Protein AF-A0A2R4WFJ7-F1 (afdb_monomer)

pLDDT: mean 80.86, std 17.32, range [28.36, 98.56]

Mean predicted aligned error: 18.3 Å

InterPro domains:
  IPR046668 Domain of unknown function DUF6538 [PF20172] (8-67)

Foldseek 3Di:
DDQWDADPVLWIKRKDADPPLLQCQFDPPRRNHGIDMDTCRDNDPVSSPVSNVVSVVVVVVRSVRSVCVSVVNPPPDPLPQQPDDDLVLLLLQLLLVLVVVLVCCQFQEDPCVVVDDPVRVVVPVVDDDGDRTGYDPVRLVVVLVVLVVQLVVLVVCLVVLHLPVCLVVLCVVCVVVVHPDDCPDPVSSVSSNSSSVSSNVNSVLSNCVSVPHDDDNDDNDPCPPVNLFDWLVVLLVCLQVFDPPPPTDHDDPVLNVLLVLLSQLLCLQPNRDRLSVQALVSLVVSLVLLQAQFPPDDPVLVPDRSVVSVVDDDVVGHTDDPVSSLVSLVSSLVSSCSRDSPVVRNNCSSVVVPDPDDDPPPPDDPDDDD

Organism: NCBI:txid2051553

Radius of gyration: 29.75 Å; Cα contacts (8 Å, |Δi|>4): 393; chains: 1; bounding box: 82×74×79 Å

Structure (mmCIF, N/CA/C/O backbone):
data_AF-A0A2R4WFJ7-F1
#
_entry.id   AF-A0A2R4WFJ7-F1
#
loop_
_atom_site.group_PDB
_atom_site.id
_atom_site.type_symbol
_atom_site.label_atom_id
_atom_site.label_alt_id
_atom_site.label_comp_id
_atom_site.label_asym_id
_atom_site.label_entity_id
_atom_site.label_seq_id
_atom_site.pdbx_PDB_ins_code
_atom_site.Cartn_x
_atom_site.Cartn_y
_atom_site.Cartn_z
_atom_site.occupancy
_atom_site.B_iso_or_equiv
_atom_site.auth_seq_id
_atom_site.auth_comp_id
_atom_site.auth_asym_id
_atom_site.auth_atom_id
_atom_site.pdbx_PDB_model_num
ATOM 1 N N . MET A 1 1 ? -28.595 23.842 -10.983 1.00 49.12 1 MET A N 1
ATOM 2 C CA . MET A 1 1 ? -28.089 25.124 -10.441 1.00 49.12 1 MET A CA 1
ATOM 3 C C . MET A 1 1 ? -26.583 25.144 -10.604 1.00 49.12 1 MET A C 1
ATOM 5 O O . MET A 1 1 ? -25.926 24.244 -10.100 1.00 49.12 1 MET A O 1
ATOM 9 N N . THR A 1 2 ? -26.034 26.111 -11.328 1.00 61.34 2 THR A N 1
ATOM 10 C CA . THR A 1 2 ? -24.585 26.206 -11.540 1.00 61.34 2 THR A CA 1
ATOM 11 C C . THR A 1 2 ? -23.974 26.968 -10.366 1.00 61.34 2 THR A C 1
ATOM 13 O O . THR A 1 2 ? -24.192 28.166 -10.231 1.00 61.34 2 THR A O 1
ATOM 16 N N . TYR A 1 3 ? -23.218 26.294 -9.497 1.00 79.12 3 TYR A N 1
ATOM 17 C CA . TYR A 1 3 ? -22.580 26.919 -8.323 1.00 79.12 3 TYR A CA 1
ATOM 18 C C . TYR A 1 3 ? -21.365 27.792 -8.672 1.00 79.12 3 TYR A C 1
ATOM 20 O O . TYR A 1 3 ? -20.628 28.202 -7.785 1.00 79.12 3 TYR A O 1
ATOM 28 N N . ARG A 1 4 ? -21.113 28.054 -9.957 1.00 84.25 4 ARG A N 1
ATOM 29 C CA . ARG A 1 4 ? -19.940 28.772 -10.458 1.00 84.25 4 ARG A CA 1
ATOM 30 C C . ARG A 1 4 ? -20.359 30.151 -10.951 1.00 84.25 4 ARG A C 1
ATOM 32 O O . ARG A 1 4 ? -21.151 30.240 -11.886 1.00 84.25 4 ARG A O 1
ATOM 39 N N . ILE A 1 5 ? -19.817 31.200 -10.343 1.00 84.88 5 ILE A N 1
ATOM 40 C CA . ILE A 1 5 ? -20.215 32.591 -10.589 1.00 84.88 5 ILE A CA 1
ATOM 41 C C . ILE A 1 5 ? -18.949 33.442 -10.775 1.00 84.88 5 ILE A C 1
ATOM 43 O O . ILE A 1 5 ? -18.067 33.365 -9.919 1.00 84.88 5 ILE A O 1
ATOM 47 N N . PRO A 1 6 ? -18.815 34.223 -11.861 1.00 86.56 6 PRO A N 1
ATOM 48 C CA . PRO A 1 6 ? -17.723 35.182 -12.002 1.00 86.56 6 PRO A CA 1
ATOM 49 C C . PRO A 1 6 ? -17.939 36.400 -11.092 1.00 86.56 6 PRO A C 1
ATOM 51 O O . PRO A 1 6 ? -19.071 36.838 -10.880 1.00 86.56 6 PRO A O 1
ATOM 54 N N . ASP A 1 7 ? -16.858 36.953 -10.549 1.00 85.06 7 ASP A N 1
ATOM 55 C CA . ASP A 1 7 ? -16.884 38.229 -9.835 1.00 85.06 7 ASP A CA 1
ATOM 56 C C . ASP A 1 7 ? -16.776 39.434 -10.791 1.00 85.06 7 ASP A C 1
ATOM 58 O O . ASP A 1 7 ? -16.643 39.294 -12.008 1.00 85.06 7 ASP A O 1
ATOM 62 N N . ARG A 1 8 ? -16.783 40.648 -10.223 1.00 82.38 8 ARG A N 1
ATOM 63 C CA . ARG A 1 8 ? -16.615 41.908 -10.972 1.00 82.38 8 ARG A CA 1
ATOM 64 C C . ARG A 1 8 ? -15.264 42.040 -11.698 1.00 82.38 8 ARG A C 1
ATOM 66 O O . ARG A 1 8 ? -15.110 42.931 -12.523 1.00 82.38 8 ARG A O 1
ATOM 73 N N . HIS A 1 9 ? -14.285 41.196 -11.373 1.00 81.81 9 HIS A N 1
ATOM 74 C CA . HIS A 1 9 ? -12.939 41.174 -11.953 1.00 81.81 9 HIS A CA 1
ATOM 75 C C . HIS A 1 9 ? -12.728 39.980 -12.909 1.00 81.81 9 HIS A C 1
ATOM 77 O O . HIS A 1 9 ? -11.607 39.753 -13.379 1.00 81.81 9 HIS A O 1
ATOM 83 N N . GLY A 1 10 ? -13.795 39.226 -13.205 1.00 83.06 10 GLY A N 1
ATOM 84 C CA . GLY A 1 10 ? -13.800 38.064 -14.093 1.00 83.06 10 GLY A CA 1
ATOM 85 C C . GLY A 1 10 ? -13.253 36.776 -13.471 1.00 83.06 10 GLY A C 1
ATOM 86 O O . GLY A 1 10 ? -13.148 35.773 -14.169 1.00 83.06 10 GLY A O 1
ATOM 87 N N . THR A 1 11 ? -12.896 36.770 -12.184 1.00 88.56 11 THR A N 1
ATOM 88 C CA . THR A 1 11 ? -12.423 35.567 -11.483 1.00 88.56 11 THR A CA 1
ATOM 89 C C . THR A 1 11 ? -13.616 34.706 -11.093 1.00 88.56 11 THR A C 1
ATOM 91 O O . THR A 1 11 ? -14.580 35.193 -10.504 1.00 88.56 11 THR A O 1
ATOM 94 N N . PHE A 1 12 ? -13.567 33.412 -11.394 1.00 88.94 12 PHE A N 1
ATOM 95 C CA . PHE A 1 12 ? -14.640 32.496 -11.030 1.00 88.94 12 PHE A CA 1
ATOM 96 C C . PHE A 1 12 ? -14.596 32.121 -9.547 1.00 88.94 12 PHE A C 1
ATOM 98 O O . PHE A 1 12 ? -13.544 31.795 -9.002 1.00 88.94 12 PHE A O 1
ATOM 105 N N . TYR A 1 13 ? -15.769 32.084 -8.921 1.00 91.44 13 TYR A N 1
ATOM 106 C CA . TYR A 1 13 ? -15.996 31.610 -7.561 1.00 91.44 13 TYR A CA 1
ATOM 107 C C . TYR A 1 13 ? -16.966 30.435 -7.562 1.00 91.44 13 TYR A C 1
ATOM 109 O O . TYR A 1 13 ? -17.922 30.392 -8.339 1.00 91.44 13 TYR A O 1
ATOM 117 N N . PHE A 1 14 ? -16.755 29.507 -6.637 1.00 91.19 14 PHE A N 1
ATOM 118 C CA . PHE A 1 14 ? -17.789 28.591 -6.195 1.00 91.19 14 PHE A CA 1
ATOM 119 C C . PHE A 1 14 ? -18.652 29.298 -5.147 1.00 91.19 14 PHE A C 1
ATOM 121 O O . PHE A 1 14 ? -18.117 29.846 -4.183 1.00 91.19 14 PHE A O 1
ATOM 128 N N . ARG A 1 15 ? -19.976 29.275 -5.305 1.00 92.12 15 ARG A N 1
ATOM 129 C CA . ARG A 1 15 ? -20.944 29.808 -4.344 1.00 92.12 15 ARG A CA 1
ATOM 130 C C . ARG A 1 15 ? -22.146 28.878 -4.221 1.00 92.12 15 ARG A C 1
ATOM 132 O O . ARG A 1 15 ? -22.895 28.690 -5.179 1.00 92.12 15 ARG A O 1
ATOM 139 N N . ARG A 1 16 ? -22.390 28.383 -3.007 1.00 92.81 16 ARG A N 1
ATOM 140 C CA . ARG A 1 16 ? -23.591 27.616 -2.642 1.00 92.81 16 ARG A CA 1
ATOM 141 C C . ARG A 1 16 ? -24.268 28.253 -1.433 1.00 92.81 16 ARG A C 1
ATOM 143 O O . ARG A 1 16 ? -23.609 28.610 -0.463 1.00 92.81 16 ARG A O 1
ATOM 150 N N . ILE A 1 17 ? -25.586 28.421 -1.493 1.00 93.31 17 ILE A N 1
ATOM 151 C CA . ILE A 1 17 ? -26.368 28.980 -0.382 1.00 93.31 17 ILE A CA 1
ATOM 152 C C . ILE A 1 17 ? -26.444 27.951 0.751 1.00 93.31 17 ILE A C 1
ATOM 154 O O . ILE A 1 17 ? -26.721 26.780 0.498 1.00 93.31 17 ILE A O 1
ATOM 158 N N . ILE A 1 18 ? -26.227 28.400 1.989 1.00 93.00 18 ILE A N 1
ATOM 159 C CA . ILE A 1 18 ? -26.349 27.572 3.194 1.00 93.00 18 ILE A CA 1
ATOM 160 C C . ILE A 1 18 ? -27.784 27.711 3.743 1.00 93.00 18 ILE A C 1
ATOM 162 O O . ILE A 1 18 ? -28.196 28.826 4.114 1.00 93.00 18 ILE A O 1
ATOM 166 N N . PRO A 1 19 ? -28.561 26.610 3.817 1.00 93.62 19 PRO A N 1
ATOM 167 C CA . PRO A 1 19 ? -29.891 26.597 4.418 1.00 93.62 19 PRO A CA 1
ATOM 168 C C . PRO A 1 19 ? -29.872 27.147 5.843 1.00 93.62 19 PRO A C 1
ATOM 170 O O . PRO A 1 19 ? -28.971 26.835 6.618 1.00 93.62 19 PRO A O 1
ATOM 173 N N . LYS A 1 20 ? -30.885 27.944 6.214 1.00 93.06 20 LYS A N 1
ATOM 174 C CA . LYS A 1 20 ? -30.949 28.630 7.521 1.00 93.06 20 LYS A CA 1
ATOM 175 C C . LYS A 1 20 ? -30.762 27.670 8.705 1.00 93.06 20 LYS A C 1
ATOM 177 O O . LYS A 1 20 ? -30.071 28.034 9.648 1.00 93.06 20 LYS A O 1
ATOM 182 N N . ALA A 1 21 ? -31.317 26.459 8.611 1.00 92.12 21 ALA A N 1
ATOM 183 C CA . ALA A 1 21 ? -31.218 25.422 9.638 1.00 92.12 21 ALA A CA 1
ATOM 184 C C . ALA A 1 21 ? -29.783 24.919 9.878 1.00 92.12 21 ALA A C 1
ATOM 186 O O . ALA A 1 21 ? -29.438 24.593 11.006 1.00 92.12 21 ALA A O 1
ATOM 187 N N . LEU A 1 22 ? -28.934 24.902 8.843 1.00 91.88 22 LEU A N 1
ATOM 188 C CA . LEU A 1 22 ? -27.574 24.361 8.929 1.00 91.88 22 LEU A CA 1
ATOM 189 C C . LEU A 1 22 ? -26.525 25.406 9.321 1.00 91.88 22 LEU A C 1
ATOM 191 O O . LEU A 1 22 ? -25.451 25.033 9.777 1.00 91.88 22 LEU A O 1
ATOM 195 N N . ARG A 1 23 ? -26.814 26.711 9.196 1.00 92.62 23 ARG A N 1
ATOM 196 C CA . ARG A 1 23 ? -25.836 27.791 9.458 1.00 92.62 23 ARG A CA 1
ATOM 197 C C . ARG A 1 23 ? -25.142 27.698 10.824 1.00 92.62 23 ARG A C 1
ATOM 199 O O . ARG A 1 23 ? -23.929 27.891 10.841 1.00 92.62 23 ARG A O 1
ATOM 206 N N . PRO A 1 24 ? -25.837 27.405 11.944 1.00 91.88 24 PRO A N 1
ATOM 207 C CA . PRO A 1 24 ? -25.183 27.281 13.250 1.00 91.88 24 PRO A CA 1
ATOM 208 C C . PRO A 1 24 ? -24.219 26.091 13.343 1.00 91.88 24 PRO A C 1
ATOM 210 O O . PRO A 1 24 ? -23.306 26.115 14.159 1.00 91.88 24 PRO A O 1
ATOM 213 N N . PHE A 1 25 ? -24.416 25.070 12.504 1.00 89.81 25 PHE A N 1
ATOM 214 C CA . PHE A 1 25 ? -23.681 23.804 12.529 1.00 89.81 25 PHE A CA 1
ATOM 215 C C . PHE A 1 25 ? -22.580 23.717 11.466 1.00 89.81 25 PHE A C 1
ATOM 217 O O . PHE A 1 25 ? -21.823 22.751 11.445 1.00 89.81 25 PHE A O 1
ATOM 224 N N . MET A 1 26 ? -22.482 24.708 10.576 1.00 88.12 26 MET A N 1
ATOM 225 C CA . MET A 1 26 ? -21.434 24.739 9.558 1.00 88.12 26 MET A CA 1
ATOM 226 C C . MET A 1 26 ? -20.044 24.855 10.200 1.00 88.12 26 MET A C 1
ATOM 228 O O . MET A 1 26 ? -19.866 25.667 11.117 1.00 88.12 26 MET A O 1
ATOM 232 N N . PRO A 1 27 ? -19.037 24.120 9.696 1.00 82.12 27 PRO A N 1
ATOM 233 C CA . PRO A 1 27 ? -17.663 24.243 10.169 1.00 82.12 27 PRO A CA 1
ATOM 234 C C . PRO A 1 27 ? -17.063 25.615 9.830 1.00 82.12 27 PRO A C 1
ATOM 236 O O . PRO A 1 27 ? -17.511 26.313 8.914 1.00 82.12 27 PRO A O 1
ATOM 239 N N . ALA A 1 28 ? -16.036 26.023 10.578 1.00 82.94 28 ALA A N 1
ATOM 240 C CA . ALA A 1 28 ? -15.291 27.243 10.287 1.00 82.94 28 ALA A CA 1
ATOM 241 C C . ALA A 1 28 ? -14.614 27.141 8.901 1.00 82.94 28 ALA A C 1
ATOM 243 O O . ALA A 1 28 ? -14.126 26.070 8.548 1.00 82.94 28 ALA A O 1
ATOM 244 N N . PRO A 1 29 ? -14.559 28.225 8.104 1.00 86.12 29 PRO A N 1
ATOM 245 C CA . PRO A 1 29 ? -14.965 29.596 8.416 1.00 86.12 29 PRO A CA 1
ATOM 246 C C . PRO A 1 29 ? -16.434 29.910 8.064 1.00 86.12 29 PRO A C 1
ATOM 248 O O . PRO A 1 29 ? -16.789 31.086 7.956 1.00 86.12 29 PRO A O 1
ATOM 251 N N . TRP A 1 30 ? -17.277 28.904 7.816 1.00 87.94 30 TRP A N 1
ATOM 252 C CA . TRP A 1 30 ? -18.653 29.052 7.315 1.00 87.94 30 TRP A CA 1
ATOM 253 C C . TRP A 1 30 ? -19.725 29.078 8.404 1.00 87.94 30 TRP A C 1
ATOM 255 O O . TRP A 1 30 ? -20.898 29.300 8.099 1.00 87.94 30 TRP A O 1
ATOM 265 N N . THR A 1 31 ? -19.335 28.909 9.666 1.00 87.19 31 THR A N 1
ATOM 266 C CA . THR A 1 31 ? -20.220 29.001 10.830 1.00 87.19 31 THR A CA 1
ATOM 267 C C . THR A 1 31 ? -21.010 30.314 10.821 1.00 87.19 31 THR A C 1
ATOM 269 O O . THR A 1 31 ? -20.444 31.403 10.739 1.00 87.19 31 THR A O 1
ATOM 272 N N . GLY A 1 32 ? -22.340 30.214 10.843 1.00 86.62 32 GLY A N 1
ATOM 273 C CA . GLY A 1 32 ? -23.266 31.352 10.818 1.00 86.62 32 GLY A CA 1
ATOM 274 C C . GLY A 1 32 ? -23.418 32.066 9.465 1.00 86.62 32 GLY A C 1
ATOM 275 O O . GLY A 1 32 ? -24.291 32.927 9.333 1.00 86.62 32 GLY A O 1
ATOM 276 N N . LYS A 1 33 ? -22.630 31.720 8.438 1.00 91.31 33 LYS A N 1
ATOM 277 C CA . LYS A 1 33 ? -22.657 32.412 7.137 1.00 91.31 33 LYS A CA 1
ATOM 278 C C . LYS A 1 33 ? -23.848 31.993 6.274 1.00 91.31 33 LYS A C 1
ATOM 280 O O . LYS A 1 33 ? -24.436 30.925 6.426 1.00 91.31 33 LYS A O 1
ATOM 285 N N . THR A 1 34 ? -24.222 32.864 5.336 1.00 92.81 34 THR A N 1
ATOM 286 C CA . THR A 1 34 ? -25.362 32.653 4.425 1.00 92.81 34 THR A CA 1
ATOM 287 C C . THR A 1 34 ? -25.005 31.838 3.184 1.00 92.81 34 THR A C 1
ATOM 289 O O . THR A 1 34 ? -25.891 31.248 2.564 1.00 92.81 34 THR A O 1
ATOM 292 N N . ALA A 1 35 ? -23.725 31.794 2.817 1.00 92.00 35 ALA A N 1
ATOM 293 C CA . ALA A 1 35 ? -23.227 31.063 1.664 1.00 92.00 35 ALA A CA 1
ATOM 294 C C . ALA A 1 35 ? -21.828 30.496 1.930 1.00 92.00 35 ALA A C 1
ATOM 296 O O . ALA A 1 35 ? -21.019 31.110 2.626 1.00 92.00 35 ALA A O 1
ATOM 297 N N . TRP A 1 36 ? -21.568 29.340 1.330 1.00 92.94 36 TRP A N 1
ATOM 298 C CA . TRP A 1 36 ? -20.253 28.731 1.204 1.00 92.94 36 TRP A CA 1
ATOM 299 C C . TRP A 1 36 ? -19.622 29.283 -0.076 1.00 92.94 36 TRP A C 1
ATOM 301 O O . TRP A 1 36 ? -20.190 29.107 -1.160 1.00 92.94 36 TRP A O 1
ATOM 311 N N . THR A 1 37 ? -18.509 30.013 0.041 1.00 91.75 37 THR A N 1
ATOM 312 C CA . THR A 1 37 ? -17.908 30.746 -1.088 1.00 91.75 37 THR A CA 1
ATOM 313 C C . THR A 1 37 ? -16.397 30.570 -1.168 1.00 91.75 37 THR A C 1
ATOM 315 O O . THR A 1 37 ? -15.697 30.968 -0.246 1.00 91.75 37 THR A O 1
ATOM 318 N N . LYS A 1 38 ? -15.860 30.075 -2.285 1.00 90.75 38 LYS A N 1
ATOM 319 C CA . LYS A 1 38 ? -14.407 29.887 -2.466 1.00 90.75 38 LYS A CA 1
ATOM 320 C C . LYS A 1 38 ? -13.988 30.331 -3.865 1.00 90.75 38 LYS A C 1
ATOM 322 O O . LYS A 1 38 ? -14.678 30.025 -4.834 1.00 90.75 38 LYS A O 1
ATOM 327 N N . SER A 1 39 ? -12.895 31.087 -3.971 1.00 88.31 39 SER A N 1
ATOM 328 C CA . SER A 1 39 ? -12.343 31.477 -5.276 1.00 88.31 39 SER A CA 1
ATOM 329 C C . SER A 1 39 ? -11.811 30.243 -6.000 1.00 88.31 39 SER A C 1
ATOM 331 O O . SER A 1 39 ? -11.156 29.406 -5.383 1.00 88.31 39 SER A O 1
ATOM 333 N N . LEU A 1 40 ? -12.073 30.138 -7.303 1.00 87.50 40 LEU A N 1
ATOM 334 C CA . LEU A 1 40 ? -11.490 29.111 -8.171 1.00 87.50 40 LEU A CA 1
ATOM 335 C C . LEU A 1 40 ? -10.129 29.542 -8.740 1.00 87.50 40 LEU A C 1
ATOM 337 O O . LEU A 1 40 ? -9.516 28.777 -9.480 1.00 87.50 40 LEU A O 1
ATOM 341 N N . GLY A 1 41 ? -9.667 30.759 -8.420 1.00 83.75 41 GLY A N 1
ATOM 342 C CA . GLY A 1 41 ? -8.323 31.245 -8.751 1.00 83.75 41 GLY A CA 1
ATOM 343 C C . GLY A 1 41 ? -8.057 31.433 -10.246 1.00 83.75 41 GLY A C 1
ATOM 344 O O . GLY A 1 41 ? -6.907 31.525 -10.660 1.00 83.75 41 GLY A O 1
ATOM 345 N N . THR A 1 42 ? -9.098 31.466 -11.079 1.00 86.00 42 THR A N 1
ATOM 346 C CA . THR A 1 42 ? -8.948 31.566 -12.531 1.00 86.00 42 THR A CA 1
ATOM 347 C C . THR A 1 42 ? -10.054 32.400 -13.160 1.00 86.00 42 THR A C 1
ATOM 349 O O . THR A 1 42 ? -11.188 32.416 -12.677 1.00 86.00 42 THR A O 1
ATOM 352 N N . LYS A 1 43 ? -9.710 33.080 -14.257 1.00 88.00 43 LYS A N 1
ATOM 353 C CA . LYS A 1 43 ? -10.639 33.818 -15.124 1.00 88.00 43 LYS A CA 1
ATOM 354 C C . LYS A 1 43 ? -11.117 32.988 -16.317 1.00 88.00 43 LYS A C 1
ATOM 356 O O . LYS A 1 43 ? -12.015 33.399 -17.040 1.00 88.00 43 LYS A O 1
ATOM 361 N N . GLU A 1 44 ? -10.516 31.820 -16.538 1.00 85.50 44 GLU A N 1
ATOM 362 C CA . GLU A 1 44 ? -10.825 30.960 -17.677 1.00 85.50 44 GLU A CA 1
ATOM 363 C C . GLU A 1 44 ? -11.825 29.872 -17.291 1.00 85.50 44 GLU A C 1
ATOM 365 O O . GLU A 1 44 ? -11.581 29.042 -16.410 1.00 85.50 44 GLU A O 1
ATOM 370 N N . GLU A 1 45 ? -12.935 29.810 -18.021 1.00 81.19 45 GLU A N 1
ATOM 371 C CA . GLU A 1 45 ? -14.020 28.877 -17.728 1.00 81.19 45 GLU A CA 1
ATOM 372 C C . GLU A 1 45 ? -13.582 27.404 -17.824 1.00 81.19 45 GLU A C 1
ATOM 374 O O . GLU A 1 45 ? -13.992 26.564 -17.014 1.00 81.19 45 GLU A O 1
ATOM 379 N N . ARG A 1 46 ? -12.715 27.087 -18.795 1.00 82.56 46 ARG A N 1
ATOM 380 C CA . ARG A 1 46 ? -12.205 25.728 -19.013 1.00 82.56 46 ARG A CA 1
ATOM 381 C C . ARG A 1 46 ? -11.318 25.269 -17.856 1.00 82.56 46 ARG A C 1
ATOM 383 O O . ARG A 1 46 ? -11.479 24.145 -17.383 1.00 82.56 46 ARG A O 1
ATOM 390 N N . LYS A 1 47 ? -10.433 26.147 -17.371 1.00 81.25 47 LYS A N 1
ATOM 391 C CA . LYS A 1 47 ? -9.538 25.876 -16.233 1.00 81.25 47 LYS A CA 1
ATOM 392 C C . LYS A 1 47 ? -10.293 25.830 -14.902 1.00 81.25 47 LYS A C 1
ATOM 394 O O . LYS A 1 47 ? -9.863 25.131 -13.993 1.00 81.25 47 LYS A O 1
ATOM 399 N N . ALA A 1 48 ? -11.455 26.482 -14.804 1.00 81.50 48 ALA A N 1
ATOM 400 C CA . ALA A 1 48 ? -12.286 26.478 -13.600 1.00 81.50 48 ALA A CA 1
ATOM 401 C C . ALA A 1 48 ? -12.957 25.123 -13.295 1.00 81.50 48 ALA A C 1
ATOM 403 O O . ALA A 1 48 ? -13.403 24.922 -12.168 1.00 81.50 48 ALA A O 1
ATOM 404 N N . LYS A 1 49 ? -13.035 24.182 -14.253 1.00 80.31 49 LYS A N 1
ATOM 405 C CA . LYS A 1 49 ? -13.727 22.888 -14.068 1.00 80.31 49 LYS A CA 1
ATOM 406 C C . LYS A 1 49 ? -13.102 22.013 -12.974 1.00 80.31 49 LYS A C 1
ATOM 408 O O . LYS A 1 49 ? -13.825 21.462 -12.148 1.00 80.31 49 LYS A O 1
ATOM 413 N N . LEU A 1 50 ? -11.774 21.898 -12.954 1.00 74.00 50 LEU A N 1
ATOM 414 C CA . LEU A 1 50 ? -11.070 21.039 -11.997 1.00 74.00 50 LEU A CA 1
ATOM 415 C C . LEU A 1 50 ? -11.100 21.612 -10.560 1.00 74.00 50 LEU A C 1
ATOM 417 O O . LEU A 1 50 ? -11.516 20.889 -9.652 1.00 74.00 50 LEU A O 1
ATOM 421 N N . PRO A 1 51 ? -10.779 22.903 -10.320 1.00 73.81 51 PRO A N 1
ATOM 422 C CA . PRO A 1 51 ? -10.965 23.530 -9.008 1.00 73.81 51 PRO A CA 1
ATOM 423 C C . PRO A 1 51 ? -12.424 23.521 -8.535 1.00 73.81 51 PRO A C 1
ATOM 425 O O . PRO A 1 51 ? -12.678 23.406 -7.337 1.00 73.81 51 PRO A O 1
ATOM 428 N N . PHE A 1 52 ? -13.389 23.607 -9.461 1.00 83.94 52 PHE A N 1
ATOM 429 C CA . PHE A 1 52 ? -14.813 23.516 -9.142 1.00 83.94 52 PHE A CA 1
ATOM 430 C C . PHE A 1 52 ? -15.184 22.155 -8.546 1.00 83.94 52 PHE A C 1
ATOM 432 O O . PHE A 1 52 ? -15.867 22.125 -7.527 1.00 83.94 52 PHE A O 1
ATOM 439 N N . ALA A 1 53 ? -14.715 21.049 -9.133 1.00 77.75 53 ALA A N 1
ATOM 440 C CA . ALA A 1 53 ? -14.984 19.706 -8.613 1.00 77.75 53 ALA A CA 1
ATOM 441 C C . ALA A 1 53 ? -14.432 19.522 -7.187 1.00 77.75 53 ALA A C 1
ATOM 443 O O . ALA A 1 53 ? -15.133 19.006 -6.319 1.00 77.75 53 ALA A O 1
ATOM 444 N N . ARG A 1 54 ? -13.219 20.030 -6.921 1.00 77.38 54 ARG A N 1
ATOM 445 C CA . ARG A 1 54 ? -12.630 20.038 -5.569 1.00 77.38 54 ARG A CA 1
ATOM 446 C C . ARG A 1 54 ? -13.476 20.857 -4.588 1.00 77.38 54 ARG A C 1
ATOM 448 O O . ARG A 1 54 ? -13.842 20.357 -3.534 1.00 77.38 54 ARG A O 1
ATOM 455 N N . CYS A 1 55 ? -13.862 22.079 -4.964 1.00 83.56 55 CYS A N 1
ATOM 456 C CA . CYS A 1 55 ? -14.708 22.929 -4.120 1.00 83.56 55 CYS A CA 1
ATOM 457 C C . CYS A 1 55 ? -16.095 22.326 -3.865 1.00 83.56 55 CYS A C 1
ATOM 459 O O . CYS A 1 55 ? -16.640 22.510 -2.781 1.00 83.56 55 CYS A O 1
ATOM 461 N N . LEU A 1 56 ? -16.667 21.616 -4.841 1.00 85.25 56 LEU A N 1
ATOM 462 C CA . LEU A 1 56 ? -17.935 20.914 -4.668 1.00 85.25 56 LEU A CA 1
ATOM 463 C C . LEU A 1 56 ? -17.802 19.800 -3.626 1.00 85.25 56 LEU A C 1
ATOM 465 O O . LEU A 1 56 ? -18.621 19.748 -2.715 1.00 85.25 56 LEU A O 1
ATOM 469 N N . SER A 1 57 ? -16.748 18.985 -3.719 1.00 79.00 57 SER A N 1
ATOM 470 C CA . SER A 1 57 ? -16.459 17.923 -2.748 1.00 79.00 57 SER A CA 1
ATOM 471 C C . SER A 1 57 ? -16.237 18.477 -1.335 1.00 79.00 57 SER A C 1
ATOM 473 O O . SER A 1 57 ? -16.845 17.980 -0.389 1.00 79.00 57 SER A O 1
ATOM 475 N N . ASP A 1 58 ? -15.421 19.529 -1.184 1.00 78.56 58 ASP A N 1
ATOM 476 C CA . ASP A 1 58 ? -15.206 20.210 0.105 1.00 78.56 58 ASP A CA 1
ATOM 477 C C . ASP A 1 58 ? -16.540 20.722 0.679 1.00 78.56 58 ASP A C 1
ATOM 479 O O . ASP A 1 58 ? -16.857 20.537 1.854 1.00 78.56 58 ASP A O 1
ATOM 483 N N . CYS A 1 59 ? -17.354 21.353 -0.173 1.00 86.44 59 CYS A N 1
ATOM 484 C CA . CYS A 1 59 ? -18.646 21.901 0.213 1.00 86.44 59 CYS A CA 1
ATOM 485 C C . CYS A 1 59 ? -19.628 20.802 0.648 1.00 86.44 59 CYS A C 1
ATOM 487 O O . CYS A 1 59 ? -20.339 20.970 1.635 1.00 86.44 59 CYS A O 1
ATOM 489 N N . GLU A 1 60 ? -19.684 19.674 -0.057 1.00 86.12 60 GLU A N 1
ATOM 490 C CA . GLU A 1 60 ? -20.515 18.530 0.332 1.00 86.12 60 GLU A CA 1
ATOM 491 C C . GLU A 1 60 ? -20.066 17.918 1.661 1.00 86.12 60 GLU A C 1
ATOM 493 O O . GLU A 1 60 ? -20.918 17.605 2.495 1.00 86.12 60 GLU A O 1
ATOM 498 N N . ALA A 1 61 ? -18.756 17.822 1.899 1.00 77.69 61 ALA A N 1
ATOM 499 C CA . ALA A 1 61 ? -18.213 17.355 3.170 1.00 77.69 61 ALA A CA 1
ATOM 500 C C . ALA A 1 61 ? -18.616 18.272 4.339 1.00 77.69 61 ALA A C 1
ATOM 502 O O . ALA A 1 61 ? -19.111 17.785 5.358 1.00 77.69 61 ALA A O 1
ATOM 503 N N . ASP A 1 62 ? -18.494 19.593 4.176 1.00 84.94 62 ASP A N 1
ATOM 504 C CA . ASP A 1 62 ? -18.891 20.573 5.196 1.00 84.94 62 ASP A CA 1
ATOM 505 C C . ASP A 1 62 ? -20.397 20.532 5.496 1.00 84.94 62 ASP A C 1
ATOM 507 O O . ASP A 1 62 ? -20.810 20.626 6.655 1.00 84.94 62 ASP A O 1
ATOM 511 N N . PHE A 1 63 ? -21.232 20.365 4.466 1.00 88.69 63 PHE A N 1
ATOM 512 C CA . PHE A 1 63 ? -22.680 20.215 4.639 1.00 88.69 63 PHE A CA 1
ATOM 513 C C . PHE A 1 63 ? -23.030 18.905 5.347 1.00 88.69 63 PHE A C 1
ATOM 515 O O . PHE A 1 63 ? -23.860 18.912 6.254 1.00 88.69 63 PHE A O 1
ATOM 522 N N . ALA A 1 64 ? -22.371 17.799 4.996 1.00 84.06 64 ALA A N 1
ATOM 523 C CA . ALA A 1 64 ? -22.562 16.525 5.678 1.00 84.06 64 ALA A CA 1
ATOM 524 C C . ALA A 1 64 ? -22.163 16.615 7.162 1.00 84.06 64 ALA A C 1
ATOM 526 O O . ALA A 1 64 ? -22.873 16.086 8.019 1.00 84.06 64 ALA A O 1
ATOM 527 N N . LEU A 1 65 ? -21.072 17.320 7.488 1.00 78.25 65 LEU A N 1
ATOM 528 C CA . LEU A 1 65 ? -20.679 17.599 8.874 1.00 78.25 65 LEU A CA 1
ATOM 529 C C . LEU A 1 65 ? -21.744 18.420 9.610 1.00 78.25 65 LEU A C 1
ATOM 531 O O . LEU A 1 65 ? -22.130 18.053 10.721 1.00 78.25 65 LEU A O 1
ATOM 535 N N . ALA A 1 66 ? -22.259 19.478 8.982 1.00 86.50 66 ALA A N 1
ATOM 536 C CA . ALA A 1 66 ? -23.299 20.323 9.564 1.00 86.50 66 ALA A CA 1
ATOM 537 C C . ALA A 1 66 ? -24.607 19.554 9.809 1.00 86.50 66 ALA A C 1
ATOM 539 O O . ALA A 1 66 ? -25.235 19.709 10.855 1.00 86.50 66 ALA A O 1
ATOM 540 N N . GLU A 1 67 ? -25.010 18.690 8.877 1.00 89.81 67 GLU A N 1
ATOM 541 C CA . GLU A 1 67 ? -26.194 17.841 9.019 1.00 89.81 67 GLU A CA 1
ATOM 542 C C . GLU A 1 67 ? -26.053 16.827 10.159 1.00 89.81 67 GLU A C 1
ATOM 544 O O . GLU A 1 67 ? -27.003 16.610 10.911 1.00 89.81 67 GLU A O 1
ATOM 549 N N . ARG A 1 68 ? -24.871 16.221 10.316 1.00 81.69 68 ARG A N 1
ATOM 550 C CA . ARG A 1 68 ? -24.581 15.303 11.429 1.00 81.69 68 ARG A CA 1
ATOM 551 C C . ARG A 1 68 ? -24.585 16.026 12.772 1.00 81.69 68 ARG A C 1
ATOM 553 O O . ARG A 1 68 ? -25.225 15.558 13.711 1.00 81.69 68 ARG A O 1
ATOM 560 N N . ALA A 1 69 ? -23.943 17.192 12.839 1.00 84.88 69 ALA A N 1
ATOM 561 C CA . ALA A 1 69 ? -23.940 18.033 14.032 1.00 84.88 69 ALA A CA 1
ATOM 562 C C . ALA A 1 69 ? -25.360 18.491 14.411 1.00 84.88 69 ALA A C 1
ATOM 564 O O . ALA A 1 69 ? -25.724 18.441 15.584 1.00 84.88 69 ALA A O 1
ATOM 565 N N . MET A 1 70 ? -26.197 18.840 13.427 1.00 88.12 70 MET A N 1
ATOM 566 C CA . MET A 1 70 ? -27.613 19.162 13.643 1.00 88.12 70 MET A CA 1
ATOM 567 C C . MET A 1 70 ? -28.408 17.973 14.212 1.00 88.12 70 MET A C 1
ATOM 569 O O . MET A 1 70 ? -29.319 18.177 15.011 1.00 88.12 70 MET A O 1
ATOM 573 N N . ARG A 1 71 ? -28.062 16.734 13.836 1.00 87.06 71 ARG A N 1
ATOM 574 C CA . ARG A 1 71 ? -28.662 15.500 14.382 1.00 87.06 71 ARG A CA 1
ATOM 575 C C . ARG A 1 71 ? -28.081 15.073 15.737 1.00 87.06 71 ARG A C 1
ATOM 577 O O . ARG A 1 71 ? -28.526 14.068 16.285 1.00 87.06 71 ARG A O 1
ATOM 584 N N . GLY A 1 72 ? -27.112 15.812 16.282 1.00 79.38 72 GLY A N 1
ATOM 585 C CA . GLY A 1 72 ? -26.443 15.459 17.536 1.00 79.38 72 GLY A CA 1
ATOM 586 C C . GLY A 1 72 ? -25.551 14.219 17.426 1.00 79.38 72 GLY A C 1
ATOM 587 O O . GLY A 1 72 ? -25.223 13.611 18.444 1.00 79.38 72 GLY A O 1
ATOM 588 N N . GLU A 1 73 ? -25.161 13.825 16.210 1.00 71.75 73 GLU A N 1
ATOM 589 C CA . GLU A 1 73 ? -24.184 12.757 16.016 1.00 71.75 73 GLU A CA 1
ATOM 590 C C . GLU A 1 73 ? -22.812 13.249 16.511 1.00 71.75 73 GLU A C 1
ATOM 592 O O . GLU A 1 73 ? -22.403 14.364 16.167 1.00 71.75 73 GLU A O 1
ATOM 597 N N . PRO A 1 74 ? -22.081 12.460 17.321 1.00 55.19 74 PRO A N 1
ATOM 598 C CA . PRO A 1 74 ? -20.758 12.858 17.774 1.00 55.19 74 PRO A CA 1
ATOM 599 C C . PRO A 1 74 ? -19.858 13.103 16.560 1.00 55.19 74 PRO A C 1
ATOM 601 O O . PRO A 1 74 ? -19.855 12.315 15.612 1.00 55.19 74 PRO A O 1
ATOM 604 N N . ILE A 1 75 ? -19.080 14.190 16.604 1.00 52.06 75 ILE A N 1
ATOM 605 C CA . ILE A 1 75 ? -18.008 14.448 15.639 1.00 52.06 75 ILE A CA 1
ATOM 606 C C . ILE A 1 75 ? -17.094 13.223 15.689 1.00 52.06 75 ILE A C 1
ATOM 608 O O . ILE A 1 75 ? -16.344 13.041 16.648 1.00 52.06 75 ILE A O 1
ATOM 612 N N . GLN A 1 76 ? -17.185 12.349 14.684 1.00 44.06 76 GLN A N 1
ATOM 613 C CA . GLN A 1 76 ? -16.161 11.338 14.479 1.00 44.06 76 GLN A CA 1
ATOM 614 C C . GLN A 1 76 ? -14.868 12.117 14.275 1.00 44.06 76 GLN A C 1
ATOM 616 O O . GLN A 1 76 ? -14.745 12.863 13.301 1.00 44.06 76 GLN A O 1
ATOM 621 N N . ALA A 1 77 ? -13.935 11.980 15.220 1.00 36.88 77 ALA A N 1
ATOM 622 C CA . ALA A 1 77 ? -12.568 12.424 15.017 1.00 36.88 77 ALA A CA 1
ATOM 623 C C . ALA A 1 77 ? -12.109 11.939 13.631 1.00 36.88 77 ALA A C 1
ATOM 625 O O . ALA A 1 77 ? -12.535 10.848 13.217 1.00 36.88 77 ALA A O 1
ATOM 626 N N . PRO A 1 78 ? -11.300 12.727 12.896 1.00 35.62 78 PRO A N 1
ATOM 627 C CA . PRO A 1 78 ? -10.752 12.265 11.632 1.00 35.62 78 PRO A CA 1
ATOM 628 C C . PRO A 1 78 ? -10.196 10.863 11.862 1.00 35.62 78 PRO A C 1
ATOM 630 O O . PRO A 1 78 ? -9.421 10.645 12.796 1.00 35.62 78 PRO A O 1
ATOM 633 N N . ARG A 1 79 ? -10.698 9.899 11.076 1.00 39.16 79 ARG A N 1
ATOM 634 C CA . ARG A 1 79 ? -10.184 8.528 11.059 1.00 39.16 79 ARG A CA 1
ATOM 635 C C . ARG A 1 79 ? -8.673 8.666 11.003 1.00 39.16 79 ARG A C 1
ATOM 637 O O . ARG A 1 79 ? -8.195 9.329 10.085 1.00 39.16 79 ARG A O 1
ATOM 644 N N . SER A 1 80 ? -7.976 8.147 12.016 1.00 38.88 80 SER A N 1
ATOM 645 C CA . SER A 1 80 ? -6.522 8.269 12.115 1.00 38.88 80 SER A CA 1
ATOM 646 C C . SER A 1 80 ? -5.952 7.940 10.744 1.00 38.88 80 SER A C 1
ATOM 648 O O . SER A 1 80 ? -6.221 6.852 10.224 1.00 38.88 80 SER A O 1
ATOM 650 N N . THR A 1 81 ? -5.292 8.911 10.114 1.00 42.47 81 THR A N 1
ATOM 651 C CA . THR A 1 81 ? -4.678 8.704 8.808 1.00 42.47 81 THR A CA 1
ATOM 652 C C . THR A 1 81 ? -3.807 7.460 8.924 1.00 42.47 81 THR A C 1
ATOM 654 O O . THR A 1 81 ? -3.088 7.321 9.921 1.00 42.47 81 THR A O 1
ATOM 657 N N . PRO A 1 82 ? -3.917 6.505 7.989 1.00 50.66 82 PRO A N 1
ATOM 658 C CA . PRO A 1 82 ? -3.056 5.339 8.023 1.00 50.66 82 PRO A CA 1
ATOM 659 C C . PRO A 1 82 ? -1.597 5.823 8.074 1.00 50.66 82 PRO A C 1
ATOM 661 O O . PRO A 1 82 ? -1.151 6.535 7.181 1.00 50.66 82 PRO A O 1
ATOM 664 N N . ALA A 1 83 ? -0.885 5.500 9.161 1.00 62.78 83 ALA A N 1
ATOM 665 C CA . ALA A 1 83 ? 0.511 5.885 9.344 1.00 62.78 83 ALA A CA 1
ATOM 666 C C . ALA A 1 83 ? 1.370 5.324 8.205 1.00 62.78 83 ALA A C 1
ATOM 668 O O . ALA A 1 83 ? 1.385 4.113 7.991 1.00 62.78 83 ALA A O 1
ATOM 669 N N . LEU A 1 84 ? 2.058 6.193 7.474 1.00 70.81 84 LEU A N 1
ATOM 670 C CA . LEU A 1 84 ? 2.945 5.804 6.381 1.00 70.81 84 LEU A CA 1
ATOM 671 C C . LEU A 1 84 ? 3.837 4.605 6.774 1.00 70.81 84 LEU A C 1
ATOM 673 O O . LEU A 1 84 ? 4.382 4.615 7.883 1.00 70.81 84 LEU A O 1
ATOM 677 N N . PRO A 1 85 ? 3.957 3.570 5.915 1.00 79.50 85 PRO A N 1
ATOM 678 C CA . PRO A 1 85 ? 4.975 2.537 6.074 1.00 79.50 85 PRO A CA 1
ATOM 679 C C . PRO A 1 85 ? 6.354 3.178 6.235 1.00 79.50 85 PRO A C 1
ATOM 681 O O . PRO A 1 85 ? 6.582 4.282 5.733 1.00 79.50 85 PRO A O 1
ATOM 684 N N . SER A 1 86 ? 7.262 2.510 6.944 1.00 85.12 86 SER A N 1
ATOM 685 C CA . SER A 1 86 ? 8.615 3.044 7.091 1.00 85.12 86 SER A CA 1
ATOM 686 C C . SER A 1 86 ? 9.340 3.049 5.745 1.00 85.12 86 SER A C 1
ATOM 688 O O . SER A 1 86 ? 9.062 2.205 4.894 1.00 85.12 86 SER A O 1
ATOM 690 N N . ASP A 1 87 ? 10.305 3.953 5.562 1.00 88.06 87 ASP A N 1
ATOM 691 C CA . ASP A 1 87 ? 11.112 4.011 4.335 1.00 88.06 87 ASP A CA 1
ATOM 692 C C . ASP A 1 87 ? 11.734 2.647 3.986 1.00 88.06 87 ASP A C 1
ATOM 694 O O . ASP A 1 87 ? 11.764 2.255 2.822 1.00 88.06 87 ASP A O 1
ATOM 698 N N . ALA A 1 88 ? 12.161 1.891 5.004 1.00 87.31 88 ALA A N 1
ATOM 699 C CA . ALA A 1 88 ? 12.718 0.552 4.841 1.00 87.31 88 ALA A CA 1
ATOM 700 C C . ALA A 1 88 ? 11.680 -0.467 4.340 1.00 87.31 88 ALA A C 1
ATOM 702 O O . ALA A 1 88 ? 12.011 -1.304 3.502 1.00 87.31 88 ALA A O 1
ATOM 703 N N . ASP A 1 89 ? 10.433 -0.390 4.816 1.00 86.75 89 ASP A N 1
ATOM 704 C CA . ASP A 1 89 ? 9.353 -1.267 4.348 1.00 86.75 89 ASP A CA 1
ATOM 705 C C . ASP A 1 89 ? 8.981 -0.950 2.893 1.00 86.75 89 ASP A C 1
ATOM 707 O O . ASP A 1 89 ? 8.797 -1.867 2.092 1.00 86.75 89 ASP A O 1
ATOM 711 N N . ILE A 1 90 ? 8.912 0.343 2.543 1.00 91.06 90 ILE A N 1
ATOM 712 C CA . ILE A 1 90 ? 8.646 0.798 1.169 1.00 91.06 90 ILE A CA 1
ATOM 713 C C . ILE A 1 90 ? 9.751 0.288 0.239 1.00 91.06 90 ILE A C 1
ATOM 715 O O . ILE A 1 90 ? 9.456 -0.323 -0.789 1.00 91.06 90 ILE A O 1
ATOM 719 N N . GLU A 1 91 ? 11.019 0.507 0.602 1.00 92.12 91 GLU A N 1
ATOM 720 C CA . GLU A 1 91 ? 12.162 0.063 -0.199 1.00 92.12 91 GLU A CA 1
ATOM 721 C C . GLU A 1 91 ? 12.166 -1.461 -0.369 1.00 92.12 91 GLU A C 1
ATOM 723 O O . GLU A 1 91 ? 12.312 -1.946 -1.492 1.00 92.12 91 GLU A O 1
ATOM 728 N N . ALA A 1 92 ? 11.956 -2.215 0.714 1.00 90.56 92 ALA A N 1
ATOM 729 C CA . ALA A 1 92 ? 11.934 -3.674 0.680 1.00 90.56 92 ALA A CA 1
ATOM 730 C C . ALA A 1 92 ? 10.801 -4.226 -0.198 1.00 90.56 92 ALA A C 1
ATOM 732 O O . ALA A 1 92 ? 11.027 -5.163 -0.965 1.00 90.56 92 ALA A O 1
ATOM 733 N N . GLU A 1 93 ? 9.597 -3.652 -0.119 1.00 91.38 93 GLU A N 1
ATOM 734 C CA . GLU A 1 93 ? 8.456 -4.092 -0.927 1.00 91.38 93 GLU A CA 1
ATOM 735 C C . GLU A 1 93 ? 8.679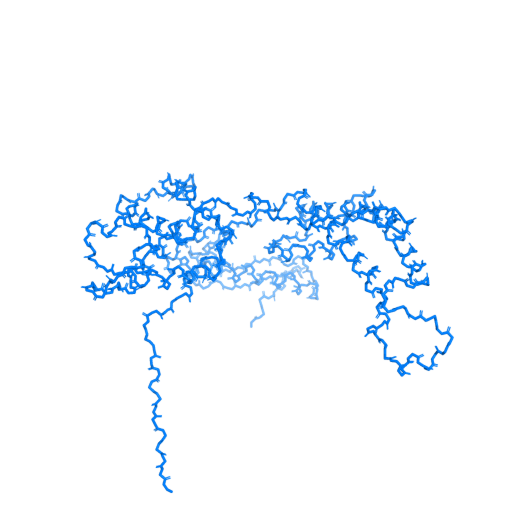 -3.822 -2.420 1.00 91.38 93 GLU A C 1
ATOM 737 O O . GLU A 1 93 ? 8.459 -4.714 -3.242 1.00 91.38 93 GLU A O 1
ATOM 742 N N . VAL A 1 94 ? 9.142 -2.618 -2.772 1.00 94.31 94 VAL A N 1
ATOM 743 C CA . VAL A 1 94 ? 9.420 -2.246 -4.170 1.00 94.31 94 VAL A CA 1
ATOM 744 C C . VAL A 1 94 ? 10.534 -3.119 -4.746 1.00 94.31 94 VAL A C 1
ATOM 746 O O . VAL A 1 94 ? 10.387 -3.661 -5.842 1.00 94.31 94 VAL A O 1
ATOM 749 N N . LEU A 1 95 ? 11.621 -3.307 -3.992 1.00 94.50 95 LEU A N 1
ATOM 750 C CA . LEU A 1 95 ? 12.751 -4.137 -4.401 1.00 94.50 95 LEU A CA 1
ATOM 751 C C . LEU A 1 95 ? 12.330 -5.592 -4.637 1.00 94.50 95 LEU A C 1
ATOM 753 O O . LEU A 1 95 ? 12.640 -6.157 -5.685 1.00 94.50 95 LEU A O 1
ATOM 757 N N . ALA A 1 96 ? 11.601 -6.186 -3.687 1.00 92.19 96 ALA A N 1
ATOM 758 C CA . ALA A 1 96 ? 11.112 -7.557 -3.807 1.00 92.19 96 ALA A CA 1
ATOM 759 C C . ALA A 1 96 ? 10.161 -7.719 -5.000 1.00 92.19 96 ALA A C 1
ATOM 761 O O . ALA A 1 96 ? 10.260 -8.704 -5.727 1.00 92.19 96 ALA A O 1
ATOM 762 N N . GLY A 1 97 ? 9.276 -6.744 -5.236 1.00 92.62 97 GLY A N 1
ATOM 763 C CA . GLY A 1 97 ? 8.350 -6.761 -6.368 1.00 92.62 97 GLY A CA 1
ATOM 764 C C . GLY A 1 97 ? 9.057 -6.766 -7.725 1.00 92.62 97 GLY A C 1
ATOM 765 O O . GLY A 1 97 ? 8.738 -7.601 -8.571 1.00 92.62 97 GLY A O 1
ATOM 766 N N . LEU A 1 98 ? 10.042 -5.882 -7.918 1.00 95.25 98 LEU A N 1
ATOM 767 C CA . LEU A 1 98 ? 10.802 -5.791 -9.172 1.00 95.25 98 LEU A CA 1
ATOM 768 C C . LEU A 1 98 ? 11.650 -7.046 -9.422 1.00 95.25 98 LEU A C 1
ATOM 770 O O . LEU A 1 98 ? 11.621 -7.601 -10.518 1.00 95.25 98 LEU A O 1
ATOM 774 N N . LEU A 1 99 ? 12.355 -7.538 -8.397 1.00 95.44 99 LEU A N 1
ATOM 775 C CA . LEU A 1 99 ? 13.170 -8.751 -8.515 1.00 95.44 99 LEU A CA 1
ATOM 776 C C . LEU A 1 99 ? 12.320 -10.011 -8.736 1.00 95.44 99 LEU A C 1
ATOM 778 O O . LEU A 1 99 ? 12.761 -10.919 -9.439 1.00 95.44 99 LEU A O 1
ATOM 782 N N . ALA A 1 100 ? 11.114 -10.078 -8.167 1.00 92.44 100 ALA A N 1
ATOM 783 C CA . ALA A 1 100 ? 10.192 -11.188 -8.397 1.00 92.44 100 ALA A CA 1
ATOM 784 C C . ALA A 1 100 ? 9.597 -11.174 -9.813 1.00 92.44 100 ALA A C 1
ATOM 786 O O . ALA A 1 100 ? 9.413 -12.239 -10.399 1.00 92.44 100 ALA A O 1
ATOM 787 N N . ALA A 1 101 ? 9.311 -9.991 -10.366 1.00 91.31 101 ALA A N 1
ATOM 788 C CA . ALA A 1 101 ? 8.844 -9.858 -11.745 1.00 91.31 101 ALA A CA 1
ATOM 789 C C . ALA A 1 101 ? 9.917 -10.309 -12.753 1.00 91.31 101 ALA A C 1
ATOM 791 O O . ALA A 1 101 ? 9.612 -11.104 -13.638 1.00 91.31 101 ALA A O 1
ATOM 792 N N . ASP A 1 102 ? 11.172 -9.885 -12.563 1.00 94.50 102 ASP A N 1
ATOM 793 C CA . ASP A 1 102 ? 12.312 -10.333 -13.381 1.00 94.50 102 ASP A CA 1
ATOM 794 C C . ASP A 1 102 ? 12.552 -11.844 -13.266 1.00 94.50 102 ASP A C 1
ATOM 796 O O . ASP A 1 102 ? 12.745 -12.516 -14.276 1.00 94.50 102 ASP A O 1
ATOM 800 N N . GLU A 1 103 ? 12.485 -12.407 -12.056 1.00 92.56 103 GLU A N 1
ATOM 801 C CA . GLU A 1 103 ? 12.618 -13.855 -11.856 1.00 92.56 103 GLU A CA 1
ATOM 802 C C . GLU A 1 103 ? 11.529 -14.624 -12.620 1.00 92.56 103 GLU A C 1
ATOM 804 O O . GLU A 1 103 ? 11.819 -15.604 -13.308 1.00 92.56 103 GLU A O 1
ATOM 809 N N . LEU A 1 104 ? 10.278 -14.155 -12.550 1.00 90.62 104 LEU A N 1
ATOM 810 C CA . LEU A 1 104 ? 9.163 -14.759 -13.278 1.00 90.62 104 LEU A CA 1
ATOM 811 C C . LEU A 1 104 ? 9.386 -14.696 -14.794 1.00 90.62 104 LEU A C 1
ATOM 813 O O . LEU A 1 104 ? 9.203 -15.702 -15.476 1.00 90.62 104 LEU A O 1
ATOM 817 N N . GLU A 1 105 ? 9.815 -13.548 -15.317 1.00 89.62 105 GLU A N 1
ATOM 818 C CA . GLU A 1 105 ? 10.118 -13.375 -16.741 1.00 89.62 105 GLU A CA 1
ATOM 819 C C . GLU A 1 105 ? 11.280 -14.271 -17.196 1.00 89.62 105 GLU A C 1
ATOM 821 O O . GLU A 1 105 ? 11.224 -14.879 -18.265 1.00 89.62 105 GLU A O 1
ATOM 826 N N . ARG A 1 106 ? 12.313 -14.450 -16.369 1.00 90.25 106 ARG A N 1
ATOM 827 C CA . ARG A 1 106 ? 13.423 -15.371 -16.665 1.00 90.25 106 ARG A CA 1
ATOM 828 C C . ARG A 1 106 ? 12.996 -16.831 -16.662 1.00 90.25 106 ARG A C 1
ATOM 830 O O . ARG A 1 106 ? 13.512 -17.597 -17.475 1.00 90.25 106 ARG A O 1
ATOM 837 N N . GLN A 1 107 ? 12.072 -17.224 -15.788 1.00 88.62 107 GLN A N 1
ATOM 838 C CA . GLN A 1 107 ? 11.583 -18.603 -15.688 1.00 88.62 107 GLN A CA 1
ATOM 839 C C . GLN A 1 107 ? 10.574 -18.950 -16.791 1.00 88.62 107 GLN A C 1
ATOM 841 O O . GLN A 1 107 ? 10.748 -19.941 -17.515 1.00 88.62 107 GLN A O 1
ATOM 846 N N . GLU A 1 108 ? 9.532 -18.131 -16.934 1.00 84.75 108 GLU A N 1
ATOM 847 C CA . GLU A 1 108 ? 8.456 -18.317 -17.914 1.00 84.75 108 GLU A CA 1
ATOM 848 C C . GLU A 1 108 ? 8.903 -17.939 -19.332 1.00 84.75 108 GLU A C 1
ATOM 850 O O . GLU A 1 108 ? 8.393 -18.474 -20.324 1.00 84.75 108 GLU A O 1
ATOM 855 N N . GLY A 1 109 ? 9.919 -17.088 -19.442 1.00 78.81 109 GLY A N 1
ATOM 856 C CA . GLY A 1 109 ? 10.449 -16.605 -20.701 1.00 78.81 109 GLY A CA 1
ATOM 857 C C . GLY A 1 109 ? 9.553 -15.540 -21.328 1.00 78.81 109 GLY A C 1
ATOM 858 O O . GLY A 1 109 ? 8.915 -14.728 -20.671 1.00 78.81 109 GLY A O 1
ATOM 859 N N . ASP A 1 110 ? 9.535 -15.550 -22.650 1.00 77.25 110 ASP A N 1
ATOM 860 C CA . ASP A 1 110 ? 9.095 -14.432 -23.470 1.00 77.25 110 ASP A CA 1
ATOM 861 C C . ASP A 1 110 ? 7.567 -14.238 -23.546 1.00 77.25 110 ASP A C 1
ATOM 863 O O . ASP A 1 110 ? 6.825 -15.170 -23.881 1.00 77.25 110 ASP A O 1
ATOM 867 N N . ALA A 1 111 ? 7.097 -13.000 -23.358 1.00 73.88 111 ALA A N 1
ATOM 868 C CA . ALA A 1 111 ? 5.690 -12.622 -23.506 1.00 73.88 111 ALA A CA 1
ATOM 869 C C . ALA A 1 111 ? 5.110 -12.923 -24.905 1.00 73.88 111 ALA A C 1
ATOM 871 O O . ALA A 1 111 ? 3.914 -13.209 -25.023 1.00 73.88 111 ALA A O 1
ATOM 872 N N . ARG A 1 112 ? 5.934 -12.963 -25.966 1.00 76.56 112 ARG A N 1
ATOM 873 C CA . ARG A 1 112 ? 5.544 -13.372 -27.334 1.00 76.56 112 ARG A CA 1
ATOM 874 C C . ARG A 1 112 ? 4.856 -14.741 -27.359 1.00 76.56 112 ARG A C 1
ATOM 876 O O . ARG A 1 112 ? 4.030 -14.981 -28.233 1.00 76.56 112 ARG A O 1
ATOM 883 N N . ARG A 1 113 ? 5.132 -15.615 -26.383 1.00 75.62 113 ARG A N 1
ATOM 884 C CA . ARG A 1 113 ? 4.455 -16.916 -26.227 1.00 75.62 113 ARG A CA 1
ATOM 885 C C . ARG A 1 113 ? 2.967 -16.797 -25.917 1.00 75.62 113 ARG A C 1
ATOM 887 O O . ARG A 1 113 ? 2.203 -17.684 -26.274 1.00 75.62 113 ARG A O 1
ATOM 894 N N . GLN A 1 114 ? 2.586 -15.753 -25.191 1.00 75.75 114 GLN A N 1
ATOM 895 C CA . GLN A 1 114 ? 1.207 -15.524 -24.762 1.00 75.75 114 GLN A CA 1
ATOM 896 C C . GLN A 1 114 ? 0.466 -14.584 -25.719 1.00 75.75 114 GLN A C 1
ATOM 898 O O . GLN A 1 114 ? -0.761 -14.589 -25.753 1.00 75.75 114 GLN A O 1
ATOM 903 N N . LEU A 1 115 ? 1.209 -13.787 -26.492 1.00 77.19 115 LEU A N 1
ATOM 904 C CA . LEU A 1 115 ? 0.665 -12.768 -27.389 1.00 77.19 115 LEU A CA 1
ATOM 905 C C . LEU A 1 115 ? 0.459 -13.248 -28.834 1.00 77.19 115 LEU A C 1
ATOM 907 O O . LEU A 1 115 ? -0.228 -12.560 -29.583 1.00 77.19 115 LEU A O 1
ATOM 911 N N . GLN A 1 116 ? 1.049 -14.378 -29.240 1.00 79.81 116 GLN A N 1
ATOM 912 C CA . GLN A 1 116 ? 0.923 -14.924 -30.597 1.00 79.81 116 GLN A CA 1
ATOM 913 C C . GLN A 1 116 ? 0.556 -16.407 -30.574 1.00 79.81 116 GLN A C 1
ATOM 915 O O . GLN A 1 116 ? 1.163 -17.206 -29.857 1.00 79.81 116 GLN A O 1
ATOM 920 N N . THR A 1 117 ? -0.403 -16.784 -31.414 1.00 83.44 117 THR A N 1
ATOM 921 C CA . THR A 1 117 ? -0.734 -18.188 -31.683 1.00 83.44 117 THR A CA 1
ATOM 922 C C . THR A 1 117 ? 0.340 -18.864 -32.539 1.00 83.44 117 THR A C 1
ATOM 924 O O . THR A 1 117 ? 1.166 -18.215 -33.192 1.00 83.44 117 THR A O 1
ATOM 927 N N . ALA A 1 118 ? 0.335 -20.200 -32.554 1.00 81.81 118 ALA A N 1
ATOM 928 C CA . ALA A 1 118 ? 1.244 -20.967 -33.401 1.00 81.81 118 ALA A CA 1
ATOM 929 C C . ALA A 1 118 ? 0.994 -20.684 -34.894 1.00 81.81 118 ALA A C 1
ATOM 931 O O . ALA A 1 118 ? 1.956 -20.582 -35.659 1.00 81.81 118 ALA A O 1
ATOM 932 N N . GLU A 1 119 ? -0.270 -20.506 -35.298 1.00 84.81 119 GLU A N 1
ATOM 933 C CA . GLU A 1 119 ? -0.630 -20.185 -36.681 1.00 84.81 119 GLU A CA 1
ATOM 934 C C . GLU A 1 119 ? -0.148 -18.791 -37.103 1.00 84.81 119 GLU A C 1
ATOM 936 O O . GLU A 1 119 ? 0.387 -18.636 -38.200 1.00 84.81 119 GLU A O 1
ATOM 941 N N . GLU A 1 120 ? -0.292 -17.778 -36.244 1.00 86.19 120 GLU A N 1
ATOM 942 C CA . GLU A 1 120 ? 0.201 -16.420 -36.525 1.00 86.19 120 GLU A CA 1
ATOM 943 C C . GLU A 1 120 ? 1.722 -16.396 -36.663 1.00 86.19 120 GLU A C 1
ATOM 945 O O . GLU A 1 120 ? 2.259 -15.757 -37.568 1.00 86.19 120 GLU A O 1
ATOM 950 N N . ARG A 1 121 ? 2.433 -17.132 -35.804 1.00 82.38 121 ARG A N 1
ATOM 951 C CA . ARG A 1 121 ? 3.896 -17.186 -35.856 1.00 82.38 121 ARG A CA 1
ATOM 952 C C . ARG A 1 121 ? 4.412 -17.930 -37.087 1.00 82.38 121 ARG A C 1
ATOM 954 O O . ARG A 1 121 ? 5.450 -17.551 -37.622 1.00 82.38 121 ARG A O 1
ATOM 961 N N . ALA A 1 122 ? 3.690 -18.943 -37.568 1.00 85.50 122 ALA A N 1
ATOM 962 C CA . ALA A 1 122 ? 4.060 -19.689 -38.774 1.00 85.50 122 ALA A CA 1
ATOM 963 C C . ALA A 1 122 ? 4.106 -18.814 -40.043 1.00 85.50 122 ALA A C 1
ATOM 965 O O . ALA A 1 122 ? 4.786 -19.171 -41.002 1.00 85.50 122 ALA A O 1
ATOM 966 N N . GLN A 1 123 ? 3.434 -17.657 -40.040 1.00 90.19 123 GLN A N 1
ATOM 967 C CA . GLN A 1 123 ? 3.481 -16.680 -41.136 1.00 90.19 123 GLN A CA 1
ATOM 968 C C . GLN A 1 123 ? 4.833 -15.952 -41.233 1.00 90.19 123 GLN A C 1
ATOM 970 O O . GLN A 1 123 ? 5.122 -15.336 -42.256 1.00 90.19 123 GLN A O 1
ATOM 975 N N . TRP A 1 124 ? 5.668 -16.042 -40.194 1.00 86.25 124 TRP A N 1
ATOM 976 C CA . TRP A 1 124 ? 6.951 -15.349 -40.087 1.00 86.25 124 TRP A CA 1
ATOM 977 C C . TRP A 1 124 ? 8.073 -16.354 -39.769 1.00 86.25 124 TRP A C 1
ATOM 979 O O . TRP A 1 124 ? 8.565 -16.402 -38.637 1.00 86.25 124 TRP A O 1
ATOM 989 N N . PRO A 1 125 ? 8.479 -17.189 -40.746 1.00 81.44 125 PRO A N 1
ATOM 990 C CA . PRO A 1 125 ? 9.402 -18.308 -40.525 1.00 81.44 125 PRO A CA 1
ATOM 991 C C . PRO A 1 125 ? 10.811 -17.874 -40.098 1.00 81.44 125 PRO A C 1
ATOM 993 O O . PRO A 1 125 ? 11.529 -18.665 -39.490 1.00 81.44 125 PRO A O 1
ATOM 996 N N . ASP A 1 126 ? 11.178 -16.621 -40.369 1.00 84.81 126 ASP A N 1
ATOM 997 C CA . ASP A 1 126 ? 12.481 -16.048 -40.024 1.00 84.81 126 ASP A CA 1
ATOM 998 C C . ASP A 1 126 ? 12.575 -15.594 -38.555 1.00 84.81 126 ASP A C 1
ATOM 1000 O O . ASP A 1 126 ? 13.650 -15.218 -38.087 1.00 84.81 126 ASP A O 1
ATOM 1004 N N . LEU A 1 127 ? 11.469 -15.618 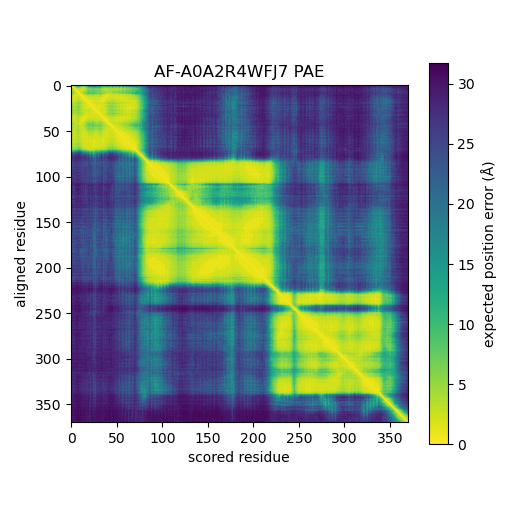-37.797 1.00 80.19 127 LEU A N 1
ATOM 1005 C CA . LEU A 1 127 ? 11.494 -15.264 -36.378 1.00 80.19 127 LEU A CA 1
ATOM 1006 C C . LEU A 1 127 ? 12.257 -16.305 -35.552 1.00 80.19 127 LEU A C 1
ATOM 1008 O O . LEU A 1 127 ? 12.105 -17.516 -35.727 1.00 80.19 127 LEU A O 1
ATOM 1012 N N . ALA A 1 128 ? 13.008 -15.822 -34.558 1.00 77.94 128 ALA A N 1
ATOM 1013 C CA . ALA A 1 128 ? 13.720 -16.669 -33.609 1.00 77.94 128 ALA A CA 1
ATOM 1014 C C . ALA A 1 128 ? 12.779 -17.684 -32.938 1.00 77.94 128 ALA A C 1
ATOM 1016 O O . ALA A 1 128 ? 11.625 -17.388 -32.610 1.00 77.94 128 ALA A O 1
ATOM 1017 N N . LYS A 1 129 ? 13.256 -18.909 -32.711 1.00 79.56 129 LYS A N 1
ATOM 1018 C CA . LYS A 1 129 ? 12.446 -19.941 -32.051 1.00 79.56 129 LYS A CA 1
ATOM 1019 C C . LYS A 1 129 ? 12.302 -19.620 -30.566 1.00 79.56 129 LYS A C 1
ATOM 1021 O O . LYS A 1 129 ? 13.295 -19.460 -29.863 1.00 79.56 129 LYS A O 1
ATOM 1026 N N . LEU A 1 130 ? 11.060 -19.580 -30.087 1.00 80.44 130 LEU A N 1
ATOM 1027 C CA . LEU A 1 130 ? 10.777 -19.388 -28.667 1.00 80.44 130 LEU A CA 1
ATOM 1028 C C . LEU A 1 130 ? 11.085 -20.669 -27.891 1.00 80.44 130 LEU A C 1
ATOM 1030 O O . LEU A 1 130 ? 10.818 -21.778 -28.361 1.00 80.44 130 LEU A O 1
ATOM 1034 N N . LYS A 1 131 ? 11.623 -20.512 -26.682 1.00 81.00 131 LYS A N 1
ATOM 1035 C CA . LYS A 1 131 ? 11.856 -21.627 -25.763 1.00 81.00 131 LYS A CA 1
ATOM 1036 C C . LYS A 1 131 ? 10.589 -21.917 -24.941 1.00 81.00 131 LYS A C 1
ATOM 1038 O O . LYS A 1 131 ? 9.839 -20.994 -24.628 1.00 81.00 131 LYS A O 1
ATOM 1043 N N . PRO A 1 132 ? 10.340 -23.184 -24.554 1.00 79.75 132 PRO A N 1
ATOM 1044 C CA . PRO A 1 132 ? 9.201 -23.546 -23.706 1.00 79.75 132 PRO A CA 1
ATOM 1045 C C . PRO A 1 132 ? 9.366 -23.109 -22.242 1.00 79.75 132 PRO A C 1
ATOM 1047 O O . PRO A 1 132 ? 8.378 -23.063 -21.508 1.00 79.75 132 PRO A O 1
ATOM 1050 N N . ARG A 1 133 ? 10.597 -22.823 -21.812 1.00 84.38 133 ARG A N 1
ATOM 1051 C CA . ARG A 1 133 ? 10.976 -22.214 -20.532 1.00 84.38 133 ARG A CA 1
ATOM 1052 C C . ARG A 1 133 ? 12.294 -21.478 -20.712 1.00 84.38 133 ARG A C 1
ATOM 1054 O O . ARG A 1 133 ? 13.073 -21.837 -21.601 1.00 84.38 133 ARG A O 1
ATOM 1061 N N . GLY A 1 134 ? 12.560 -20.524 -19.832 1.00 85.56 134 GLY A N 1
ATOM 1062 C CA . GLY A 1 134 ? 13.781 -19.742 -19.904 1.00 85.56 134 GLY A CA 1
ATOM 1063 C C . GLY A 1 134 ? 13.736 -18.670 -20.990 1.00 85.56 134 GLY A C 1
ATOM 1064 O O . GLY A 1 134 ? 12.912 -18.690 -21.908 1.00 85.56 134 GLY A O 1
ATOM 1065 N N . MET A 1 135 ? 14.686 -17.751 -20.902 1.00 87.94 135 MET A N 1
ATOM 1066 C CA . MET A 1 135 ? 14.806 -16.625 -21.817 1.00 87.94 135 MET A CA 1
ATOM 1067 C C . MET A 1 135 ? 15.448 -17.033 -23.158 1.00 87.94 135 MET A C 1
ATOM 1069 O O . MET A 1 135 ? 16.425 -17.799 -23.211 1.00 87.94 135 MET A O 1
ATOM 1073 N N . ALA A 1 136 ? 14.879 -16.548 -24.265 1.00 88.75 136 ALA A N 1
ATOM 1074 C CA . ALA A 1 136 ? 15.505 -16.626 -25.585 1.00 88.75 136 ALA A CA 1
ATOM 1075 C C . ALA A 1 136 ? 16.666 -15.619 -25.678 1.00 88.75 136 ALA A C 1
ATOM 1077 O O . ALA A 1 136 ? 16.679 -14.633 -24.950 1.00 88.75 136 ALA A O 1
ATOM 1078 N N . GLU A 1 137 ? 17.655 -15.880 -26.535 1.00 89.00 137 GLU A N 1
ATOM 1079 C CA . GLU A 1 137 ? 18.869 -15.051 -26.633 1.00 89.00 137 GLU A CA 1
ATOM 1080 C C . GLU A 1 137 ? 18.569 -13.625 -27.110 1.00 89.00 137 GLU A C 1
ATOM 1082 O O . GLU A 1 137 ? 19.089 -12.665 -26.557 1.00 89.00 137 GLU A O 1
ATOM 1087 N N . ASP A 1 138 ? 17.671 -13.479 -28.083 1.00 88.75 138 ASP A N 1
ATOM 1088 C CA . ASP A 1 138 ? 17.224 -12.178 -28.575 1.00 88.75 138 ASP A CA 1
ATOM 1089 C C . ASP A 1 138 ? 16.440 -11.401 -27.508 1.00 88.75 138 ASP A C 1
ATOM 1091 O O . ASP A 1 138 ? 16.659 -10.206 -27.331 1.00 88.75 138 ASP A O 1
ATOM 1095 N N . HIS A 1 139 ? 15.570 -12.085 -26.758 1.00 89.50 139 HIS A N 1
ATOM 1096 C CA . HIS A 1 139 ? 14.843 -11.484 -25.636 1.00 89.50 139 HIS A CA 1
ATOM 1097 C C . HIS A 1 139 ? 15.788 -11.049 -24.516 1.00 89.50 139 HIS A C 1
ATOM 1099 O O . HIS A 1 139 ? 15.644 -9.953 -23.987 1.00 89.50 139 HIS A O 1
ATOM 1105 N N . HIS A 1 140 ? 16.783 -11.878 -24.186 1.00 92.31 140 HIS A N 1
ATOM 1106 C CA . HIS A 1 140 ? 17.831 -11.527 -23.226 1.00 92.31 140 HIS A CA 1
ATOM 1107 C C . HIS A 1 140 ? 18.588 -10.283 -23.703 1.00 92.31 140 HIS A C 1
ATOM 1109 O O . HIS A 1 140 ? 18.628 -9.295 -22.980 1.00 92.31 140 HIS A O 1
ATOM 1115 N N . HIS A 1 141 ? 19.054 -10.250 -24.950 1.00 92.44 141 HIS A N 1
ATOM 1116 C CA . HIS A 1 141 ? 19.735 -9.077 -25.499 1.00 92.44 141 HIS A CA 1
ATOM 1117 C C . HIS A 1 141 ? 18.900 -7.784 -25.407 1.00 92.44 141 HIS A C 1
ATOM 1119 O O . HIS A 1 141 ? 19.409 -6.751 -24.970 1.00 92.44 141 HIS A O 1
ATOM 1125 N N . VAL A 1 142 ? 17.616 -7.836 -25.785 1.00 91.88 142 VAL A N 1
ATOM 1126 C CA . VAL A 1 142 ? 16.709 -6.674 -25.708 1.00 91.88 142 VAL A CA 1
ATOM 1127 C C . VAL A 1 142 ? 16.499 -6.233 -24.262 1.00 91.88 142 VAL A C 1
ATOM 1129 O O . VAL A 1 142 ? 16.640 -5.046 -23.964 1.00 91.88 142 VAL A O 1
ATOM 1132 N N . LEU A 1 143 ? 16.234 -7.181 -23.359 1.00 92.69 143 LEU A N 1
ATOM 1133 C CA . LEU A 1 143 ? 16.050 -6.900 -21.938 1.00 92.69 143 LEU A CA 1
ATOM 1134 C C . LEU A 1 143 ? 17.281 -6.207 -21.341 1.00 92.69 143 LEU A C 1
ATOM 1136 O O . LEU A 1 143 ? 17.128 -5.262 -20.575 1.00 92.69 143 LEU A O 1
ATOM 1140 N N . GLY A 1 144 ? 18.496 -6.625 -21.709 1.00 96.12 144 GLY A N 1
ATOM 1141 C CA . GLY A 1 144 ? 19.731 -5.975 -21.258 1.00 96.12 144 GLY A CA 1
ATOM 1142 C C . GLY A 1 144 ? 19.756 -4.482 -21.591 1.00 96.12 144 GLY A C 1
ATOM 1143 O O . GLY A 1 144 ? 19.945 -3.648 -20.703 1.00 96.12 144 GLY A O 1
ATOM 1144 N N . GLY A 1 145 ? 19.457 -4.132 -22.846 1.00 95.62 145 GLY A N 1
ATOM 1145 C CA . GLY A 1 145 ? 19.375 -2.734 -23.279 1.00 95.62 145 GLY A CA 1
ATOM 1146 C C . GLY A 1 145 ? 18.282 -1.935 -22.558 1.00 95.62 145 GLY A C 1
ATOM 1147 O O . GLY A 1 145 ? 18.492 -0.771 -22.204 1.00 95.62 145 GLY A O 1
ATOM 1148 N N . GLU A 1 146 ? 17.127 -2.550 -22.289 1.00 95.31 146 GLU A N 1
ATOM 1149 C CA . GLU A 1 146 ? 16.045 -1.922 -21.520 1.00 95.31 146 GLU A CA 1
ATOM 1150 C C . GLU A 1 146 ? 16.447 -1.668 -20.061 1.00 95.31 146 GLU A C 1
ATOM 1152 O O . GLU A 1 146 ? 16.247 -0.558 -19.554 1.00 95.31 146 GLU A O 1
ATOM 1157 N N . LEU A 1 147 ? 17.065 -2.655 -19.403 1.00 97.19 147 LEU A N 1
ATOM 1158 C CA . LEU A 1 147 ? 17.558 -2.542 -18.028 1.00 97.19 147 LEU A CA 1
ATOM 1159 C C . LEU A 1 147 ? 18.604 -1.430 -17.900 1.00 97.19 147 LEU A C 1
ATOM 1161 O O . LEU A 1 147 ? 18.527 -0.619 -16.973 1.00 97.19 147 LEU A O 1
ATOM 1165 N N . GLU A 1 148 ? 19.555 -1.349 -18.833 1.00 97.81 148 GLU A N 1
ATOM 1166 C CA . GLU A 1 148 ? 20.569 -0.288 -18.863 1.00 97.81 148 GLU A CA 1
ATOM 1167 C C . GLU A 1 148 ? 19.938 1.098 -19.028 1.00 97.81 148 GLU A C 1
ATOM 1169 O O . GLU A 1 148 ? 20.245 2.025 -18.265 1.00 97.81 148 GLU A O 1
ATOM 1174 N N . ALA A 1 149 ? 19.022 1.240 -19.991 1.00 97.31 149 ALA A N 1
ATOM 1175 C CA . ALA A 1 149 ? 18.338 2.499 -20.266 1.00 97.31 149 ALA A CA 1
ATOM 1176 C C . ALA A 1 149 ? 17.509 2.970 -19.062 1.00 97.31 149 ALA A C 1
ATOM 1178 O O . ALA A 1 149 ? 17.588 4.142 -18.668 1.00 97.31 149 ALA A O 1
ATOM 1179 N N . GLN A 1 150 ? 16.754 2.062 -18.439 1.00 97.06 150 GLN A N 1
ATOM 1180 C CA . GLN A 1 150 ? 15.944 2.367 -17.263 1.00 97.06 150 GLN A CA 1
ATOM 1181 C C . GLN A 1 150 ? 16.814 2.689 -16.046 1.00 97.06 150 GLN A C 1
ATOM 1183 O O . GLN A 1 150 ? 16.594 3.713 -15.392 1.00 97.06 150 GLN A O 1
ATOM 1188 N N . HIS A 1 151 ? 17.864 1.906 -15.779 1.00 98.38 151 HIS A N 1
ATOM 1189 C CA . HIS A 1 151 ? 18.796 2.191 -14.687 1.00 98.38 151 HIS A CA 1
ATOM 1190 C C . HIS A 1 151 ? 19.425 3.583 -14.834 1.00 98.38 151 HIS A C 1
ATOM 1192 O O . HIS A 1 151 ? 19.456 4.361 -13.873 1.00 98.38 151 HIS A O 1
ATOM 1198 N N . ALA A 1 152 ? 19.884 3.932 -16.040 1.00 98.00 152 ALA A N 1
ATOM 1199 C CA . ALA A 1 152 ? 20.451 5.245 -16.329 1.00 98.00 152 ALA A CA 1
ATOM 1200 C C . ALA A 1 152 ? 19.432 6.376 -16.107 1.00 98.00 152 ALA A C 1
ATOM 1202 O O . ALA A 1 152 ? 19.772 7.402 -15.503 1.00 98.00 152 ALA A O 1
ATOM 1203 N N . ALA A 1 153 ? 18.181 6.187 -16.539 1.00 97.75 153 ALA A N 1
ATOM 1204 C CA . ALA A 1 153 ? 17.105 7.156 -16.345 1.00 97.75 153 ALA A CA 1
ATOM 1205 C C . ALA A 1 153 ? 16.806 7.395 -14.854 1.00 97.75 153 ALA A C 1
ATOM 1207 O O . ALA A 1 153 ? 16.822 8.547 -14.406 1.00 97.75 153 ALA A O 1
ATOM 1208 N N . TYR A 1 154 ? 16.635 6.331 -14.061 1.00 98.25 154 TYR A N 1
ATOM 1209 C CA . TYR A 1 154 ? 16.383 6.447 -12.621 1.00 98.25 154 TYR A CA 1
ATOM 1210 C C . TYR A 1 154 ? 17.568 7.063 -11.869 1.00 98.25 154 TYR A C 1
ATOM 1212 O O . TYR A 1 154 ? 17.369 7.919 -11.006 1.00 98.25 154 TYR A O 1
ATOM 1220 N N . ARG A 1 155 ? 18.815 6.715 -12.218 1.00 98.50 155 ARG A N 1
ATOM 1221 C CA . ARG A 1 155 ? 20.009 7.342 -11.616 1.00 98.50 155 ARG A CA 1
ATOM 1222 C C . ARG A 1 155 ? 20.080 8.836 -11.907 1.00 98.50 155 ARG A C 1
ATOM 1224 O O . ARG A 1 155 ? 20.422 9.616 -11.019 1.00 98.50 155 ARG A O 1
ATOM 1231 N N . LYS A 1 156 ? 19.757 9.246 -13.136 1.00 98.31 156 LYS A N 1
ATOM 1232 C CA . LYS A 1 156 ? 19.727 10.659 -13.536 1.00 98.31 156 LYS A CA 1
ATOM 1233 C C . LYS A 1 156 ? 18.645 11.437 -12.786 1.00 98.31 156 LYS A C 1
ATOM 1235 O O . LYS A 1 156 ? 18.901 12.569 -12.380 1.00 98.31 156 LYS A O 1
ATOM 1240 N N . ALA A 1 157 ? 17.474 10.834 -12.588 1.00 97.19 157 ALA A N 1
ATOM 1241 C CA . ALA A 1 157 ? 16.402 11.399 -11.773 1.00 97.19 157 ALA A CA 1
ATOM 1242 C C . ALA A 1 157 ? 16.823 11.517 -10.295 1.00 97.19 157 ALA A C 1
ATOM 1244 O O . ALA A 1 157 ? 16.713 12.589 -9.698 1.00 97.19 157 ALA A O 1
ATOM 1245 N N . LEU A 1 158 ? 17.439 10.470 -9.731 1.00 98.12 158 LEU A N 1
ATOM 1246 C CA . LEU A 1 158 ? 17.915 10.470 -8.344 1.00 98.12 158 LEU A CA 1
ATOM 1247 C C . LEU A 1 158 ? 19.014 11.513 -8.106 1.00 98.12 158 LEU A C 1
ATOM 1249 O O . LEU A 1 158 ? 19.002 12.183 -7.077 1.00 98.12 158 LEU A O 1
ATOM 1253 N N . ALA A 1 159 ? 19.921 11.707 -9.067 1.00 98.00 159 ALA A N 1
ATOM 1254 C CA . ALA A 1 159 ? 20.960 12.738 -8.999 1.00 98.00 159 ALA A CA 1
ATOM 1255 C C . ALA A 1 159 ? 20.392 14.169 -8.936 1.00 98.00 159 ALA A C 1
ATOM 1257 O O . ALA A 1 159 ? 21.067 15.079 -8.458 1.00 98.00 159 ALA A O 1
ATOM 1258 N N . ARG A 1 160 ? 19.158 14.370 -9.411 1.00 97.75 160 ARG A N 1
ATOM 1259 C CA . ARG A 1 160 ? 18.417 15.638 -9.334 1.00 97.75 160 ARG A CA 1
ATOM 1260 C C . ARG A 1 160 ? 17.457 15.694 -8.148 1.00 97.75 160 ARG A C 1
ATOM 1262 O O . ARG A 1 160 ? 16.854 16.737 -7.930 1.00 97.75 160 ARG A O 1
ATOM 1269 N N . VAL A 1 161 ? 17.335 14.597 -7.393 1.00 96.62 161 VAL A N 1
ATOM 1270 C CA . VAL A 1 161 ? 16.358 14.433 -6.307 1.00 96.62 161 VAL A CA 1
ATOM 1271 C C . VAL A 1 161 ? 14.931 14.679 -6.824 1.00 96.62 161 VAL A C 1
ATOM 1273 O O . VAL A 1 161 ? 14.116 15.312 -6.164 1.00 96.62 161 VAL A O 1
ATOM 1276 N N . ASP A 1 162 ? 14.651 14.180 -8.030 1.00 96.06 162 ASP A N 1
ATOM 1277 C CA . ASP A 1 162 ? 13.394 14.392 -8.748 1.00 96.06 162 ASP A CA 1
ATOM 1278 C C . ASP A 1 162 ? 12.653 13.053 -8.937 1.00 96.06 162 ASP A C 1
ATOM 1280 O O . ASP A 1 162 ? 13.075 12.231 -9.757 1.00 96.06 162 ASP A O 1
ATOM 1284 N N . PRO A 1 163 ? 11.581 12.786 -8.166 1.00 96.69 163 PRO A N 1
ATOM 1285 C CA . PRO A 1 163 ? 10.834 11.536 -8.234 1.00 96.69 163 PRO A CA 1
ATOM 1286 C C . PRO A 1 163 ? 9.756 11.500 -9.329 1.00 96.69 163 PRO A C 1
ATOM 1288 O O . PRO A 1 163 ? 8.985 10.544 -9.353 1.00 96.69 163 PRO A O 1
ATOM 1291 N N . GLU A 1 164 ? 9.674 12.480 -10.239 1.00 95.31 164 GLU A N 1
ATOM 1292 C CA . GLU A 1 164 ? 8.612 12.528 -11.263 1.00 95.31 164 GLU A CA 1
ATOM 1293 C C . GLU A 1 164 ? 8.557 11.258 -12.134 1.00 95.31 164 GLU A C 1
ATOM 1295 O O . GLU A 1 164 ? 7.473 10.776 -12.465 1.00 95.31 164 GLU A O 1
ATOM 1300 N N . ILE A 1 165 ? 9.713 10.650 -12.430 1.00 95.19 165 ILE A N 1
ATOM 1301 C CA . ILE A 1 165 ? 9.802 9.408 -13.219 1.00 95.19 165 ILE A CA 1
ATOM 1302 C C . ILE A 1 165 ? 9.109 8.204 -12.555 1.00 95.19 165 ILE A C 1
ATOM 1304 O O . ILE A 1 165 ? 8.772 7.258 -13.256 1.00 95.19 165 ILE A O 1
ATOM 1308 N N . VAL A 1 166 ? 8.892 8.235 -11.233 1.00 97.12 166 VAL A N 1
ATOM 1309 C CA . VAL A 1 166 ? 8.193 7.180 -10.474 1.00 97.12 166 VAL A CA 1
ATOM 1310 C C . VAL A 1 166 ? 6.802 7.613 -9.983 1.00 97.12 166 VAL A C 1
ATOM 1312 O O . VAL A 1 166 ? 6.271 7.044 -9.027 1.00 97.12 166 VAL A O 1
ATOM 1315 N N . ASP A 1 167 ? 6.190 8.650 -10.577 1.00 93.50 167 ASP A N 1
ATOM 1316 C CA . ASP A 1 167 ? 4.867 9.136 -10.139 1.00 93.50 167 ASP A CA 1
ATOM 1317 C C . ASP A 1 167 ? 3.787 8.048 -10.259 1.00 93.50 167 ASP A C 1
ATOM 1319 O O . ASP A 1 167 ? 2.966 7.888 -9.353 1.00 93.50 167 ASP A O 1
ATOM 1323 N N . GLY A 1 168 ? 3.799 7.265 -11.343 1.00 88.69 168 GLY A N 1
ATOM 1324 C CA . GLY A 1 168 ? 2.831 6.186 -11.563 1.00 88.69 168 GLY A CA 1
ATOM 1325 C C . GLY A 1 168 ? 2.928 5.091 -10.499 1.00 88.69 168 GLY A C 1
ATOM 1326 O O . GLY A 1 168 ? 1.921 4.686 -9.911 1.00 88.69 168 GLY A O 1
ATOM 1327 N N . GLU A 1 169 ? 4.150 4.670 -10.198 1.00 93.50 169 GLU A N 1
ATOM 1328 C CA . GLU A 1 169 ? 4.496 3.672 -9.192 1.00 93.50 169 GLU A CA 1
ATOM 1329 C C . GLU A 1 169 ? 4.167 4.180 -7.787 1.00 93.50 169 GLU A C 1
ATOM 1331 O O . GLU A 1 169 ? 3.600 3.439 -6.982 1.00 93.50 169 GLU A O 1
ATOM 1336 N N . CYS A 1 170 ? 4.429 5.460 -7.507 1.00 93.75 170 CYS A N 1
ATOM 1337 C CA . CYS A 1 170 ? 4.048 6.105 -6.253 1.00 93.75 170 CYS A CA 1
ATOM 1338 C C . CYS A 1 170 ? 2.526 6.085 -6.055 1.00 93.75 170 CYS A C 1
ATOM 1340 O O . CYS A 1 170 ? 2.042 5.649 -5.006 1.00 93.75 170 CYS A O 1
ATOM 1342 N N . ARG A 1 171 ? 1.740 6.454 -7.078 1.00 90.75 171 ARG A N 1
ATOM 1343 C CA . ARG A 1 171 ? 0.267 6.365 -7.022 1.00 90.75 171 ARG A CA 1
ATOM 1344 C C . ARG A 1 171 ? -0.211 4.940 -6.802 1.00 90.75 171 ARG A C 1
ATOM 1346 O O . ARG A 1 171 ? -1.116 4.728 -5.994 1.00 90.75 171 ARG A O 1
ATOM 1353 N N . ALA A 1 172 ? 0.369 3.977 -7.515 1.00 84.50 172 ALA A N 1
ATOM 1354 C CA . ALA A 1 172 ? 0.006 2.572 -7.389 1.00 84.50 172 ALA A CA 1
ATOM 1355 C C . ALA A 1 172 ? 0.303 2.046 -5.977 1.00 84.50 172 ALA A C 1
ATOM 1357 O O . ALA A 1 172 ? -0.564 1.419 -5.365 1.00 84.50 172 ALA A O 1
ATOM 1358 N N . PHE A 1 173 ? 1.479 2.369 -5.430 1.00 90.44 173 PHE A N 1
ATOM 1359 C CA . PHE A 1 173 ? 1.878 2.010 -4.071 1.00 90.44 173 PHE A CA 1
ATOM 1360 C C . PHE A 1 173 ? 0.920 2.610 -3.035 1.00 90.44 173 PHE A C 1
ATOM 1362 O O . PHE A 1 173 ? 0.306 1.887 -2.250 1.00 90.44 173 PHE A O 1
ATOM 1369 N N . LEU A 1 174 ? 0.709 3.926 -3.072 1.00 86.81 174 LEU A N 1
ATOM 1370 C CA . LEU A 1 174 ? -0.191 4.613 -2.143 1.00 86.81 174 LEU A CA 1
ATOM 1371 C C . LEU A 1 174 ? -1.636 4.107 -2.263 1.00 86.81 174 LEU A C 1
ATOM 1373 O O . LEU A 1 174 ? -2.312 3.930 -1.249 1.00 86.81 174 LEU A O 1
ATOM 1377 N N . GLY A 1 175 ? -2.098 3.817 -3.483 1.00 79.50 175 GLY A N 1
ATOM 1378 C CA . GLY A 1 175 ? -3.410 3.229 -3.747 1.00 79.50 175 GLY A CA 1
ATOM 1379 C C . GLY A 1 175 ? -3.563 1.830 -3.149 1.00 79.50 175 GLY A C 1
ATOM 1380 O O . GLY A 1 175 ? -4.542 1.574 -2.446 1.00 79.50 175 GLY A O 1
ATOM 1381 N N . LYS A 1 176 ? -2.573 0.952 -3.356 1.00 80.19 176 LYS A N 1
ATOM 1382 C CA . LYS A 1 176 ? -2.518 -0.403 -2.778 1.00 80.19 176 LYS A CA 1
ATOM 1383 C C . LYS A 1 176 ? -2.564 -0.371 -1.248 1.00 80.19 176 LYS A C 1
ATOM 1385 O O . LYS A 1 176 ? -3.242 -1.195 -0.638 1.00 80.19 176 LYS A O 1
ATOM 1390 N N . HIS A 1 177 ? -1.888 0.602 -0.640 1.00 78.50 177 HIS A N 1
ATOM 1391 C CA . HIS A 1 177 ? -1.823 0.783 0.815 1.00 78.50 177 HIS A CA 1
ATOM 1392 C C . HIS A 1 177 ? -2.969 1.627 1.394 1.00 78.50 177 HIS A C 1
ATOM 1394 O O . HIS A 1 177 ? -3.028 1.849 2.606 1.00 78.50 177 HIS A O 1
ATOM 1400 N N . GLY A 1 178 ? -3.899 2.097 0.555 1.00 76.62 178 GLY A N 1
ATOM 1401 C CA . GLY A 1 178 ? -5.036 2.911 0.986 1.00 76.62 178 GLY A CA 1
ATOM 1402 C C . GLY A 1 178 ? -4.619 4.230 1.644 1.00 76.62 178 GLY A C 1
ATOM 1403 O O . GLY A 1 178 ? -5.268 4.668 2.595 1.00 76.62 178 GLY A O 1
ATOM 1404 N N . LEU A 1 179 ? -3.529 4.841 1.171 1.00 78.56 179 LEU A N 1
ATOM 1405 C CA . LEU A 1 179 ? -2.943 6.079 1.688 1.00 78.56 179 LEU A CA 1
ATOM 1406 C C . LEU A 1 179 ? -3.364 7.269 0.804 1.00 78.56 179 LEU A C 1
ATOM 1408 O O . LEU A 1 179 ? -2.749 7.507 -0.236 1.00 78.56 179 LEU A O 1
ATOM 1412 N N . PRO A 1 180 ? -4.400 8.043 1.178 1.00 77.75 180 PRO A N 1
ATOM 1413 C CA . PRO A 1 180 ? -4.836 9.201 0.402 1.00 77.75 180 PRO A CA 1
ATOM 1414 C C . PRO A 1 180 ? -3.916 10.403 0.670 1.00 77.75 180 PRO A C 1
ATOM 1416 O O . PRO A 1 180 ? -4.273 11.318 1.412 1.00 77.75 180 PRO A O 1
ATOM 1419 N N . ILE A 1 181 ? -2.714 10.383 0.096 1.00 79.69 181 ILE A N 1
ATOM 1420 C CA . ILE A 1 181 ? -1.745 11.482 0.189 1.00 79.69 181 ILE A CA 1
ATOM 1421 C C . ILE A 1 181 ? -1.929 12.413 -1.008 1.00 79.69 181 ILE A C 1
ATOM 1423 O O . ILE A 1 181 ? -2.071 11.959 -2.143 1.00 79.69 181 ILE A O 1
ATOM 1427 N N . ASP A 1 182 ? -1.941 13.721 -0.754 1.00 78.81 182 ASP A N 1
ATOM 1428 C CA . ASP A 1 182 ? -2.020 14.727 -1.810 1.00 78.81 182 ASP A CA 1
ATOM 1429 C C . ASP A 1 182 ? -0.749 14.692 -2.684 1.00 78.81 182 ASP A C 1
ATOM 1431 O O . ASP A 1 182 ? 0.342 14.897 -2.144 1.00 78.81 182 ASP A O 1
ATOM 1435 N N . PRO A 1 183 ? -0.862 14.501 -4.015 1.00 82.25 183 PRO A N 1
ATOM 1436 C CA . PRO A 1 183 ? 0.277 14.509 -4.934 1.00 82.25 183 PRO A CA 1
ATOM 1437 C C . PRO A 1 183 ? 1.115 15.790 -4.921 1.00 82.25 183 PRO A C 1
ATOM 1439 O O . PRO A 1 183 ? 2.251 15.770 -5.377 1.00 82.25 183 PRO A O 1
ATOM 1442 N N . THR A 1 184 ? 0.570 16.908 -4.426 1.00 82.94 184 THR A N 1
ATOM 1443 C CA . THR A 1 184 ? 1.322 18.170 -4.305 1.00 82.94 184 THR A CA 1
ATOM 1444 C C . THR A 1 184 ? 2.015 18.364 -2.956 1.00 82.94 184 THR A C 1
ATOM 1446 O O . THR A 1 184 ? 2.615 19.410 -2.726 1.00 82.94 184 THR A O 1
ATOM 1449 N N . SER A 1 185 ? 1.933 17.382 -2.055 1.00 82.75 185 SER A N 1
ATOM 1450 C CA . SER A 1 185 ? 2.498 17.478 -0.707 1.00 82.75 185 SER A CA 1
ATOM 1451 C C . SER A 1 185 ? 3.946 16.990 -0.613 1.00 82.75 185 SER A C 1
ATOM 1453 O O . SER A 1 185 ? 4.352 16.057 -1.307 1.00 82.75 185 SER A O 1
ATOM 1455 N N . ASP A 1 186 ? 4.693 17.537 0.350 1.00 88.06 186 ASP A N 1
ATOM 1456 C CA . ASP A 1 186 ? 6.057 17.088 0.670 1.00 88.06 186 ASP A CA 1
ATOM 1457 C C . ASP A 1 186 ? 6.108 15.607 1.075 1.00 88.06 186 ASP A C 1
ATOM 1459 O O . ASP A 1 186 ? 7.079 14.911 0.789 1.00 88.06 186 ASP A O 1
ATOM 1463 N N . ALA A 1 187 ? 5.045 15.094 1.704 1.00 85.12 187 ALA A N 1
ATOM 1464 C CA . ALA A 1 187 ? 4.938 13.684 2.075 1.00 85.12 187 ALA A CA 1
ATOM 1465 C C . ALA A 1 187 ? 4.874 12.771 0.841 1.00 85.12 187 ALA A C 1
ATOM 1467 O O . ALA A 1 187 ? 5.502 11.716 0.821 1.00 85.12 187 ALA A O 1
ATOM 1468 N N . TYR A 1 188 ? 4.150 13.188 -0.202 1.00 91.06 188 TYR A N 1
ATOM 1469 C CA . TYR A 1 188 ? 4.112 12.463 -1.471 1.00 91.06 188 TYR A CA 1
ATOM 1470 C C . TYR A 1 188 ? 5.482 12.467 -2.149 1.00 91.06 188 TYR A C 1
ATOM 1472 O O . TYR A 1 188 ? 5.956 11.423 -2.593 1.00 91.06 188 TYR A O 1
ATOM 1480 N N . HIS A 1 189 ? 6.147 13.626 -2.157 1.00 92.56 189 HIS A N 1
ATOM 1481 C CA . HIS A 1 189 ? 7.503 13.757 -2.683 1.00 92.56 189 HIS A CA 1
ATOM 1482 C C . HIS A 1 189 ? 8.498 12.863 -1.926 1.00 92.56 189 HIS A C 1
ATOM 1484 O O . HIS A 1 189 ? 9.310 12.178 -2.544 1.00 92.56 189 HIS A O 1
ATOM 1490 N N . ALA A 1 190 ? 8.408 12.811 -0.593 1.00 94.00 190 ALA A N 1
ATOM 1491 C CA . ALA A 1 190 ? 9.253 11.958 0.238 1.00 94.00 190 ALA A CA 1
ATOM 1492 C C . ALA A 1 190 ? 9.066 10.465 -0.083 1.00 94.00 190 ALA A C 1
ATOM 1494 O O . ALA A 1 190 ? 10.056 9.769 -0.302 1.00 94.00 190 ALA A O 1
ATOM 1495 N N . VAL A 1 191 ? 7.820 9.988 -0.199 1.00 94.75 191 VAL A N 1
ATOM 1496 C CA . VAL A 1 191 ? 7.535 8.601 -0.616 1.00 94.75 191 VAL A CA 1
ATOM 1497 C C . VAL A 1 191 ? 8.080 8.332 -2.018 1.00 94.75 191 VAL A C 1
ATOM 1499 O O . VAL A 1 191 ? 8.751 7.322 -2.230 1.00 94.75 191 VAL A O 1
ATOM 1502 N N . GLY A 1 192 ? 7.855 9.253 -2.958 1.00 97.00 192 GLY A N 1
ATOM 1503 C CA . GLY A 1 192 ? 8.391 9.159 -4.315 1.00 97.00 192 GLY A CA 1
ATOM 1504 C C . GLY A 1 192 ? 9.916 9.019 -4.334 1.00 97.00 192 GLY A C 1
ATOM 1505 O O . GLY A 1 192 ? 10.446 8.185 -5.062 1.00 97.00 192 GLY A O 1
ATOM 1506 N N . LEU A 1 193 ? 10.637 9.757 -3.483 1.00 98.06 193 LEU A N 1
ATOM 1507 C CA . LEU A 1 193 ? 12.094 9.633 -3.364 1.00 98.06 193 LEU A CA 1
ATOM 1508 C C . LEU A 1 193 ? 12.542 8.273 -2.821 1.00 98.06 193 LEU A C 1
ATOM 1510 O O . LEU A 1 193 ? 13.563 7.752 -3.272 1.00 98.06 193 LEU A O 1
ATOM 1514 N N . VAL A 1 194 ? 11.817 7.698 -1.860 1.00 97.81 194 VAL A N 1
ATOM 1515 C CA . VAL A 1 194 ? 12.117 6.349 -1.350 1.00 97.81 194 VAL A CA 1
ATOM 1516 C C . VAL A 1 194 ? 11.911 5.311 -2.454 1.00 97.81 194 VAL A C 1
ATOM 1518 O O . VAL A 1 194 ? 12.797 4.493 -2.702 1.00 97.81 194 VAL A O 1
ATOM 1521 N N . ILE A 1 195 ? 10.799 5.400 -3.188 1.00 98.00 195 ILE A N 1
ATOM 1522 C CA . ILE A 1 195 ? 10.504 4.517 -4.325 1.00 98.00 195 ILE A CA 1
ATOM 1523 C C . ILE A 1 195 ? 11.562 4.668 -5.426 1.00 98.00 195 ILE A C 1
ATOM 1525 O O . ILE A 1 195 ? 12.030 3.665 -5.963 1.00 98.00 195 ILE A O 1
ATOM 1529 N N . LEU A 1 196 ? 11.997 5.893 -5.733 1.00 98.56 196 LEU A N 1
ATOM 1530 C CA . LEU A 1 196 ? 13.048 6.148 -6.719 1.00 98.56 196 LEU A CA 1
ATOM 1531 C C . LEU A 1 196 ? 14.382 5.506 -6.317 1.00 98.56 196 LEU A C 1
ATOM 1533 O O . LEU A 1 196 ? 15.037 4.870 -7.144 1.00 98.56 196 LEU A O 1
ATOM 1537 N N . LYS A 1 197 ? 14.785 5.636 -5.046 1.00 98.44 197 LYS A N 1
ATOM 1538 C CA . LYS A 1 197 ? 15.989 4.966 -4.521 1.00 98.44 197 LYS A CA 1
ATOM 1539 C C . LYS A 1 197 ? 15.877 3.448 -4.653 1.00 98.44 197 LYS A C 1
ATOM 1541 O O . LYS A 1 197 ? 16.835 2.810 -5.089 1.00 98.44 197 LYS A O 1
ATOM 1546 N N . ALA A 1 198 ? 14.705 2.894 -4.341 1.00 97.69 198 ALA A N 1
ATOM 1547 C CA . ALA A 1 198 ? 14.432 1.470 -4.493 1.00 97.69 198 ALA A CA 1
ATOM 1548 C C . ALA A 1 198 ? 14.556 1.015 -5.958 1.00 97.69 198 ALA A C 1
ATOM 1550 O O . ALA A 1 198 ? 15.182 -0.010 -6.209 1.00 97.69 198 ALA A O 1
ATOM 1551 N N . HIS A 1 199 ? 14.063 1.801 -6.926 1.00 98.31 199 HIS A N 1
ATOM 1552 C CA . HIS A 1 199 ? 14.232 1.513 -8.357 1.00 98.31 199 HIS A CA 1
ATOM 1553 C C . HIS A 1 199 ? 15.707 1.532 -8.765 1.00 98.31 199 HIS A C 1
ATOM 1555 O O . HIS A 1 199 ? 16.184 0.571 -9.358 1.00 98.31 199 HIS A O 1
ATOM 1561 N N . VAL A 1 200 ? 16.470 2.568 -8.398 1.00 98.44 200 VAL A N 1
ATOM 1562 C CA . VAL A 1 200 ? 17.913 2.620 -8.708 1.00 98.44 200 VAL A CA 1
ATOM 1563 C C . VAL A 1 200 ? 18.637 1.381 -8.180 1.00 98.44 200 VAL A C 1
ATOM 1565 O O . VAL A 1 200 ? 19.432 0.775 -8.898 1.00 98.44 200 VAL A O 1
ATOM 1568 N N . ARG A 1 201 ? 18.337 0.972 -6.944 1.00 98.06 201 ARG A N 1
ATOM 1569 C CA . ARG A 1 201 ? 18.909 -0.237 -6.350 1.00 98.06 201 ARG A CA 1
ATOM 1570 C C . ARG A 1 201 ? 18.472 -1.503 -7.090 1.00 98.06 201 ARG A C 1
ATOM 1572 O O . ARG A 1 201 ? 19.322 -2.331 -7.403 1.00 98.06 201 ARG A O 1
ATOM 1579 N N . ALA A 1 202 ? 17.179 -1.644 -7.373 1.00 97.75 202 ALA A N 1
ATOM 1580 C CA . ALA A 1 202 ? 16.622 -2.804 -8.059 1.00 97.75 202 ALA A CA 1
ATOM 1581 C C . ALA A 1 202 ? 17.242 -2.985 -9.445 1.00 97.75 202 ALA A C 1
ATOM 1583 O O . ALA A 1 202 ? 17.778 -4.049 -9.723 1.00 97.75 202 ALA A O 1
ATOM 1584 N N . TYR A 1 203 ? 17.277 -1.943 -10.277 1.00 98.12 203 TYR A N 1
ATOM 1585 C CA . TYR A 1 203 ? 17.861 -2.037 -11.618 1.00 98.12 203 TYR A CA 1
ATOM 1586 C C . TYR A 1 203 ? 19.367 -2.320 -11.604 1.00 98.12 203 TYR A C 1
ATOM 1588 O O . TYR A 1 203 ? 19.860 -3.042 -12.468 1.00 98.12 203 TYR A O 1
ATOM 1596 N N . GLY A 1 204 ? 20.099 -1.840 -10.594 1.00 98.06 204 GLY A N 1
ATOM 1597 C CA . GLY A 1 204 ? 21.492 -2.241 -10.389 1.00 98.06 204 GLY A CA 1
ATOM 1598 C C . GLY A 1 204 ? 21.649 -3.746 -10.133 1.00 98.06 204 GLY A C 1
ATOM 1599 O O . GLY A 1 204 ? 22.543 -4.374 -10.694 1.00 98.06 204 GLY A O 1
ATOM 1600 N N . LEU A 1 205 ? 20.760 -4.334 -9.330 1.00 98.06 205 LEU A N 1
ATOM 1601 C CA . LEU A 1 205 ? 20.729 -5.777 -9.066 1.00 98.06 205 LEU A CA 1
ATOM 1602 C C . LEU A 1 205 ? 20.248 -6.590 -10.278 1.00 98.06 205 LEU A C 1
ATOM 1604 O O . LEU A 1 205 ? 20.778 -7.664 -10.547 1.00 98.06 205 LEU A O 1
ATOM 1608 N N . LEU A 1 206 ? 19.274 -6.077 -11.031 1.00 97.62 206 LEU A N 1
ATOM 1609 C CA . LEU A 1 206 ? 18.783 -6.710 -12.257 1.00 97.62 206 LEU A CA 1
ATOM 1610 C C . LEU A 1 206 ? 19.873 -6.796 -13.328 1.00 97.62 206 LEU A C 1
ATOM 1612 O O . LEU A 1 206 ? 19.992 -7.825 -13.988 1.00 97.62 206 LEU A O 1
ATOM 1616 N N . LEU A 1 207 ? 20.710 -5.763 -13.460 1.00 98.19 207 LEU A N 1
ATOM 1617 C CA . LEU A 1 207 ? 21.881 -5.806 -14.339 1.00 98.19 207 LEU A CA 1
ATOM 1618 C C . LEU A 1 207 ? 22.896 -6.858 -13.882 1.00 98.19 207 LEU A C 1
ATOM 1620 O O . LEU A 1 207 ? 23.381 -7.619 -14.706 1.00 98.19 207 LEU A O 1
ATOM 1624 N N . GLN A 1 208 ? 23.159 -6.978 -12.577 1.00 97.94 208 GLN A N 1
ATOM 1625 C CA . GLN A 1 208 ? 24.024 -8.049 -12.061 1.00 97.94 208 GLN A CA 1
ATOM 1626 C C . GLN A 1 208 ? 23.481 -9.439 -12.429 1.00 97.94 208 GLN A C 1
ATOM 1628 O O . GLN A 1 208 ? 24.223 -10.265 -12.956 1.00 97.94 208 GLN A O 1
ATOM 1633 N N . ARG A 1 209 ? 22.173 -9.680 -12.252 1.00 96.38 209 ARG A N 1
ATOM 1634 C CA . ARG A 1 209 ? 21.530 -10.922 -12.725 1.00 96.38 209 ARG A CA 1
ATOM 1635 C C . ARG A 1 209 ? 21.680 -11.125 -14.220 1.00 96.38 209 ARG A C 1
ATOM 1637 O O . ARG A 1 209 ? 21.837 -12.252 -14.680 1.00 96.38 209 ARG A O 1
ATOM 1644 N N . HIS A 1 210 ? 21.559 -10.041 -14.979 1.00 96.56 210 HIS A N 1
ATOM 1645 C CA . HIS A 1 210 ? 21.647 -10.071 -16.427 1.00 96.56 210 HIS A CA 1
ATOM 1646 C C . HIS A 1 210 ? 23.023 -10.549 -16.910 1.00 96.56 210 HIS A C 1
ATOM 1648 O O . HIS A 1 210 ? 23.072 -11.363 -17.833 1.00 96.56 210 HIS A O 1
ATOM 1654 N N . GLU A 1 211 ? 24.085 -10.141 -16.212 1.00 96.19 211 GLU A N 1
ATOM 1655 C CA . GLU A 1 211 ? 25.477 -10.578 -16.412 1.00 96.19 211 GLU A CA 1
ATOM 1656 C C . GLU A 1 211 ? 25.780 -11.986 -15.859 1.00 96.19 211 GLU A C 1
ATOM 1658 O O . GLU A 1 211 ? 26.873 -12.515 -16.052 1.00 96.19 211 GLU A O 1
ATOM 1663 N N . GLY A 1 212 ? 24.814 -12.627 -15.192 1.00 94.75 212 GLY A N 1
ATOM 1664 C CA . GLY A 1 212 ? 24.946 -13.986 -14.661 1.00 94.75 212 GLY A CA 1
ATOM 1665 C C . GLY A 1 212 ? 25.335 -14.074 -13.184 1.00 94.75 212 GLY A C 1
ATOM 1666 O O . GLY A 1 212 ? 25.576 -15.177 -12.693 1.00 94.75 212 GLY A O 1
ATOM 1667 N N . GLU A 1 213 ? 25.361 -12.956 -12.454 1.00 96.38 213 GLU A N 1
ATOM 1668 C CA . GLU A 1 213 ? 25.578 -12.974 -11.005 1.00 96.38 213 GLU A CA 1
ATOM 1669 C C . GLU A 1 213 ? 24.367 -13.554 -10.264 1.00 96.38 213 GLU A C 1
ATOM 1671 O O . GLU A 1 213 ? 23.204 -13.262 -10.571 1.00 96.38 213 GLU A O 1
ATOM 1676 N N . LEU A 1 214 ? 24.636 -14.357 -9.231 1.00 93.06 214 LEU A N 1
ATOM 1677 C CA . LEU A 1 214 ? 23.594 -14.955 -8.402 1.00 93.06 214 LEU A CA 1
ATOM 1678 C C . LEU A 1 214 ? 23.024 -13.913 -7.429 1.00 93.06 214 LEU A C 1
ATOM 1680 O O . LEU A 1 214 ? 23.535 -13.725 -6.325 1.00 93.06 214 LEU A O 1
ATOM 1684 N N . VAL A 1 215 ? 21.934 -13.257 -7.826 1.00 94.38 215 VAL A N 1
ATOM 1685 C CA . VAL A 1 215 ? 21.198 -12.315 -6.971 1.00 94.38 215 VAL A CA 1
ATOM 1686 C C . VAL A 1 215 ? 19.865 -12.920 -6.550 1.00 94.38 215 VAL A C 1
ATOM 1688 O O . VAL A 1 215 ? 18.948 -13.056 -7.360 1.00 94.38 215 VAL A O 1
ATOM 1691 N N . GLU A 1 216 ? 19.718 -13.220 -5.265 1.00 90.50 216 GLU A N 1
ATOM 1692 C CA . GLU A 1 216 ? 18.485 -13.787 -4.718 1.00 90.50 216 GLU A CA 1
ATOM 1693 C C . GLU A 1 216 ? 17.309 -12.802 -4.785 1.00 90.50 216 GLU A C 1
ATOM 1695 O O . GLU A 1 216 ? 17.464 -11.597 -4.579 1.00 90.50 216 GLU A O 1
ATOM 1700 N N . THR A 1 217 ? 16.111 -13.318 -5.066 1.00 89.06 217 THR A N 1
ATOM 1701 C CA . THR A 1 217 ? 14.870 -12.551 -4.909 1.00 89.06 217 THR A CA 1
ATOM 1702 C C . THR A 1 217 ? 14.491 -12.568 -3.430 1.00 89.06 217 THR A C 1
ATOM 1704 O O . THR A 1 217 ? 14.157 -13.637 -2.913 1.00 89.06 217 THR A O 1
ATOM 1707 N N . PRO A 1 218 ? 14.527 -11.424 -2.724 1.00 83.00 218 PRO A N 1
ATOM 1708 C CA . PRO A 1 218 ? 14.106 -11.386 -1.336 1.00 83.00 218 PRO A CA 1
ATOM 1709 C C . PRO A 1 218 ? 12.620 -11.739 -1.251 1.00 83.00 218 PRO A C 1
ATOM 1711 O O . PRO A 1 218 ? 11.816 -11.312 -2.083 1.00 83.00 218 PRO A O 1
ATOM 1714 N N . ALA A 1 219 ? 12.247 -12.508 -0.227 1.00 73.44 219 ALA A N 1
ATOM 1715 C CA . ALA A 1 219 ? 10.839 -12.736 0.062 1.00 73.44 219 ALA A CA 1
ATOM 1716 C C . ALA A 1 219 ? 10.138 -11.378 0.252 1.00 73.44 219 ALA A C 1
ATOM 1718 O O . ALA A 1 219 ? 10.733 -10.473 0.850 1.00 73.44 219 ALA A O 1
ATOM 1719 N N . PRO A 1 220 ? 8.889 -11.214 -0.226 1.00 61.72 220 PRO A N 1
ATOM 1720 C CA . PRO A 1 220 ? 8.141 -9.997 0.042 1.00 61.72 220 PRO A CA 1
ATOM 1721 C C . PRO A 1 220 ? 8.113 -9.768 1.558 1.00 61.72 220 PRO A C 1
ATOM 1723 O O . PRO A 1 220 ? 7.958 -10.743 2.307 1.00 61.72 220 PRO A O 1
ATOM 1726 N N . PRO A 1 221 ? 8.285 -8.520 2.028 1.00 59.81 221 PRO A N 1
ATOM 1727 C CA . PRO A 1 221 ? 8.306 -8.249 3.453 1.00 59.81 221 PRO A CA 1
ATOM 1728 C C . PRO A 1 221 ? 7.018 -8.791 4.074 1.00 59.81 221 PRO A C 1
ATOM 1730 O O . PRO A 1 221 ? 5.910 -8.371 3.734 1.00 59.81 221 PRO A O 1
ATOM 1733 N N . ILE A 1 222 ? 7.159 -9.760 4.983 1.00 53.81 222 ILE A N 1
ATOM 1734 C CA . ILE A 1 222 ? 6.067 -10.126 5.881 1.00 53.81 222 ILE A CA 1
ATOM 1735 C C . ILE A 1 222 ? 5.761 -8.837 6.645 1.00 53.81 222 ILE A C 1
ATOM 1737 O O . ILE A 1 222 ? 6.706 -8.270 7.201 1.00 53.81 222 ILE A O 1
ATOM 1741 N N . PRO A 1 223 ? 4.502 -8.357 6.682 1.00 50.56 223 PRO A N 1
ATOM 1742 C CA . PRO A 1 223 ? 4.167 -7.144 7.411 1.00 50.56 223 PRO A CA 1
ATOM 1743 C C . PRO A 1 223 ? 4.774 -7.242 8.811 1.00 50.56 223 PRO A C 1
ATOM 1745 O O . PRO A 1 223 ? 4.462 -8.186 9.550 1.00 50.56 223 PRO A O 1
ATOM 1748 N N . SER A 1 224 ? 5.706 -6.335 9.122 1.00 49.09 224 SER A N 1
ATOM 1749 C CA . SER A 1 224 ? 6.413 -6.305 10.401 1.00 49.09 224 SER A CA 1
ATOM 1750 C C . SER A 1 224 ? 5.400 -6.403 11.542 1.00 49.09 224 SER A C 1
ATOM 1752 O O . SER A 1 224 ? 4.283 -5.899 11.445 1.00 49.09 224 SER A O 1
ATOM 1754 N N . ALA A 1 225 ? 5.762 -7.026 12.664 1.00 46.72 225 ALA A N 1
ATOM 1755 C CA . ALA A 1 225 ? 4.876 -7.097 13.829 1.00 46.72 225 ALA A CA 1
ATOM 1756 C C . ALA A 1 225 ? 4.339 -5.710 14.258 1.00 46.72 225 ALA A C 1
ATOM 1758 O O . ALA A 1 225 ? 3.256 -5.638 14.832 1.00 46.72 225 ALA A O 1
ATOM 1759 N N . ALA A 1 226 ? 5.058 -4.627 13.931 1.00 49.91 226 ALA A N 1
ATOM 1760 C CA . ALA A 1 226 ? 4.628 -3.244 14.131 1.00 49.91 226 ALA A CA 1
ATOM 1761 C C . ALA A 1 226 ? 3.503 -2.787 13.177 1.00 49.91 226 ALA A C 1
ATOM 1763 O O . ALA A 1 226 ? 2.668 -1.972 13.565 1.00 49.91 226 ALA A O 1
ATOM 1764 N N . SER A 1 227 ? 3.435 -3.316 11.952 1.00 57.44 227 SER A N 1
ATOM 1765 C CA . SER A 1 227 ? 2.386 -2.984 10.978 1.00 57.44 227 SER A CA 1
ATOM 1766 C C . SER A 1 227 ? 1.084 -3.760 11.205 1.00 57.44 227 SER A C 1
ATOM 1768 O O . SER A 1 227 ? 0.073 -3.432 10.592 1.00 57.44 227 SER A O 1
ATOM 1770 N N . LYS A 1 228 ? 1.103 -4.785 12.070 1.00 66.69 228 LYS A N 1
ATOM 1771 C CA . LYS A 1 228 ? -0.056 -5.623 12.428 1.00 66.69 228 LYS A CA 1
ATOM 1772 C C . LYS A 1 228 ? -0.808 -5.142 13.676 1.00 66.69 228 LYS A C 1
ATOM 1774 O O . LYS A 1 228 ? -1.692 -5.844 14.161 1.00 66.69 228 LYS A O 1
ATOM 1779 N N . GLY A 1 229 ? -0.439 -3.983 14.216 1.00 73.62 229 GLY A N 1
ATOM 1780 C CA . GLY A 1 229 ? -1.068 -3.423 15.408 1.00 73.62 229 GLY A CA 1
ATOM 1781 C C . GLY A 1 229 ? -0.762 -4.198 16.703 1.00 73.62 229 GLY A C 1
ATOM 1782 O O . GLY A 1 229 ? -0.021 -5.188 16.698 1.00 73.62 229 GLY A O 1
ATOM 1783 N N . PRO A 1 230 ? -1.303 -3.727 17.841 1.00 84.69 230 PRO A N 1
ATOM 1784 C CA . PRO A 1 230 ? -1.100 -4.366 19.138 1.00 84.69 230 PRO A CA 1
ATOM 1785 C C . PRO A 1 230 ? -1.782 -5.739 19.208 1.00 84.69 230 PRO A C 1
ATOM 1787 O O . PRO A 1 230 ? -2.672 -6.066 18.414 1.00 84.69 230 PRO A O 1
ATOM 1790 N N . LYS A 1 231 ? -1.394 -6.550 20.193 1.00 89.88 231 LYS A N 1
ATOM 1791 C CA . LYS A 1 231 ? -2.167 -7.744 20.568 1.00 89.88 231 LYS A CA 1
ATOM 1792 C C . LYS A 1 231 ? -3.521 -7.358 21.157 1.00 89.88 231 LYS A C 1
ATOM 1794 O O . LYS A 1 231 ? -3.690 -6.258 21.683 1.00 89.88 231 LYS A O 1
ATOM 1799 N N . LEU A 1 232 ? -4.480 -8.279 21.124 1.00 90.06 232 LEU A N 1
ATOM 1800 C CA . LEU A 1 232 ? -5.788 -8.089 21.749 1.00 90.06 232 LEU A CA 1
ATOM 1801 C C . LEU A 1 232 ? -5.669 -7.746 23.246 1.00 90.06 232 LEU A C 1
ATOM 1803 O O . LEU A 1 232 ? -6.373 -6.856 23.727 1.00 90.06 232 LEU A O 1
ATOM 1807 N N . SER A 1 233 ? -4.770 -8.415 23.972 1.00 90.75 233 SER A N 1
ATOM 1808 C CA . SER A 1 233 ? -4.484 -8.131 25.385 1.00 90.75 233 SER A CA 1
ATOM 1809 C C . SER A 1 233 ? -3.931 -6.716 25.613 1.00 90.75 233 SER A C 1
ATOM 1811 O O . SER A 1 233 ? -4.408 -5.991 26.486 1.00 90.75 233 SER A O 1
ATOM 1813 N N . G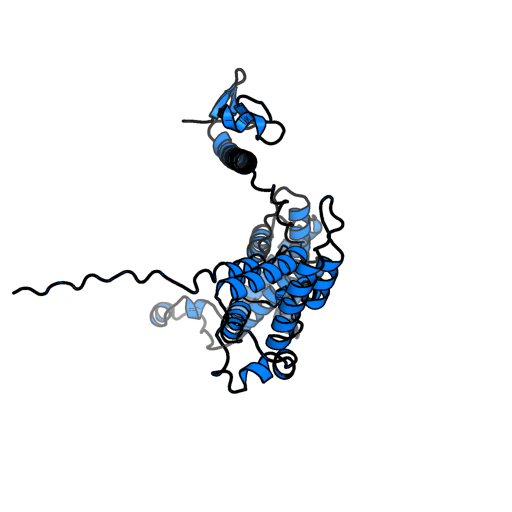LU A 1 234 ? -2.981 -6.287 24.783 1.00 88.12 234 GLU A N 1
ATOM 1814 C CA . GLU A 1 234 ? -2.375 -4.950 24.817 1.00 88.12 234 GLU A CA 1
ATOM 1815 C C . GLU A 1 234 ? -3.407 -3.861 24.483 1.00 88.12 234 GLU A C 1
ATOM 1817 O O . GLU A 1 234 ? -3.505 -2.846 25.177 1.00 88.12 234 GLU A O 1
ATOM 1822 N N . ALA A 1 235 ? -4.232 -4.101 23.461 1.00 87.88 235 ALA A N 1
ATOM 1823 C CA . ALA A 1 235 ? -5.343 -3.238 23.075 1.00 87.88 235 ALA A CA 1
ATOM 1824 C C . ALA A 1 235 ? -6.357 -3.062 24.213 1.00 87.88 235 ALA A C 1
ATOM 1826 O O . ALA A 1 235 ? -6.841 -1.953 24.459 1.00 87.88 235 ALA A O 1
ATOM 1827 N N . PHE A 1 236 ? -6.663 -4.148 24.926 1.00 90.62 236 PHE A N 1
ATOM 1828 C CA . PHE A 1 236 ? -7.568 -4.128 26.067 1.00 90.62 236 PHE A CA 1
ATOM 1829 C C . PHE A 1 236 ? -7.007 -3.323 27.244 1.00 90.62 236 PHE A C 1
ATOM 1831 O O . PHE A 1 236 ? -7.723 -2.48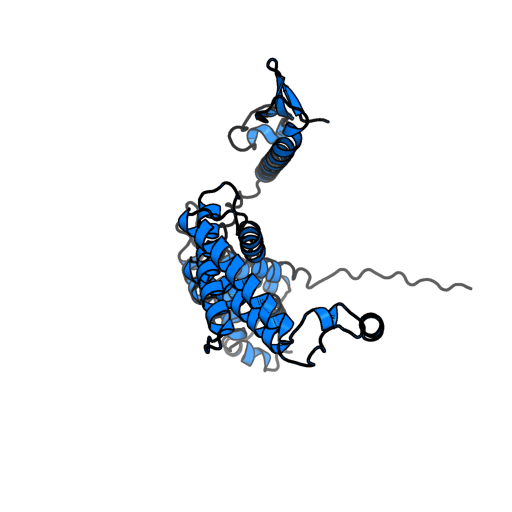0 27.788 1.00 90.62 236 PHE A O 1
ATOM 1838 N N . GLU A 1 237 ? -5.739 -3.518 27.613 1.00 89.75 237 GLU A N 1
ATOM 1839 C CA . GLU A 1 237 ? -5.118 -2.743 28.695 1.00 89.75 237 GLU A CA 1
ATOM 1840 C C . GLU A 1 237 ? -5.008 -1.251 28.340 1.00 89.75 237 GLU A C 1
ATOM 1842 O O . GLU A 1 237 ? -5.319 -0.397 29.174 1.00 89.75 237 GLU A O 1
ATOM 1847 N N . ALA A 1 238 ? -4.688 -0.915 27.085 1.00 84.44 238 ALA A N 1
ATOM 1848 C CA . ALA A 1 238 ? -4.698 0.470 26.607 1.00 84.44 238 ALA A CA 1
ATOM 1849 C C . ALA A 1 238 ? -6.104 1.099 26.670 1.00 84.44 238 ALA A C 1
ATOM 1851 O O . ALA A 1 238 ? -6.266 2.239 27.109 1.00 84.44 238 ALA A O 1
ATOM 1852 N N . TRP A 1 239 ? -7.139 0.355 26.272 1.00 86.62 239 TRP A N 1
ATOM 1853 C CA . TRP A 1 239 ? -8.532 0.804 26.354 1.00 86.62 239 TRP A CA 1
ATOM 1854 C C . TRP A 1 239 ? -9.005 0.991 27.806 1.00 86.62 239 TRP A C 1
ATOM 1856 O O . TRP A 1 239 ? -9.684 1.969 28.127 1.00 86.62 239 TRP A O 1
ATOM 1866 N N . LYS A 1 240 ? -8.593 0.097 28.708 1.00 86.69 240 LYS A N 1
ATOM 1867 C CA . LYS A 1 240 ? -8.873 0.151 30.152 1.00 86.69 240 LYS A CA 1
ATOM 1868 C C . LYS A 1 240 ? -8.195 1.338 30.840 1.00 86.69 240 LYS A C 1
ATOM 1870 O O . LYS A 1 240 ? -8.796 1.953 31.723 1.00 86.69 240 LYS A O 1
ATOM 1875 N N . ALA A 1 241 ? -6.976 1.689 30.427 1.00 80.75 241 ALA A N 1
ATOM 1876 C CA . ALA A 1 241 ? -6.263 2.864 30.929 1.00 80.75 241 ALA A CA 1
ATOM 1877 C C . ALA A 1 241 ? -6.955 4.190 30.550 1.00 80.75 241 ALA A C 1
ATOM 1879 O O . ALA A 1 241 ? -6.830 5.178 31.281 1.00 80.75 241 ALA A O 1
ATOM 1880 N N . GLY A 1 242 ? -7.750 4.182 29.474 1.00 70.00 242 GLY A N 1
ATOM 1881 C CA . GLY A 1 242 ? -8.422 5.348 28.908 1.00 70.00 242 GLY A CA 1
ATOM 1882 C C . GLY A 1 242 ? -7.538 6.099 27.907 1.00 70.00 242 GLY A C 1
ATOM 1883 O O . GLY A 1 242 ? -6.314 6.102 28.005 1.00 70.00 242 GLY A O 1
ATOM 1884 N N . SER A 1 243 ? -8.165 6.753 26.927 1.00 58.53 243 SER A N 1
ATOM 1885 C CA . SER A 1 243 ? -7.453 7.566 25.935 1.00 58.53 243 SER A CA 1
ATOM 1886 C C . SER A 1 243 ? -6.901 8.846 26.573 1.00 58.53 243 SER A C 1
ATOM 1888 O O . SER A 1 243 ? -7.653 9.617 27.165 1.00 58.53 243 SER A O 1
ATOM 1890 N N . GLY A 1 244 ? -5.603 9.114 26.394 1.00 47.50 244 GLY A N 1
ATOM 1891 C CA . GLY A 1 244 ? -4.967 10.387 26.765 1.00 47.50 244 GLY A CA 1
ATOM 1892 C C . GLY A 1 244 ? -5.420 11.594 25.925 1.00 47.50 244 GLY A C 1
ATOM 1893 O O . GLY A 1 244 ? -4.978 12.716 26.171 1.00 47.50 244 GLY A O 1
ATOM 1894 N N . ALA A 1 245 ? -6.296 11.396 24.933 1.00 45.88 245 ALA A N 1
ATOM 1895 C CA . ALA A 1 245 ? -6.912 12.479 24.178 1.00 45.88 245 ALA A CA 1
ATOM 1896 C C . ALA A 1 245 ? -8.031 13.155 24.992 1.00 45.88 245 ALA A C 1
ATOM 1898 O O . ALA A 1 245 ? -8.756 12.511 25.755 1.00 45.88 245 ALA A O 1
ATOM 1899 N N . ARG A 1 246 ? -8.210 14.474 24.810 1.00 29.55 246 ARG A N 1
ATOM 1900 C CA . ARG A 1 246 ? -9.270 15.249 25.481 1.00 29.55 246 ARG A CA 1
ATOM 1901 C C . ARG A 1 246 ? -10.642 14.603 25.239 1.00 29.55 246 ARG A C 1
ATOM 1903 O O . ARG A 1 246 ? -11.154 14.648 24.126 1.00 29.55 246 ARG A O 1
ATOM 1910 N N . GLY A 1 247 ? -11.236 14.040 26.296 1.00 48.56 247 GLY A N 1
ATOM 1911 C CA . GLY A 1 247 ? -12.562 13.405 26.269 1.00 48.56 247 GLY A CA 1
ATOM 1912 C C . GLY A 1 247 ? -12.574 11.879 26.436 1.00 48.56 247 GLY A C 1
ATOM 1913 O O . GLY A 1 247 ? -13.656 11.308 26.569 1.00 48.56 247 GLY A O 1
ATOM 1914 N N . GLY A 1 248 ? -11.413 11.217 26.490 1.00 54.69 248 GLY A N 1
ATOM 1915 C CA . GLY A 1 248 ? -11.308 9.782 26.766 1.00 54.69 248 GLY A CA 1
ATOM 1916 C C . GLY A 1 248 ? -11.684 9.429 28.206 1.00 54.69 248 GLY A C 1
ATOM 1917 O O . GLY A 1 248 ? -10.857 9.516 29.108 1.00 54.69 248 GLY A O 1
ATOM 1918 N N . LYS A 1 249 ? -12.936 9.031 28.453 1.00 64.12 249 LYS A N 1
ATOM 1919 C CA . LYS A 1 249 ? -13.359 8.550 29.779 1.00 64.12 249 LYS A CA 1
ATOM 1920 C C . LYS A 1 249 ? -12.955 7.091 29.974 1.00 64.12 249 LYS A C 1
ATOM 1922 O O . LYS A 1 249 ? -13.172 6.267 29.088 1.00 64.12 249 LYS A O 1
ATOM 1927 N N . LYS A 1 250 ? -12.431 6.771 31.162 1.00 79.06 250 LYS A N 1
ATOM 1928 C CA . LYS A 1 250 ? -12.226 5.384 31.592 1.00 79.06 250 LYS A CA 1
ATOM 1929 C C . LYS A 1 250 ? -13.567 4.629 31.584 1.00 79.06 250 LYS A C 1
ATOM 1931 O O . LYS A 1 250 ? -14.572 5.205 32.019 1.00 79.06 250 LYS A O 1
ATOM 1936 N N . PRO A 1 251 ? -13.609 3.375 31.103 1.00 82.19 251 PRO A N 1
ATOM 1937 C CA . PRO A 1 251 ? -14.817 2.559 31.158 1.00 82.19 251 PRO A CA 1
ATOM 1938 C C . PRO A 1 251 ? -15.276 2.329 32.606 1.00 82.19 251 PRO A C 1
ATOM 1940 O O . PRO A 1 251 ? -14.454 2.254 33.515 1.00 82.19 251 PRO A O 1
ATOM 1943 N N . SER A 1 252 ? -16.589 2.192 32.822 1.00 86.12 252 SER A N 1
ATOM 1944 C CA . SER A 1 252 ? -17.135 1.849 34.145 1.00 86.12 252 SER A CA 1
ATOM 1945 C C . SER A 1 252 ? -16.782 0.412 34.552 1.00 86.12 252 SER A C 1
ATOM 1947 O O . SER A 1 252 ? -16.614 -0.438 33.677 1.00 86.12 252 SER A O 1
ATOM 1949 N N . ASP A 1 253 ? -16.783 0.100 35.852 1.00 85.31 253 ASP A N 1
ATOM 1950 C CA . ASP A 1 253 ? -16.475 -1.247 36.372 1.00 85.31 253 ASP A CA 1
ATOM 1951 C C . ASP A 1 253 ? -17.341 -2.346 35.742 1.00 85.31 253 ASP A C 1
ATOM 1953 O O . ASP A 1 253 ? -16.860 -3.424 35.389 1.00 85.31 253 ASP A O 1
ATOM 1957 N N . ARG A 1 254 ? -18.627 -2.054 35.514 1.00 86.50 254 ARG A N 1
ATOM 1958 C CA . ARG A 1 254 ? -19.534 -2.983 34.833 1.00 86.50 254 ARG A CA 1
ATOM 1959 C C . ARG A 1 254 ? -19.113 -3.228 33.384 1.00 86.50 254 ARG A C 1
ATOM 1961 O O . ARG A 1 254 ? -19.149 -4.366 32.922 1.00 86.50 254 ARG A O 1
ATOM 1968 N N . THR A 1 255 ? -18.709 -2.179 32.672 1.00 85.88 255 THR A N 1
ATOM 1969 C CA . THR A 1 255 ? -18.208 -2.294 31.296 1.00 85.88 255 THR A CA 1
ATOM 1970 C C . THR A 1 255 ? -16.883 -3.056 31.262 1.00 85.88 255 THR A C 1
ATOM 1972 O O . THR A 1 255 ? -16.683 -3.864 30.362 1.00 85.88 255 THR A O 1
ATOM 1975 N N . LEU A 1 256 ? -16.009 -2.860 32.255 1.00 89.50 256 LEU A N 1
ATOM 1976 C CA . LEU A 1 256 ? -14.741 -3.583 32.379 1.00 89.50 256 LEU A CA 1
ATOM 1977 C C . LEU A 1 256 ? -14.948 -5.085 32.582 1.00 89.50 256 LEU A C 1
ATOM 1979 O O . LEU A 1 256 ? -14.235 -5.872 31.965 1.00 89.50 256 LEU A O 1
ATOM 1983 N N . LEU A 1 257 ? -15.935 -5.501 33.382 1.00 89.56 257 LEU A N 1
ATOM 1984 C CA . LEU A 1 257 ? -16.277 -6.920 33.543 1.00 89.56 257 LEU A CA 1
ATOM 1985 C C . LEU A 1 257 ? -16.770 -7.540 32.229 1.00 89.56 257 LEU A C 1
ATOM 1987 O O . LEU A 1 257 ? -16.323 -8.620 31.840 1.00 89.56 257 LEU A O 1
ATOM 1991 N N . GLU A 1 258 ? -17.664 -6.845 31.523 1.00 90.50 258 GLU A N 1
ATOM 1992 C CA . GLU A 1 258 ? -18.200 -7.312 30.239 1.00 90.50 258 GLU A CA 1
ATOM 1993 C C . GLU A 1 258 ? -17.111 -7.359 29.151 1.00 90.50 258 GLU A C 1
ATOM 1995 O O . GLU A 1 258 ? -17.047 -8.318 28.380 1.00 90.50 258 GLU A O 1
ATOM 2000 N N . ALA A 1 259 ? -16.210 -6.374 29.134 1.00 90.62 259 ALA A N 1
ATOM 2001 C CA . ALA A 1 259 ? -15.052 -6.322 28.247 1.00 90.62 259 ALA A CA 1
ATOM 2002 C C . ALA A 1 259 ? -14.024 -7.413 28.550 1.00 90.62 259 ALA A C 1
ATOM 2004 O O . ALA A 1 259 ? -13.580 -8.097 27.631 1.00 90.62 259 ALA A O 1
ATOM 2005 N N . SER A 1 260 ? -13.712 -7.641 29.828 1.00 92.25 260 SER A N 1
ATOM 2006 C CA . SER A 1 260 ? -12.809 -8.720 30.249 1.00 92.25 260 SER A CA 1
ATOM 2007 C C . SER A 1 260 ? -13.338 -10.078 29.798 1.00 92.25 260 SER A C 1
ATOM 2009 O O . SER A 1 260 ? -12.588 -10.898 29.274 1.00 92.25 260 SER A O 1
ATOM 2011 N N . TYR A 1 261 ? -14.647 -10.310 29.952 1.00 91.06 261 TYR A N 1
ATOM 2012 C CA . TYR A 1 261 ? -15.289 -11.527 29.462 1.00 91.06 261 TYR A CA 1
ATOM 2013 C C . TYR A 1 261 ? -15.151 -11.673 27.941 1.00 91.06 261 TYR A C 1
ATOM 2015 O O . TYR A 1 261 ? -14.792 -12.747 27.456 1.00 91.06 261 TYR A O 1
ATOM 2023 N N . ALA A 1 262 ? -15.413 -10.598 27.193 1.00 91.75 262 ALA A N 1
ATOM 2024 C CA . ALA A 1 262 ? -15.361 -10.605 25.737 1.00 91.75 262 ALA A CA 1
ATOM 2025 C C . ALA A 1 262 ? -13.946 -10.893 25.205 1.00 91.75 262 ALA A C 1
ATOM 2027 O O . ALA A 1 262 ? -13.771 -11.783 24.372 1.00 91.75 262 ALA A O 1
ATOM 2028 N N . VAL A 1 263 ? -12.942 -10.188 25.736 1.00 93.69 263 VAL A N 1
ATOM 2029 C CA . VAL A 1 263 ? -11.524 -10.357 25.382 1.00 93.69 263 VAL A CA 1
ATOM 2030 C C . VAL A 1 263 ? -11.051 -11.765 25.710 1.00 93.69 263 VAL A C 1
ATOM 2032 O O . VAL A 1 263 ? -10.451 -12.419 24.860 1.00 93.69 263 VAL A O 1
ATOM 2035 N N . ARG A 1 264 ? -11.391 -12.275 26.900 1.00 93.00 264 ARG A N 1
ATOM 2036 C CA . ARG A 1 264 ? -11.034 -13.637 27.304 1.00 93.00 264 ARG A CA 1
ATOM 2037 C C . ARG A 1 264 ? -11.608 -14.681 26.346 1.00 93.00 264 ARG A C 1
ATOM 2039 O O . ARG A 1 264 ? -10.880 -15.570 25.929 1.00 93.00 264 ARG A O 1
ATOM 2046 N N . ARG A 1 265 ? -12.888 -14.578 25.964 1.00 91.25 265 ARG A N 1
ATOM 2047 C CA . ARG A 1 265 ? -13.518 -15.542 25.041 1.00 91.25 265 ARG A CA 1
ATOM 2048 C C . ARG A 1 265 ? -12.897 -15.514 23.648 1.00 91.25 265 ARG A C 1
ATOM 2050 O O . ARG A 1 265 ? -12.666 -16.577 23.081 1.00 91.25 265 ARG A O 1
ATOM 2057 N N . LEU A 1 266 ? -12.593 -14.328 23.122 1.00 92.06 266 LEU A N 1
ATOM 2058 C CA . LEU A 1 266 ? -11.912 -14.210 21.834 1.00 92.06 266 LEU A CA 1
ATOM 2059 C C . LEU A 1 266 ? -10.494 -14.800 21.902 1.00 92.06 266 LEU A C 1
ATOM 2061 O O . LEU A 1 266 ? -10.112 -15.555 21.011 1.00 92.06 266 LEU A O 1
ATOM 2065 N N . ALA A 1 267 ? -9.762 -14.540 22.989 1.00 92.56 267 ALA A N 1
ATOM 2066 C CA . ALA A 1 267 ? -8.424 -15.083 23.208 1.00 92.56 267 ALA A CA 1
ATOM 2067 C C . ALA A 1 267 ? -8.412 -16.608 23.413 1.00 92.56 267 ALA A C 1
ATOM 2069 O O . ALA A 1 267 ? -7.536 -17.296 22.901 1.00 92.56 267 ALA A O 1
ATOM 2070 N N . GLU A 1 268 ? -9.397 -17.173 24.112 1.00 91.75 268 GLU A N 1
ATOM 2071 C CA . GLU A 1 268 ? -9.560 -18.629 24.241 1.00 91.75 268 GLU A CA 1
ATOM 2072 C C . GLU A 1 268 ? -9.855 -19.301 22.888 1.00 91.75 268 GLU A C 1
ATOM 2074 O O . GLU A 1 268 ? -9.497 -20.462 22.676 1.00 91.75 268 GLU A O 1
ATOM 2079 N N . TRP A 1 269 ? -10.532 -18.597 21.975 1.00 92.50 269 TRP A N 1
ATOM 2080 C CA . TRP A 1 269 ? -10.916 -19.142 20.677 1.00 92.50 269 TRP A CA 1
ATOM 2081 C C . TRP A 1 269 ? -9.810 -18.986 19.625 1.00 92.50 269 TRP A C 1
ATOM 2083 O O . TRP A 1 269 ? -9.417 -19.979 19.017 1.00 92.50 269 TRP A O 1
ATOM 2093 N N . HIS A 1 270 ? -9.255 -17.789 19.436 1.00 90.50 270 HIS A N 1
ATOM 2094 C CA . HIS A 1 270 ? -8.255 -17.501 18.393 1.00 90.50 270 HIS A CA 1
ATOM 2095 C C . HIS A 1 270 ? -6.834 -17.251 18.918 1.00 90.50 270 HIS A C 1
ATOM 2097 O O . HIS A 1 270 ? -5.937 -16.960 18.130 1.00 90.50 270 HIS A O 1
ATOM 2103 N N . GLY A 1 271 ? -6.603 -17.383 20.225 1.00 90.88 271 GLY A N 1
ATOM 2104 C CA . GLY A 1 271 ? -5.357 -16.958 20.860 1.00 90.88 271 GLY A CA 1
ATOM 2105 C C . GLY A 1 271 ? -5.306 -15.444 21.073 1.00 90.88 271 GLY A C 1
ATOM 2106 O O . GLY A 1 271 ? -6.206 -14.703 20.675 1.00 90.88 271 GLY A O 1
ATOM 2107 N N . ASP A 1 272 ? -4.228 -14.969 21.698 1.00 90.56 272 ASP A N 1
ATOM 2108 C CA . ASP A 1 272 ? -3.951 -13.535 21.854 1.00 90.56 272 ASP A CA 1
ATOM 2109 C C . ASP A 1 272 ? -3.463 -12.931 20.525 1.00 90.56 272 ASP A C 1
ATOM 2111 O O . ASP A 1 272 ? -2.279 -12.644 20.323 1.00 90.56 272 ASP A O 1
ATOM 2115 N N . ILE A 1 273 ? -4.400 -12.848 19.579 1.00 86.38 273 ILE A N 1
ATOM 2116 C CA . ILE A 1 273 ? -4.178 -12.446 18.193 1.00 86.38 273 ILE A CA 1
ATOM 2117 C C . ILE A 1 273 ? -3.808 -10.962 18.106 1.00 86.38 273 ILE A C 1
ATOM 2119 O O . ILE A 1 273 ? -4.295 -10.132 18.881 1.00 86.38 273 ILE A O 1
ATOM 2123 N N . ARG A 1 274 ? -2.954 -10.610 17.141 1.00 87.00 274 ARG A N 1
ATOM 2124 C CA . ARG A 1 274 ? -2.732 -9.207 16.776 1.00 87.00 274 ARG A CA 1
ATOM 2125 C C . ARG A 1 274 ? -3.926 -8.669 16.010 1.00 87.00 274 ARG A C 1
ATOM 2127 O O . ARG A 1 274 ? -4.505 -9.376 15.189 1.00 87.00 274 ARG A O 1
ATOM 2134 N N . LEU A 1 275 ? -4.284 -7.415 16.260 1.00 84.19 275 LEU A N 1
ATOM 2135 C CA . LEU A 1 275 ? -5.487 -6.830 15.668 1.00 84.19 275 LEU A CA 1
ATOM 2136 C C . LEU A 1 275 ? -5.451 -6.802 14.128 1.00 84.19 275 LEU A C 1
ATOM 2138 O O . LEU A 1 275 ? -6.479 -7.051 13.501 1.00 84.19 275 LEU A O 1
ATOM 2142 N N . GLY A 1 276 ? -4.273 -6.652 13.521 1.00 75.44 276 GLY A N 1
ATOM 2143 C CA . GLY A 1 276 ? -4.082 -6.721 12.071 1.00 75.44 276 GLY A CA 1
ATOM 2144 C C . GLY A 1 276 ? -4.207 -8.126 11.466 1.00 75.44 276 GLY A C 1
ATOM 2145 O O . GLY A 1 276 ? -4.440 -8.241 10.266 1.00 75.44 276 GLY A O 1
ATOM 2146 N N . ASP A 1 277 ? -4.100 -9.192 12.271 1.00 80.75 277 ASP A N 1
ATOM 2147 C CA . ASP A 1 277 ? -4.341 -10.577 11.831 1.00 80.75 277 ASP A CA 1
ATOM 2148 C C . ASP A 1 277 ? -5.828 -10.981 11.979 1.00 80.75 277 ASP A C 1
ATOM 2150 O O . ASP A 1 277 ? -6.233 -12.053 11.525 1.00 80.75 277 ASP A O 1
ATOM 2154 N N . LEU A 1 278 ? -6.674 -10.140 12.595 1.00 82.62 278 LEU A N 1
ATOM 2155 C CA . LEU A 1 278 ? -8.103 -10.413 12.769 1.00 82.62 278 LEU A CA 1
ATOM 2156 C C . LEU A 1 278 ? -8.875 -10.183 11.458 1.00 82.62 278 LEU A C 1
ATOM 2158 O O . LEU A 1 278 ? -9.291 -9.068 11.131 1.00 82.62 278 LEU A O 1
ATOM 2162 N N . THR A 1 279 ? -9.098 -11.264 10.710 1.00 79.81 279 THR A N 1
ATOM 2163 C CA . THR A 1 279 ? -9.799 -11.233 9.419 1.00 79.81 279 THR A CA 1
ATOM 2164 C C . THR A 1 279 ? -11.324 -11.292 9.540 1.00 79.81 279 THR A C 1
AT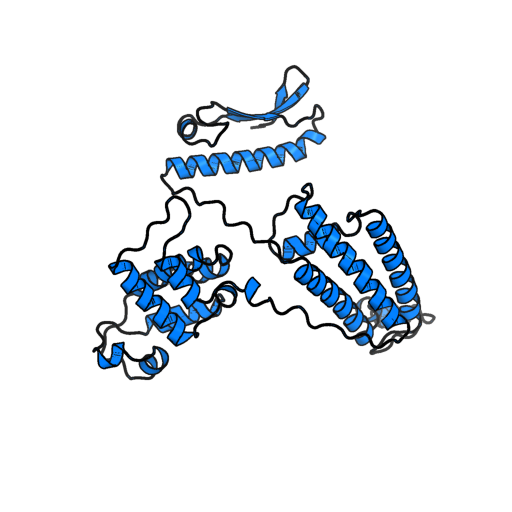OM 2166 O O . THR A 1 279 ? -11.906 -11.454 10.620 1.00 79.81 279 THR A O 1
ATOM 2169 N N . ARG A 1 280 ? -11.996 -11.190 8.383 1.00 72.38 280 ARG A N 1
ATOM 2170 C CA . ARG A 1 280 ? -13.452 -11.285 8.273 1.00 72.38 280 ARG A CA 1
ATOM 2171 C C . ARG A 1 280 ? -14.001 -12.639 8.685 1.00 72.38 280 ARG A C 1
ATOM 2173 O O . ARG A 1 280 ? -15.071 -12.757 9.280 1.00 72.38 280 ARG A O 1
ATOM 2180 N N . GLU A 1 281 ? -13.250 -13.649 8.320 1.00 76.75 281 GLU A N 1
ATOM 2181 C CA . GLU A 1 281 ? -13.567 -15.049 8.480 1.00 76.75 281 GLU A CA 1
ATOM 2182 C C . GLU A 1 281 ? -13.439 -15.434 9.953 1.00 76.75 281 GLU A C 1
ATOM 2184 O O . GLU A 1 281 ? -14.378 -16.001 10.504 1.00 76.75 281 GLU A O 1
ATOM 2189 N N . LEU A 1 282 ? -12.353 -15.012 10.614 1.00 82.25 282 LEU A N 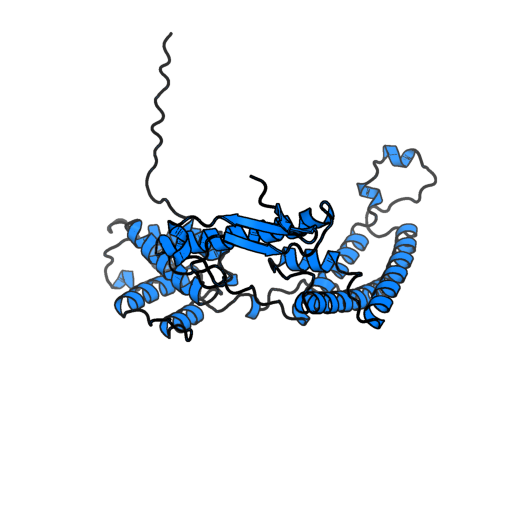1
ATOM 2190 C CA . LEU A 1 282 ? -12.122 -15.275 12.038 1.00 82.25 282 LEU A CA 1
ATOM 2191 C C . LEU A 1 282 ? -13.215 -14.659 12.915 1.00 82.25 282 LEU A C 1
ATOM 2193 O O . LEU A 1 282 ? -13.800 -15.328 13.758 1.00 82.25 282 LEU A O 1
ATOM 2197 N N . ALA A 1 283 ? -13.583 -13.399 12.690 1.00 84.38 283 ALA A N 1
ATOM 2198 C CA . ALA A 1 283 ? -14.599 -12.787 13.543 1.00 84.38 283 ALA A CA 1
ATOM 2199 C C . ALA A 1 283 ? -16.025 -13.340 13.312 1.00 84.38 283 ALA A C 1
ATOM 2201 O O . ALA A 1 283 ? -16.827 -13.349 14.249 1.00 84.38 283 ALA A O 1
ATOM 2202 N N . ARG A 1 284 ? -16.346 -13.852 12.112 1.00 83.44 284 ARG A N 1
ATOM 2203 C CA . ARG A 1 284 ? -17.593 -14.610 11.886 1.00 83.44 284 ARG A CA 1
ATOM 2204 C C . ARG A 1 284 ? -17.566 -15.965 12.584 1.00 83.44 284 ARG A C 1
ATOM 2206 O O . ARG A 1 284 ? -18.538 -16.294 13.255 1.00 83.44 284 ARG A O 1
ATOM 2213 N N . ASP A 1 285 ? -16.460 -16.695 12.458 1.00 87.69 285 ASP A N 1
ATOM 2214 C CA . ASP A 1 285 ? -16.245 -17.972 13.145 1.00 87.69 285 ASP A CA 1
ATOM 2215 C C . ASP A 1 285 ? -16.410 -17.808 14.664 1.00 87.69 285 ASP A C 1
ATOM 2217 O O . ASP A 1 285 ? -17.192 -18.518 15.297 1.00 87.69 285 ASP A O 1
ATOM 2221 N N . PHE A 1 286 ? -15.795 -16.771 15.239 1.00 91.75 286 PHE A N 1
ATOM 2222 C CA . PHE A 1 286 ? -15.969 -16.436 16.648 1.00 91.75 286 PHE A CA 1
ATOM 2223 C C . PHE A 1 286 ? -17.421 -16.102 17.020 1.00 91.75 286 PHE A C 1
ATOM 2225 O O . PHE A 1 286 ? -17.909 -16.582 18.044 1.00 91.75 286 PHE A O 1
ATOM 2232 N N . ARG A 1 287 ? -18.137 -15.296 16.220 1.00 89.25 287 ARG A N 1
ATOM 2233 C CA . ARG A 1 287 ? -19.561 -14.993 16.468 1.00 89.25 287 ARG A CA 1
ATOM 2234 C C . ARG A 1 287 ? -20.397 -16.268 16.494 1.00 89.25 287 ARG A C 1
ATOM 2236 O O . ARG A 1 287 ? -21.228 -16.424 17.389 1.00 89.25 287 ARG A O 1
ATOM 2243 N N . ASP A 1 288 ? -20.207 -17.133 15.505 1.00 88.69 288 ASP A N 1
ATOM 2244 C CA . ASP A 1 288 ? -21.000 -18.350 15.347 1.00 88.69 288 ASP A CA 1
ATOM 2245 C C . ASP A 1 288 ? -20.723 -19.307 16.512 1.00 88.69 288 ASP A C 1
ATOM 2247 O O . ASP A 1 288 ? -21.661 -19.798 17.142 1.00 88.69 288 ASP A O 1
ATOM 2251 N N . ALA A 1 289 ? -19.456 -19.453 16.910 1.00 90.56 289 ALA A N 1
ATOM 2252 C CA . ALA A 1 289 ? -19.080 -20.188 18.112 1.00 90.56 289 ALA A CA 1
ATOM 2253 C C . ALA A 1 289 ? -19.693 -19.565 19.380 1.00 90.56 289 ALA A C 1
ATOM 2255 O O . ALA A 1 289 ? -20.260 -20.275 20.212 1.00 90.56 289 ALA A O 1
ATOM 2256 N N . LEU A 1 290 ? -19.660 -18.238 19.525 1.00 90.56 290 LEU A N 1
ATOM 2257 C CA . LEU A 1 290 ? -20.218 -17.539 20.685 1.00 90.56 290 LEU A CA 1
ATOM 2258 C C . LEU A 1 290 ? -21.738 -17.724 20.797 1.00 90.56 290 LEU A C 1
ATOM 2260 O O . LEU A 1 290 ? -22.248 -17.856 21.908 1.00 90.56 290 LEU A O 1
ATOM 2264 N N . ALA A 1 291 ? -22.453 -17.793 19.670 1.00 89.69 291 ALA A N 1
ATOM 2265 C CA . ALA A 1 291 ? -23.892 -18.056 19.630 1.00 89.69 291 ALA A CA 1
ATOM 2266 C C . ALA A 1 291 ? -24.270 -19.472 20.106 1.00 89.69 291 ALA A C 1
ATOM 2268 O O . ALA A 1 291 ? -25.408 -19.693 20.523 1.00 89.69 291 ALA A O 1
ATOM 2269 N N . THR A 1 292 ? -23.328 -20.420 20.088 1.00 89.62 292 THR A N 1
ATOM 2270 C CA . THR A 1 292 ? -23.540 -21.777 20.622 1.00 89.62 292 THR A CA 1
ATOM 2271 C C . THR A 1 292 ? -23.271 -21.889 22.122 1.00 89.62 292 THR A C 1
ATOM 2273 O O . THR A 1 292 ? -23.686 -22.868 22.739 1.00 89.62 292 THR A O 1
ATOM 2276 N N . VAL A 1 293 ? -22.625 -20.890 22.737 1.00 88.38 293 VAL A N 1
ATOM 2277 C CA . VAL A 1 293 ? -22.347 -20.891 24.178 1.00 88.38 293 VAL A CA 1
ATOM 2278 C C . VAL A 1 293 ? -23.649 -20.631 24.948 1.00 88.38 293 VAL A C 1
ATOM 2280 O O . VAL A 1 293 ? -24.227 -19.550 24.815 1.00 88.38 293 VAL A O 1
ATOM 2283 N N . PRO A 1 294 ? -24.124 -21.565 25.790 1.00 86.75 294 PRO A N 1
ATOM 2284 C CA . PRO A 1 294 ? -25.364 -21.379 26.529 1.00 86.75 294 PRO A CA 1
ATOM 2285 C C . PRO A 1 294 ? -25.247 -20.322 27.626 1.00 86.75 294 PRO A C 1
ATOM 2287 O O . PRO A 1 294 ? -24.168 -19.991 28.127 1.00 86.75 294 PRO A O 1
ATOM 2290 N N . THR A 1 295 ? -26.401 -19.842 28.072 1.00 85.81 295 THR A N 1
ATOM 2291 C CA . THR A 1 295 ? -26.510 -18.973 29.246 1.00 85.81 295 THR A CA 1
ATOM 2292 C C . THR A 1 295 ? -26.765 -19.787 30.512 1.00 85.81 295 THR A C 1
ATOM 2294 O O . THR A 1 295 ? -27.122 -20.960 30.461 1.00 85.81 295 THR A O 1
ATOM 2297 N N . ARG A 1 296 ? -26.585 -19.152 31.679 1.00 84.25 296 ARG A N 1
ATOM 2298 C CA . ARG A 1 296 ? -26.863 -19.752 33.002 1.00 84.25 296 ARG A CA 1
ATOM 2299 C C . ARG A 1 296 ? -26.056 -21.022 33.310 1.00 84.25 296 ARG A C 1
ATOM 2301 O O . ARG A 1 296 ? -26.509 -21.878 34.060 1.00 84.25 296 ARG A O 1
ATOM 2308 N N . LEU A 1 297 ? -24.841 -21.116 32.772 1.00 86.75 297 LEU A N 1
ATOM 2309 C CA . LEU A 1 297 ? -23.922 -22.206 33.089 1.00 86.75 297 LEU A CA 1
ATOM 2310 C C . LEU A 1 297 ? -23.544 -22.206 34.588 1.00 86.75 297 LEU A C 1
ATOM 2312 O O . LEU A 1 297 ? -23.390 -21.130 35.177 1.00 86.75 297 LEU A O 1
ATOM 2316 N N . PRO A 1 298 ? -23.351 -23.376 35.213 1.00 87.94 298 PRO A N 1
ATOM 2317 C CA . PRO A 1 298 ? -22.761 -23.482 36.543 1.00 87.94 298 PRO A CA 1
ATOM 2318 C C . PRO A 1 298 ? -21.284 -23.059 36.523 1.00 87.94 298 PRO A C 1
ATOM 2320 O O . PRO A 1 298 ? -20.622 -23.061 35.481 1.00 87.94 298 PRO A O 1
ATOM 2323 N N . ASP A 1 299 ? -20.752 -22.666 37.680 1.00 84.50 299 ASP A N 1
ATOM 2324 C CA . ASP A 1 299 ? -19.440 -22.012 37.760 1.00 84.50 299 ASP A CA 1
ATOM 2325 C C . ASP A 1 299 ? -18.272 -22.903 37.322 1.00 84.50 299 ASP A C 1
ATOM 2327 O O . ASP A 1 299 ? -17.300 -22.400 36.757 1.00 84.50 299 ASP A O 1
ATOM 2331 N N . ASN A 1 300 ? -18.383 -24.221 37.498 1.00 86.75 300 ASN A N 1
ATOM 2332 C CA . ASN A 1 300 ? -17.409 -25.186 36.988 1.00 86.75 300 ASN A CA 1
ATOM 2333 C C . ASN A 1 300 ? -17.320 -25.170 35.452 1.00 86.75 300 ASN A C 1
ATOM 2335 O O . ASN A 1 300 ? -16.223 -25.273 34.915 1.00 86.75 300 ASN A O 1
ATOM 2339 N N . LEU A 1 301 ? -18.445 -24.994 34.747 1.00 86.50 301 LEU A N 1
ATOM 2340 C CA . LEU A 1 301 ? -18.476 -24.905 33.284 1.00 86.50 301 LEU A CA 1
ATOM 2341 C C . LEU A 1 301 ? -18.096 -23.506 32.785 1.00 86.50 301 LEU A C 1
ATOM 2343 O O . LEU A 1 301 ? -17.406 -23.382 31.777 1.00 86.50 301 LEU A O 1
ATOM 2347 N N . LYS A 1 302 ? -18.479 -22.439 33.501 1.00 83.44 302 LYS A N 1
ATOM 2348 C CA . LYS A 1 302 ? -18.115 -21.055 33.128 1.00 83.44 302 LYS A CA 1
ATOM 2349 C C . LYS A 1 302 ? -16.604 -20.814 33.079 1.00 83.44 302 LYS A C 1
ATOM 2351 O O . LYS A 1 302 ? -16.169 -19.937 32.329 1.00 83.44 302 LYS A O 1
ATOM 2356 N N . ARG A 1 303 ? -15.840 -21.528 33.913 1.00 84.81 303 ARG A N 1
ATOM 2357 C CA . ARG A 1 303 ? -14.377 -21.414 34.028 1.00 84.81 303 ARG A CA 1
ATOM 2358 C C . ARG A 1 303 ? -13.621 -22.144 32.922 1.00 84.81 303 ARG A C 1
ATOM 2360 O O . ARG A 1 303 ? -12.431 -21.898 32.775 1.00 84.81 303 ARG A O 1
ATOM 2367 N N . LEU A 1 304 ? -14.286 -23.017 32.166 1.00 86.50 304 LEU A N 1
ATOM 2368 C CA . LEU A 1 304 ? -13.632 -23.748 31.089 1.00 86.50 304 LEU A CA 1
ATOM 2369 C C . LEU A 1 304 ? -13.317 -22.823 29.906 1.00 86.50 304 LEU A C 1
ATOM 2371 O O . LEU A 1 304 ? -14.153 -21.965 29.564 1.00 86.50 304 LEU A O 1
ATOM 2375 N N . PRO A 1 305 ? -12.164 -23.037 29.245 1.00 88.06 305 PRO A N 1
ATOM 2376 C CA . PRO A 1 305 ? -11.874 -22.429 27.958 1.00 88.06 305 PRO A CA 1
ATOM 2377 C C . PRO A 1 305 ? -12.986 -22.736 26.958 1.00 88.06 305 PRO A C 1
ATOM 2379 O O . PRO A 1 305 ? -13.534 -23.840 26.936 1.00 88.06 305 PRO A O 1
ATOM 2382 N N . MET A 1 306 ? -13.321 -21.767 26.110 1.00 88.12 306 MET A N 1
ATOM 2383 C CA . MET A 1 306 ? -14.453 -21.864 25.185 1.00 88.12 306 MET A CA 1
ATOM 2384 C C . MET A 1 306 ? -14.411 -23.121 24.300 1.00 88.12 306 MET A C 1
ATOM 2386 O O . MET A 1 306 ? -15.445 -23.750 24.093 1.00 88.12 306 MET A O 1
ATOM 2390 N N . ARG A 1 307 ? -13.222 -23.536 23.846 1.00 87.00 307 ARG A N 1
ATOM 2391 C CA . ARG A 1 307 ? -13.033 -24.760 23.048 1.00 87.00 307 ARG A CA 1
ATOM 2392 C C . ARG A 1 307 ? -13.404 -26.030 23.815 1.00 87.00 307 ARG A C 1
ATOM 2394 O O . ARG A 1 307 ? -14.129 -26.869 23.294 1.00 87.00 307 ARG A O 1
ATOM 2401 N N . GLU A 1 308 ? -12.958 -26.147 25.062 1.00 87.69 308 GLU A N 1
ATOM 2402 C CA . GLU A 1 308 ? -13.299 -27.284 25.925 1.00 87.69 308 GLU A CA 1
ATOM 2403 C C . GLU A 1 308 ? -14.773 -27.273 26.325 1.00 87.69 308 GLU A C 1
ATOM 2405 O O . GLU A 1 308 ? -15.402 -28.326 26.409 1.00 87.69 308 GLU A O 1
ATOM 2410 N N . LEU A 1 309 ? -15.336 -26.084 26.559 1.00 88.12 309 LEU A N 1
ATOM 2411 C CA . LEU A 1 309 ? -16.744 -25.913 26.893 1.00 88.12 309 LEU A CA 1
ATOM 2412 C C . LEU A 1 309 ? -17.644 -26.417 25.759 1.00 88.12 309 LEU A C 1
ATOM 2414 O O . LEU A 1 309 ? -18.555 -27.199 26.018 1.00 88.12 309 LEU A O 1
ATOM 2418 N N . LEU A 1 310 ? -17.363 -26.013 24.516 1.00 88.12 310 LEU A N 1
ATOM 2419 C CA . LEU A 1 310 ? -18.125 -26.432 23.333 1.00 88.12 310 LEU A CA 1
ATOM 2420 C C . LEU A 1 310 ? -17.903 -27.906 22.952 1.00 88.12 310 LEU A C 1
ATOM 2422 O O . LEU A 1 310 ? -18.682 -28.453 22.178 1.00 88.12 310 LEU A O 1
ATOM 2426 N N . GLY A 1 311 ? -16.894 -28.567 23.527 1.00 86.62 311 GLY A N 1
ATOM 2427 C CA . GLY A 1 311 ? -16.704 -30.016 23.424 1.00 86.62 311 GLY A CA 1
ATOM 2428 C C . GLY A 1 311 ? -17.597 -30.846 24.359 1.00 86.62 311 GLY A C 1
ATOM 2429 O O . GLY A 1 311 ? -17.563 -32.073 24.289 1.00 86.62 311 GLY A O 1
ATOM 2430 N N . ARG A 1 312 ? -18.376 -30.218 25.252 1.00 88.00 312 ARG A N 1
ATOM 2431 C CA . ARG A 1 312 ? -19.271 -30.911 26.198 1.00 88.00 312 ARG A CA 1
ATOM 2432 C C . ARG A 1 312 ? -20.718 -30.934 25.714 1.00 88.00 312 ARG A C 1
ATOM 2434 O O . ARG A 1 312 ? -21.126 -30.125 24.887 1.00 88.00 312 ARG A O 1
ATOM 2441 N N . ASP A 1 313 ? -21.523 -31.826 26.296 1.00 86.69 313 ASP A N 1
ATOM 2442 C CA . ASP A 1 313 ? -22.973 -31.775 26.108 1.00 86.69 313 ASP A CA 1
ATOM 2443 C C . ASP A 1 313 ? -23.576 -30.615 26.911 1.00 86.69 313 ASP A C 1
ATOM 2445 O O . ASP A 1 313 ? -23.494 -30.554 28.141 1.00 86.69 313 ASP A O 1
ATOM 2449 N N . LEU A 1 314 ? -24.161 -29.672 26.181 1.00 86.69 314 LEU A N 1
ATOM 2450 C CA . LEU A 1 314 ? -24.661 -28.400 26.688 1.00 86.69 314 LEU A CA 1
ATOM 2451 C C . LEU A 1 314 ? -26.172 -28.222 26.470 1.00 86.69 314 LEU A C 1
ATOM 2453 O O . LEU A 1 314 ? -26.716 -27.167 26.799 1.00 86.69 314 LEU A O 1
ATOM 2457 N N . LYS A 1 315 ? -26.869 -29.253 25.970 1.00 85.69 315 LYS A N 1
ATOM 2458 C CA . LYS A 1 315 ? -28.304 -29.201 25.621 1.00 85.69 315 LYS A CA 1
ATOM 2459 C C . LYS A 1 315 ? -29.224 -28.869 26.795 1.00 85.69 315 LYS A C 1
ATOM 2461 O O . LYS A 1 315 ? -30.320 -28.361 26.587 1.00 85.69 315 LYS A O 1
ATOM 2466 N N . ALA A 1 316 ? -28.782 -29.151 28.019 1.00 87.50 316 ALA A N 1
ATOM 2467 C CA . ALA A 1 316 ? -29.535 -28.863 29.237 1.00 87.50 316 ALA A CA 1
ATOM 2468 C C . ALA A 1 316 ? -29.633 -27.357 29.560 1.00 87.50 316 ALA A C 1
ATOM 2470 O O . ALA A 1 316 ? -30.404 -26.972 30.439 1.00 87.50 316 ALA A O 1
ATOM 2471 N N . TYR A 1 317 ? -28.861 -26.504 28.878 1.00 89.06 317 TYR A N 1
ATOM 2472 C CA . TYR A 1 317 ? -28.781 -25.076 29.170 1.00 89.06 317 TYR A CA 1
ATOM 2473 C C . TYR A 1 317 ? -29.423 -24.230 28.065 1.00 89.06 317 TYR A C 1
ATOM 2475 O O . TYR A 1 317 ? -29.295 -24.545 26.881 1.00 89.06 317 TYR A O 1
ATOM 2483 N N . PRO A 1 318 ? -30.098 -23.125 28.425 1.00 85.88 318 PRO A N 1
ATOM 2484 C CA . PRO A 1 318 ? -30.769 -22.280 27.450 1.00 85.88 318 PRO A CA 1
ATOM 2485 C C . PRO A 1 318 ? -29.759 -21.572 26.533 1.00 85.88 318 PRO A C 1
ATOM 2487 O O . PRO A 1 318 ? -28.736 -21.073 27.020 1.00 85.88 318 PRO A O 1
ATOM 2490 N N . PRO A 1 319 ? -30.053 -21.455 25.225 1.00 85.50 319 PRO A N 1
ATOM 2491 C CA . PRO A 1 319 ? -29.171 -20.780 24.281 1.00 85.50 319 PRO A CA 1
ATOM 2492 C C . PRO A 1 319 ? -29.007 -19.299 24.632 1.00 85.50 319 PRO A C 1
ATOM 2494 O O . PRO A 1 319 ? -29.866 -18.683 25.273 1.00 85.50 319 PRO A O 1
ATOM 2497 N N . VAL A 1 320 ? -27.889 -18.711 24.211 1.00 88.44 320 VAL A N 1
ATOM 2498 C CA . VAL A 1 320 ? -27.664 -17.274 24.364 1.00 88.44 320 VAL A CA 1
ATOM 2499 C C . VAL A 1 320 ? -28.559 -16.473 23.426 1.00 88.44 320 VAL A C 1
ATOM 2501 O O . VAL A 1 320 ? -28.789 -16.834 22.275 1.00 88.44 320 VAL A O 1
ATOM 2504 N N . HIS A 1 321 ? -29.085 -15.358 23.929 1.00 88.12 321 HIS A N 1
ATOM 2505 C CA . HIS A 1 321 ? -29.882 -14.453 23.117 1.00 88.12 321 HIS A CA 1
ATOM 2506 C C . HIS A 1 321 ? -28.982 -13.669 22.151 1.00 88.12 321 HIS A C 1
ATOM 2508 O O . HIS A 1 321 ? -27.916 -13.188 22.543 1.00 88.12 321 HIS A O 1
ATOM 2514 N N . ALA A 1 322 ? -29.446 -13.450 20.917 1.00 84.69 322 ALA A N 1
ATOM 2515 C CA . ALA A 1 322 ? -28.702 -12.713 19.890 1.00 84.69 322 ALA A CA 1
ATOM 2516 C C . ALA A 1 322 ? -28.228 -11.328 20.373 1.00 84.69 322 ALA A C 1
ATOM 2518 O O . ALA A 1 322 ? -27.096 -10.929 20.124 1.00 84.69 322 ALA A O 1
ATOM 2519 N N . ALA A 1 323 ? -29.054 -10.623 21.155 1.00 85.38 323 ALA A N 1
ATOM 2520 C CA . ALA A 1 323 ? -28.676 -9.333 21.741 1.00 85.38 323 ALA A CA 1
ATOM 2521 C C . ALA A 1 323 ? -27.447 -9.417 22.668 1.00 85.38 323 ALA A C 1
ATOM 2523 O O . ALA A 1 323 ? -26.669 -8.470 22.733 1.00 85.38 323 ALA A O 1
ATOM 2524 N N . THR A 1 324 ? -27.251 -10.533 23.376 1.00 86.75 324 THR A N 1
ATOM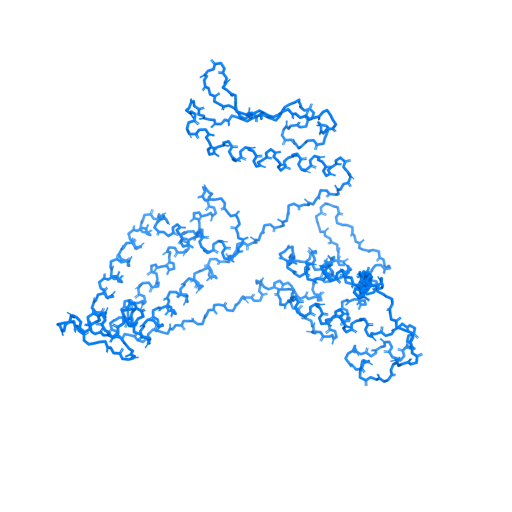 2525 C CA . THR A 1 324 ? -26.077 -10.739 24.236 1.00 86.75 324 THR A CA 1
ATOM 2526 C C . THR A 1 324 ? -24.827 -10.973 23.399 1.00 86.75 324 THR A C 1
ATOM 2528 O O . THR A 1 324 ? -23.801 -10.364 23.688 1.00 86.75 324 THR A O 1
ATOM 2531 N N . VAL A 1 325 ? -24.930 -11.779 22.336 1.00 87.81 325 VAL A N 1
ATOM 2532 C CA . VAL A 1 325 ? -23.841 -11.979 21.366 1.00 87.81 325 VAL A CA 1
ATOM 2533 C C . VAL A 1 325 ? -23.440 -10.633 20.764 1.00 87.81 325 VAL A C 1
ATOM 2535 O O . VAL A 1 325 ? -22.287 -10.228 20.888 1.00 87.81 325 VAL A O 1
ATOM 2538 N N . ASN A 1 326 ? -24.404 -9.877 20.233 1.00 87.12 326 ASN A N 1
ATOM 2539 C CA . ASN A 1 326 ? -24.159 -8.557 19.648 1.00 87.12 326 ASN A CA 1
ATOM 2540 C C . ASN A 1 326 ? -23.525 -7.597 20.654 1.00 87.12 326 ASN A C 1
ATOM 2542 O O . ASN A 1 326 ? -22.590 -6.885 20.312 1.00 87.12 326 ASN A O 1
ATOM 2546 N N . LYS A 1 327 ? -23.965 -7.612 21.917 1.00 88.81 327 LYS A N 1
ATOM 2547 C CA . LYS A 1 327 ? -23.356 -6.791 22.968 1.00 88.81 327 LYS A CA 1
ATOM 2548 C C . LYS A 1 327 ? -21.876 -7.128 23.177 1.00 88.81 327 LYS A C 1
ATOM 2550 O O . LYS A 1 327 ? -21.062 -6.213 23.286 1.00 88.81 327 LYS A O 1
ATOM 2555 N N . THR A 1 328 ? -21.518 -8.411 23.208 1.00 89.50 328 THR A N 1
ATOM 2556 C CA . THR A 1 328 ? -20.118 -8.852 23.303 1.00 89.50 328 THR A CA 1
ATOM 2557 C C . THR A 1 328 ? -19.302 -8.381 22.098 1.00 89.50 328 THR A C 1
ATOM 2559 O O . THR A 1 328 ? -18.217 -7.828 22.284 1.00 89.50 328 THR A O 1
ATOM 2562 N N . LEU A 1 329 ? -19.834 -8.524 20.880 1.00 89.06 329 LEU A N 1
ATOM 2563 C CA . LEU A 1 329 ? -19.157 -8.071 19.659 1.00 89.06 329 LEU A CA 1
ATOM 2564 C C . LEU A 1 329 ? -18.991 -6.546 19.624 1.00 89.06 329 LEU A C 1
ATOM 2566 O O . LEU A 1 329 ? -17.924 -6.065 19.258 1.00 89.06 329 LEU A O 1
ATOM 2570 N N . THR A 1 330 ? -19.991 -5.782 20.068 1.00 86.69 330 THR A N 1
ATOM 2571 C CA . THR A 1 330 ? -19.922 -4.314 20.152 1.00 86.69 330 THR A CA 1
ATOM 2572 C C . THR A 1 330 ? -18.834 -3.851 21.118 1.00 86.69 330 THR A C 1
ATOM 2574 O O . THR A 1 330 ? -18.120 -2.892 20.826 1.00 86.69 330 THR A O 1
ATOM 2577 N N . ILE A 1 331 ? -18.666 -4.532 22.257 1.00 88.81 331 ILE A N 1
ATOM 2578 C CA . ILE A 1 331 ? -17.595 -4.209 23.210 1.00 88.81 331 ILE A CA 1
ATOM 2579 C C . ILE A 1 331 ? -16.218 -4.512 22.606 1.00 88.81 331 ILE A C 1
ATOM 2581 O O . ILE A 1 331 ? -15.322 -3.672 22.695 1.00 88.81 331 ILE A O 1
ATOM 2585 N N . LEU A 1 332 ? -16.053 -5.660 21.941 1.00 89.50 332 LEU A N 1
ATOM 2586 C CA . LEU A 1 332 ? -14.811 -5.987 21.228 1.00 89.50 332 LEU A CA 1
ATOM 2587 C C . LEU A 1 332 ? -14.509 -4.962 20.135 1.00 89.50 332 LEU A C 1
ATOM 2589 O O . LEU A 1 332 ? -13.391 -4.463 20.058 1.00 89.50 332 LEU A O 1
ATOM 2593 N N . ALA A 1 333 ? -15.515 -4.580 19.347 1.00 82.94 333 ALA A N 1
ATOM 2594 C CA . ALA A 1 333 ? -15.376 -3.559 18.318 1.00 82.94 333 ALA A CA 1
ATOM 2595 C C . ALA A 1 333 ? -14.928 -2.211 18.904 1.00 82.94 333 ALA A C 1
ATOM 2597 O O . ALA A 1 333 ? -14.106 -1.532 18.289 1.00 82.94 333 ALA A O 1
ATOM 2598 N N . ALA A 1 334 ? -15.409 -1.833 20.094 1.00 84.00 334 ALA A N 1
ATOM 2599 C CA . ALA A 1 334 ? -14.981 -0.613 20.777 1.00 84.00 334 ALA A CA 1
ATOM 2600 C C . ALA A 1 334 ? -13.504 -0.663 21.217 1.00 84.00 334 ALA A C 1
ATOM 2602 O O . ALA A 1 334 ? -12.788 0.321 21.034 1.00 84.00 334 ALA A O 1
ATOM 2603 N N . ILE A 1 335 ? -13.036 -1.800 21.746 1.00 85.94 335 ILE A N 1
ATOM 2604 C CA . ILE A 1 335 ? -11.630 -2.009 22.146 1.00 85.94 335 ILE A CA 1
ATOM 2605 C C . ILE A 1 335 ? -10.715 -1.975 20.919 1.00 85.94 335 ILE A C 1
ATOM 2607 O O . ILE A 1 335 ? -9.724 -1.248 20.895 1.00 85.94 335 ILE A O 1
ATOM 2611 N N . ILE A 1 336 ? -11.087 -2.717 19.875 1.00 83.12 336 ILE A N 1
ATOM 2612 C CA . ILE A 1 336 ? -10.345 -2.792 18.615 1.00 83.12 336 ILE A CA 1
ATOM 2613 C C . ILE A 1 336 ? -10.256 -1.402 17.971 1.00 83.12 336 ILE A C 1
ATOM 2615 O O . ILE A 1 336 ? -9.171 -0.955 17.620 1.00 83.12 336 ILE A O 1
ATOM 2619 N N . SER A 1 337 ? -11.372 -0.666 17.911 1.00 75.00 337 SER A N 1
ATOM 2620 C CA . SER A 1 337 ? -11.404 0.691 17.340 1.00 75.00 337 SER A CA 1
ATOM 2621 C C . SER A 1 337 ? -10.550 1.694 18.120 1.00 75.00 337 SER A C 1
ATOM 2623 O O . SER A 1 337 ? -10.076 2.670 17.543 1.00 75.00 337 SER A O 1
ATOM 2625 N N . HIS A 1 338 ? -10.373 1.482 19.426 1.00 77.06 338 HIS A N 1
ATOM 2626 C CA . HIS A 1 338 ? -9.513 2.320 20.256 1.00 77.06 338 HIS A CA 1
ATOM 2627 C C . HIS A 1 338 ? -8.025 2.057 19.999 1.00 77.06 338 HIS A C 1
ATOM 2629 O O . HIS A 1 338 ? -7.228 2.991 20.013 1.00 77.06 338 HIS A O 1
ATOM 2635 N N . ALA A 1 339 ? -7.650 0.797 19.783 1.00 71.75 339 ALA A N 1
ATOM 2636 C CA . ALA A 1 339 ? -6.259 0.381 19.634 1.00 71.75 339 ALA A CA 1
ATOM 2637 C C . ALA A 1 339 ? -5.746 0.458 18.188 1.00 71.75 339 ALA A C 1
ATOM 2639 O O . ALA A 1 339 ? -4.570 0.740 17.967 1.00 71.75 339 ALA A O 1
ATOM 2640 N N . GLU A 1 340 ? -6.616 0.245 17.202 1.00 60.91 340 GLU A N 1
ATOM 2641 C CA . GLU A 1 340 ? -6.261 0.281 15.789 1.00 60.91 340 GLU A CA 1
ATOM 2642 C C . GLU A 1 340 ? -7.377 0.944 14.960 1.00 60.91 340 GLU A C 1
ATOM 2644 O O . GLU A 1 340 ? -8.277 0.285 14.443 1.00 60.91 340 GLU A O 1
ATOM 2649 N N . PRO A 1 341 ? -7.324 2.269 14.738 1.00 47.91 341 PRO A N 1
ATOM 2650 C CA . PRO A 1 341 ? -8.298 2.964 13.888 1.00 47.91 341 PRO A CA 1
ATOM 2651 C C . PRO A 1 341 ? -8.320 2.464 12.426 1.00 47.91 341 PRO A C 1
ATOM 2653 O O . PRO A 1 341 ? -9.270 2.745 11.691 1.00 47.91 341 PRO A O 1
ATOM 2656 N N . ARG A 1 342 ? -7.273 1.731 12.005 1.00 43.50 342 ARG A N 1
ATOM 2657 C CA . ARG A 1 342 ? -7.096 1.102 10.683 1.00 43.50 342 ARG A CA 1
ATOM 2658 C C . ARG A 1 342 ? -7.921 -0.163 10.478 1.00 43.50 342 ARG A C 1
ATOM 2660 O O . ARG A 1 342 ? -8.204 -0.516 9.335 1.00 43.50 342 ARG A O 1
ATOM 2667 N N . SER A 1 343 ? -8.381 -0.820 11.536 1.00 45.62 343 SER A N 1
ATOM 2668 C CA . SER A 1 343 ? -9.139 -2.067 11.434 1.00 45.62 343 SER A CA 1
ATOM 2669 C C . SER A 1 343 ? -10.620 -1.803 11.120 1.00 45.62 343 SER A C 1
ATOM 2671 O O . SER A 1 343 ? -11.529 -2.434 11.659 1.00 45.62 343 SER A O 1
ATOM 2673 N N . GLN A 1 344 ? -10.893 -0.856 10.221 1.00 37.31 344 GLN A N 1
ATOM 2674 C CA . GLN A 1 344 ? -12.229 -0.589 9.694 1.00 37.31 344 GLN A CA 1
ATOM 2675 C C . GLN A 1 344 ? -12.766 -1.792 8.901 1.00 37.31 344 GLN A C 1
ATOM 2677 O O . GLN A 1 344 ? -13.978 -1.972 8.791 1.00 37.31 344 GLN A O 1
ATOM 2682 N N . VAL A 1 345 ? -11.866 -2.669 8.438 1.00 40.47 345 VAL A N 1
ATOM 2683 C CA . VAL A 1 345 ? -12.211 -4.007 7.955 1.00 40.47 345 VAL A CA 1
ATOM 2684 C C . VAL A 1 345 ? -12.701 -4.870 9.124 1.00 40.47 345 VAL A C 1
ATOM 2686 O O . VAL A 1 345 ? -13.854 -5.273 9.077 1.00 40.47 345 VAL A O 1
ATOM 2689 N N . ALA A 1 346 ? -11.946 -5.054 10.216 1.00 39.47 346 ALA A N 1
ATOM 2690 C CA . ALA A 1 346 ? -12.379 -5.846 11.384 1.00 39.47 346 ALA A CA 1
ATOM 2691 C C . ALA A 1 346 ? -13.651 -5.303 12.084 1.00 39.47 346 ALA A C 1
ATOM 2693 O O . ALA A 1 346 ? -14.507 -6.071 12.523 1.00 39.47 346 ALA A O 1
ATOM 2694 N N . MET A 1 347 ? -13.835 -3.978 12.121 1.00 40.06 347 MET A N 1
ATOM 2695 C CA . MET A 1 347 ? -15.059 -3.326 12.609 1.00 40.06 347 MET A CA 1
ATOM 2696 C C . MET A 1 347 ? -16.265 -3.716 11.744 1.00 40.06 347 MET A C 1
ATOM 2698 O O . MET A 1 347 ? -17.309 -4.119 12.253 1.00 40.06 347 MET A O 1
ATOM 2702 N N . ARG A 1 348 ? -16.113 -3.636 10.419 1.00 41.66 348 ARG A N 1
ATOM 2703 C CA . ARG A 1 348 ? -17.180 -3.961 9.470 1.00 41.66 348 ARG A CA 1
ATOM 2704 C C . ARG A 1 348 ? -17.45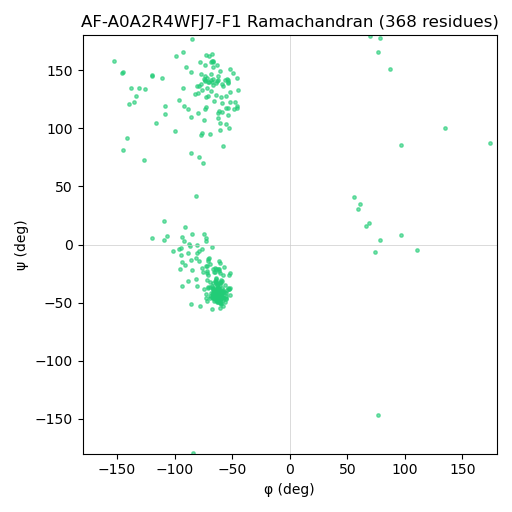6 -5.463 9.400 1.00 41.66 348 ARG A C 1
ATOM 2706 O O . ARG A 1 348 ? -18.541 -5.879 9.030 1.00 41.66 348 ARG A O 1
ATOM 2713 N N . VAL A 1 349 ? -16.491 -6.287 9.781 1.00 44.84 349 VAL A N 1
ATOM 2714 C CA . VAL A 1 349 ? -16.630 -7.740 9.889 1.00 44.84 349 VAL A CA 1
ATOM 2715 C C . VAL A 1 349 ? -17.542 -8.157 11.038 1.00 44.84 349 VAL A C 1
ATOM 2717 O O . VAL A 1 349 ? -18.366 -9.052 10.861 1.00 44.84 349 VAL A O 1
ATOM 2720 N N . LEU A 1 350 ? -17.368 -7.535 12.206 1.00 45.03 350 LEU A N 1
ATOM 2721 C CA . LEU A 1 350 ? -18.107 -7.880 13.420 1.00 45.03 350 LEU A CA 1
ATOM 2722 C C . LEU A 1 350 ? -19.501 -7.239 13.448 1.00 45.03 350 LEU A C 1
ATOM 2724 O O . LEU A 1 350 ? -20.414 -7.822 14.024 1.00 45.03 350 LEU A O 1
ATOM 2728 N N . VAL A 1 351 ? -19.668 -6.072 12.812 1.00 42.47 351 VAL A N 1
ATOM 2729 C CA . VAL A 1 351 ? -20.929 -5.308 12.799 1.00 42.47 351 VAL A CA 1
ATOM 2730 C C . VAL A 1 351 ? -21.813 -5.626 11.574 1.00 42.47 351 VAL A C 1
ATOM 2732 O O . VAL A 1 351 ? -23.013 -5.780 11.749 1.00 42.47 351 VAL A O 1
ATOM 2735 N N . ASP A 1 352 ? -21.276 -5.891 10.364 1.00 40.94 352 ASP A N 1
ATOM 2736 C CA . ASP A 1 352 ? -22.106 -6.349 9.211 1.00 40.94 352 ASP A CA 1
ATOM 2737 C C . ASP A 1 352 ? -22.595 -7.814 9.365 1.00 40.94 352 ASP A C 1
ATOM 2739 O O . ASP A 1 352 ? -23.253 -8.373 8.486 1.00 40.94 352 ASP A O 1
ATOM 2743 N N . ALA A 1 353 ? -22.293 -8.456 10.496 1.00 39.91 353 ALA A N 1
ATOM 2744 C CA . ALA A 1 353 ? -22.902 -9.705 10.942 1.00 39.91 353 ALA A CA 1
ATOM 2745 C C . ALA A 1 353 ? -24.359 -9.537 11.439 1.00 39.91 353 ALA A C 1
ATOM 2747 O O . ALA A 1 353 ? -24.950 -10.508 11.927 1.00 39.91 353 ALA A O 1
ATOM 2748 N N . ASP A 1 354 ? -24.927 -8.334 11.303 1.00 36.62 354 ASP A N 1
ATOM 2749 C CA . ASP A 1 354 ? -26.314 -7.967 11.578 1.00 36.62 354 ASP A CA 1
ATOM 2750 C C . ASP A 1 354 ? -27.321 -8.796 10.758 1.00 36.62 354 ASP A C 1
ATOM 2752 O O . ASP A 1 354 ? -27.796 -8.375 9.705 1.00 36.62 354 ASP A O 1
ATOM 2756 N N . HIS A 1 355 ? -27.667 -9.985 11.256 1.00 39.06 355 HIS A N 1
ATOM 2757 C CA . HIS A 1 355 ? -29.048 -10.445 11.495 1.00 39.06 355 HIS A CA 1
ATOM 2758 C C . HIS A 1 355 ? -29.035 -11.917 11.934 1.00 39.06 355 HIS A C 1
ATOM 2760 O O . HIS A 1 355 ? -29.243 -12.831 11.136 1.00 39.06 355 HIS A O 1
ATOM 2766 N N . VAL A 1 356 ? -28.899 -12.163 13.237 1.00 40.91 356 VAL A N 1
ATOM 2767 C CA . VAL A 1 356 ? -29.429 -13.395 13.838 1.00 40.91 356 VAL A CA 1
ATOM 2768 C C . VAL A 1 356 ? -30.897 -13.120 14.174 1.00 40.91 356 VAL A C 1
ATOM 2770 O O . VAL A 1 356 ? -31.239 -12.781 15.302 1.00 40.91 356 VAL A O 1
ATOM 2773 N N . GLY A 1 357 ? -31.758 -13.175 13.149 1.00 36.34 357 GLY A N 1
ATOM 2774 C CA . GLY A 1 357 ? -33.216 -13.118 13.310 1.00 36.34 357 GLY A CA 1
ATOM 2775 C C . GLY A 1 357 ? -33.968 -12.192 12.346 1.00 36.34 357 GLY A C 1
ATOM 2776 O O . GLY A 1 357 ? -34.105 -11.003 12.598 1.00 36.34 357 GLY A O 1
ATOM 2777 N N . GLY A 1 358 ? -34.571 -12.775 11.302 1.00 30.03 358 GLY A N 1
ATOM 2778 C CA . GLY A 1 358 ? -35.894 -12.344 10.830 1.00 30.03 358 GLY A CA 1
ATOM 2779 C C . GLY A 1 358 ? -35.992 -11.360 9.655 1.00 30.03 358 GLY A C 1
ATOM 2780 O O . GLY A 1 358 ? -36.318 -10.195 9.834 1.00 30.03 358 GLY A O 1
ATOM 2781 N N . ARG A 1 359 ? -35.957 -11.888 8.426 1.00 28.36 359 ARG A N 1
ATOM 2782 C CA . ARG A 1 359 ? -36.979 -11.586 7.403 1.00 28.36 359 ARG A CA 1
ATOM 2783 C C . ARG A 1 359 ? -37.220 -12.841 6.566 1.00 28.36 359 ARG A C 1
ATOM 2785 O O . ARG A 1 359 ? -36.699 -12.987 5.464 1.00 28.36 359 ARG A O 1
ATOM 2792 N N . GLN A 1 360 ? -38.048 -13.753 7.082 1.00 32.88 360 GLN A N 1
ATOM 2793 C CA . GLN A 1 360 ? -38.777 -14.655 6.194 1.00 32.88 360 GLN A CA 1
ATOM 2794 C C . GLN A 1 360 ? -39.646 -13.773 5.294 1.00 32.88 360 GLN A C 1
ATOM 2796 O O . GLN A 1 360 ? -40.715 -13.306 5.690 1.00 32.88 360 GLN A O 1
ATOM 2801 N N . ARG A 1 361 ? -39.180 -13.506 4.071 1.00 31.22 361 ARG A N 1
ATOM 2802 C CA . ARG A 1 361 ? -40.084 -13.109 2.997 1.00 31.22 361 ARG A CA 1
ATOM 2803 C C . ARG A 1 361 ? -41.045 -14.280 2.832 1.00 31.22 361 ARG A C 1
ATOM 2805 O O . ARG A 1 361 ? -40.654 -15.316 2.301 1.00 31.22 361 ARG A O 1
ATOM 2812 N N . ARG A 1 362 ? -42.278 -14.128 3.325 1.00 32.47 362 ARG A N 1
ATOM 2813 C CA . ARG A 1 362 ? -43.391 -15.012 2.979 1.00 32.47 362 ARG A CA 1
ATOM 2814 C C . ARG A 1 362 ? -43.466 -15.044 1.453 1.00 32.47 362 ARG A C 1
ATOM 2816 O O . ARG A 1 362 ? -43.958 -14.101 0.837 1.00 32.47 362 ARG A O 1
ATOM 2823 N N . ARG A 1 363 ? -42.928 -16.098 0.836 1.00 32.41 363 ARG A N 1
ATOM 2824 C CA . ARG A 1 363 ? -43.276 -16.449 -0.536 1.00 32.41 363 ARG A CA 1
ATOM 2825 C C . ARG A 1 363 ? -44.766 -16.770 -0.493 1.00 32.41 363 ARG A C 1
ATOM 2827 O O . ARG A 1 363 ? -45.160 -17.757 0.120 1.00 32.41 363 ARG A O 1
ATOM 2834 N N . ARG A 1 364 ? -45.594 -15.892 -1.066 1.00 32.22 364 ARG A N 1
ATOM 2835 C CA . ARG A 1 364 ? -46.953 -16.275 -1.460 1.00 32.22 364 ARG A CA 1
ATOM 2836 C C . ARG A 1 364 ? -46.810 -17.496 -2.379 1.00 32.22 364 ARG A C 1
ATOM 2838 O O . ARG A 1 364 ? -46.012 -17.410 -3.315 1.00 32.22 364 ARG A O 1
ATOM 2845 N N . PRO A 1 365 ? -47.507 -18.611 -2.126 1.00 33.16 365 PRO A N 1
ATOM 2846 C CA . PRO A 1 365 ? -47.567 -19.681 -3.105 1.00 33.16 365 PRO A CA 1
ATOM 2847 C C . PRO A 1 365 ? -48.283 -19.138 -4.345 1.00 33.16 365 PRO A C 1
ATOM 2849 O O . PRO A 1 365 ? -49.341 -18.516 -4.237 1.00 33.16 365 PRO A O 1
ATOM 2852 N N . LEU A 1 366 ? -47.658 -19.316 -5.509 1.00 35.97 366 LEU A N 1
ATOM 2853 C CA . LEU A 1 366 ? -48.327 -19.175 -6.795 1.00 35.97 366 LEU A CA 1
ATOM 2854 C C . LEU A 1 366 ? -49.431 -20.232 -6.831 1.00 35.97 366 LEU A C 1
ATOM 2856 O O . LEU A 1 366 ? -49.143 -21.426 -6.779 1.00 35.97 366 LEU A O 1
ATOM 2860 N N . ALA A 1 367 ? -50.679 -19.775 -6.867 1.00 34.66 367 ALA A N 1
ATOM 2861 C CA . ALA A 1 367 ? -51.796 -20.612 -7.253 1.00 34.66 367 ALA A CA 1
ATOM 2862 C C . ALA A 1 367 ? -51.560 -21.042 -8.706 1.00 34.66 367 ALA A C 1
ATOM 2864 O O . ALA A 1 367 ? -51.522 -20.209 -9.610 1.00 34.66 367 ALA A O 1
ATOM 2865 N N . LEU A 1 368 ? -51.328 -22.337 -8.893 1.00 42.94 368 LEU A N 1
ATOM 2866 C CA . LEU A 1 368 ? -51.639 -23.020 -10.136 1.00 42.94 368 LEU A CA 1
ATOM 2867 C C . LEU A 1 368 ? -53.156 -23.178 -10.143 1.00 42.94 368 LEU A C 1
ATOM 2869 O O . LEU A 1 368 ? -53.680 -23.985 -9.378 1.00 42.94 368 LEU A O 1
ATOM 2873 N N . ASP A 1 369 ? -53.831 -22.398 -10.977 1.00 41.25 369 ASP A N 1
ATOM 2874 C CA . ASP A 1 369 ? -55.161 -22.744 -11.456 1.00 41.25 369 ASP A CA 1
ATOM 2875 C C . ASP A 1 369 ? -55.131 -22.867 -12.979 1.00 41.25 369 ASP A C 1
ATOM 2877 O O . ASP A 1 369 ? -54.341 -22.212 -13.663 1.00 41.25 369 ASP A O 1
ATOM 2881 N N . ARG A 1 370 ? -55.949 -23.826 -13.401 1.00 41.81 370 ARG A N 1
ATOM 2882 C CA . ARG A 1 370 ? -56.077 -24.527 -14.680 1.00 41.81 370 ARG A CA 1
ATOM 2883 C C . ARG A 1 370 ? -56.216 -23.664 -15.927 1.00 41.81 370 ARG A C 1
ATOM 2885 O O . ARG A 1 370 ? -56.861 -22.597 -15.847 1.00 41.81 370 ARG A O 1
#

Solvent-accessible surface area (backbone atoms only — not comparable to full-atom values): 21299 Å² total; per-residue (Å²): 134,81,46,66,47,66,48,101,85,47,39,30,23,41,48,45,78,43,57,80,88,39,16,80,40,27,54,85,94,37,48,66,35,64,49,50,72,47,78,44,86,34,68,45,75,79,71,33,52,63,50,44,55,53,53,48,53,53,50,51,50,40,48,52,49,7,53,37,48,71,70,67,48,77,82,74,68,78,71,60,73,72,76,77,75,50,68,66,56,52,26,45,40,53,30,19,51,54,42,46,52,52,51,48,40,44,50,61,18,59,67,66,69,80,75,47,54,73,72,66,50,63,77,45,78,86,56,82,79,80,53,94,51,30,62,37,72,69,56,47,56,52,49,51,55,51,46,52,52,50,31,53,51,41,46,56,29,56,76,67,73,44,34,72,91,36,47,70,60,42,51,51,51,32,58,76,69,69,46,94,65,56,84,90,37,70,68,39,51,52,52,19,44,41,51,38,53,23,48,36,53,38,36,55,49,51,49,41,41,71,77,68,46,93,68,82,64,56,74,66,68,69,77,48,74,80,76,26,46,52,34,49,66,56,21,44,53,50,46,60,70,24,52,93,54,97,83,45,67,58,67,51,72,71,54,49,54,55,41,52,53,37,54,50,50,49,30,51,67,69,40,77,41,35,56,63,74,50,42,57,63,56,46,44,53,50,49,57,54,53,52,70,44,51,40,89,63,56,70,79,59,65,71,42,51,54,63,65,47,73,72,48,95,56,83,94,40,55,71,43,54,58,70,57,52,51,50,40,46,51,47,50,43,52,32,47,49,69,58,36,62,76,43,57,63,42,43,50,32,57,57,71,61,78,68,87,72,87,79,81,74,78,74,74,79,79,80,87,75,134

Secondary structure (DSSP, 8-state):
---EEE-TTS-EEEEEEPPTTTGGGPPTTSTT-SEEEEE-S-S-TTTTHHHHHHHHHHHHHHHHHHHHHHTT---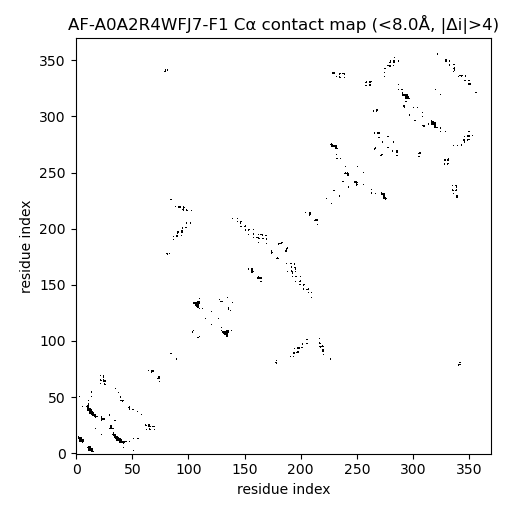-----PPP---HHHHHHHHHHHHHHHHHHHHHH--THHHHS-HHHHHT-TTSPPPPSSS--HHHHHHHHHHHHHHHHHHHHHHHTT--GGGHHHHHHHHHHTT----TTSHHHHHHHHHHHHHHHHHHHHHHHHHTT-----PPPPPPPTTTT--BHHHHHHHHHH--SSTT-PPPPHHHHHHHHHHHHHHHHHH-S-BGGG--HHHHHHHHHHHHHSPSS--HHHHTS-HHHHHTS--TTSPPPPHHHHHHHHHHHHHHHHHH-TTTHHHHHHHHTT--SS-------------

Sequence (370 aa):
MTYRIPDRHGTFYFRRIIPKALRPFMPAPWTGKTAWTKSLGTKEERKAKLPFARCLSDCEADFALAERAMRGEPIQAPRSTPALPSDADIEAEVLAGLLAADELERQEGDARRQLQTAEERAQWPDLAKLKPRGMAEDHHHVLGGELEAQHAAYRKALARVDPEIVDGECRAFLGKHGLPIDPTSDAYHAVGLVILKAHVRAYGLLLQRHEGELVETPAPPIPSAASKGPKLSEAFEAWKAGSGARGGKKPSDRTLLEASYAVRRLAEWHGDIRLGDLTRELARDFRDALATVPTRLPDNLKRLPMRELLGRDLKAYPPVHAATVNKTLTILAAIISHAEPRSQVAMRVLVDADHVGGRQRRRRPLALDR